Protein 3BID (pdb70)

Organism: Neisseria meningitidis serogroup B (strain ATCC BAA-335 / MC58) (NCBI:txid122586)

Structure (mmCIF, N/CA/C/O backbone):
data_3BID
#
_entry.id   3BID
#
_cell.length_a   34.743
_cell.length_b   60.040
_cell.length_c   64.370
_cell.angle_alpha   89.39
_cell.angle_beta   90.81
_cell.angle_gamma   103.97
#
_symmetry.space_group_name_H-M   'P 1'
#
loop_
_entity.id
_entity.type
_entity.pdbx_description
1 polymer 'UPF0339 protein NMB1088'
2 water water
#
loop_
_atom_site.group_PDB
_atom_site.id
_atom_site.type_symbol
_atom_site.label_atom_id
_atom_site.label_alt_id
_atom_site.label_comp_id
_atom_site.label_asym_id
_atom_site.label_entity_id
_atom_site.label_seq_id
_atom_site.pdbx_PDB_ins_code
_atom_site.Cartn_x
_atom_site.Cartn_y
_atom_site.Cartn_z
_atom_site.occupancy
_atom_site.B_iso_or_equiv
_atom_site.auth_seq_id
_atom_site.auth_comp_id
_atom_site.auth_asym_id
_atom_site.auth_atom_id
_atom_site.pdbx_PDB_model_num
ATOM 9 N N . TYR A 1 2 ? 6.335 6.103 8.834 1.00 44.48 2 TYR A N 1
ATOM 10 C CA . TYR A 1 2 ? 6.960 4.780 8.831 1.00 41.89 2 TYR A CA 1
ATOM 11 C C . TYR A 1 2 ? 5.973 3.644 8.549 1.00 39.11 2 TYR A C 1
ATOM 12 O O . TYR A 1 2 ? 4.778 3.812 8.719 1.00 37.49 2 TYR A O 1
ATOM 21 N N . PHE A 1 3 ? 6.484 2.492 8.127 1.00 36.48 3 PHE A N 1
ATOM 22 C CA . PHE A 1 3 ? 5.632 1.347 7.859 1.00 34.94 3 PHE A CA 1
ATOM 23 C C . PHE A 1 3 ? 5.579 0.482 9.102 1.00 36.41 3 PHE A C 1
ATOM 24 O O . PHE A 1 3 ? 6.524 0.472 9.888 1.00 34.62 3 PHE A O 1
ATOM 32 N N . GLU A 1 4 ? 4.480 -0.251 9.267 1.00 38.49 4 GLU A N 1
ATOM 33 C CA . GLU A 1 4 ? 4.294 -1.116 10.429 1.00 39.36 4 GLU A CA 1
ATOM 34 C C . GLU A 1 4 ? 3.685 -2.470 10.016 1.00 38.39 4 GLU A C 1
ATOM 35 O O . GLU A 1 4 ? 2.596 -2.521 9.439 1.00 37.45 4 GLU A O 1
ATOM 41 N N . ILE A 1 5 ? 4.398 -3.556 10.307 1.00 36.86 5 ILE A N 1
ATOM 42 C CA . ILE A 1 5 ? 3.936 -4.912 9.987 1.00 33.67 5 ILE A CA 1
ATOM 43 C C . ILE A 1 5 ? 3.444 -5.643 11.236 1.00 33.92 5 ILE A C 1
ATOM 44 O O . ILE A 1 5 ? 4.147 -5.706 12.239 1.00 30.98 5 ILE A O 1
ATOM 49 N N . TYR A 1 6 ? 2.229 -6.183 11.172 1.00 36.97 6 TYR A N 1
ATOM 50 C CA . TYR A 1 6 ? 1.645 -6.903 12.309 1.00 39.49 6 TYR A CA 1
ATOM 51 C C . TYR A 1 6 ? 0.746 -8.084 11.892 1.00 40.63 6 TYR A C 1
ATOM 52 O O . TYR A 1 6 ? 0.505 -8.313 10.709 1.00 40.74 6 TYR A O 1
ATOM 61 N N . LYS A 1 7 ? 0.249 -8.819 12.880 1.00 43.53 7 LYS A N 1
ATOM 62 C CA . LYS A 1 7 ? -0.615 -9.961 12.635 1.00 46.83 7 LYS A CA 1
ATOM 63 C C . LYS A 1 7 ? -2.028 -9.768 13.210 1.00 48.25 7 LYS A C 1
ATOM 64 O O . LYS A 1 7 ? -2.172 -9.308 14.342 1.00 47.54 7 LYS A O 1
ATOM 70 N N . ASP A 1 8 ? -3.067 -10.153 12.459 1.00 49.63 8 ASP A N 1
ATOM 71 C CA . ASP A 1 8 ? -4.451 -10.055 12.953 1.00 51.42 8 ASP A CA 1
ATOM 72 C C . ASP A 1 8 ? -4.890 -11.368 13.631 1.00 52.62 8 ASP A C 1
ATOM 73 O O . ASP A 1 8 ? -4.061 -12.230 13.934 1.00 52.11 8 ASP A O 1
ATOM 78 N N . ALA A 1 9 ? -6.196 -11.525 13.849 1.00 54.07 9 ALA A N 1
ATOM 79 C CA . ALA A 1 9 ? -6.759 -12.714 14.514 1.00 55.79 9 ALA A CA 1
ATOM 80 C C . ALA A 1 9 ? -6.863 -13.946 13.615 1.00 57.23 9 ALA A C 1
ATOM 81 O O . ALA A 1 9 ? -6.916 -15.089 14.101 1.00 56.50 9 ALA A O 1
ATOM 83 N N . LYS A 1 10 ? -6.899 -13.691 12.306 1.00 57.65 10 LYS A N 1
ATOM 84 C CA . LYS A 1 10 ? -6.984 -14.733 11.289 1.00 56.83 10 LYS A CA 1
ATOM 85 C C . LYS A 1 10 ? -5.612 -15.349 10.998 1.00 55.87 10 LYS A C 1
ATOM 86 O O . LYS A 1 10 ? -5.508 -16.261 10.184 1.00 57.03 10 LYS A O 1
ATOM 92 N N . GLY A 1 11 ? -4.566 -14.855 11.654 1.00 54.65 11 GLY A N 1
ATOM 93 C CA . GLY A 1 11 ? -3.234 -15.392 11.412 1.00 55.02 11 GLY A CA 1
ATOM 94 C C . GLY A 1 11 ? -2.500 -14.821 10.201 1.00 54.98 11 GLY A C 1
ATOM 95 O O . GLY A 1 11 ? -1.371 -15.213 9.895 1.00 53.45 11 GLY A O 1
ATOM 96 N N . GLU A 1 12 ? -3.145 -13.887 9.512 1.00 55.70 12 GLU A N 1
ATOM 97 C CA . GLU A 1 12 ? -2.573 -13.246 8.338 1.00 56.05 12 GLU A CA 1
ATOM 98 C C . GLU A 1 12 ? -1.689 -12.057 8.719 1.00 53.15 12 GLU A C 1
ATOM 99 O O . GLU A 1 12 ? -1.895 -11.417 9.752 1.00 51.98 12 GLU A O 1
ATOM 105 N N . TYR A 1 13 ? -0.714 -11.755 7.870 1.00 50.05 13 TYR A N 1
ATOM 106 C CA . TYR A 1 13 ? 0.194 -10.635 8.102 1.00 47.01 13 TYR A CA 1
ATOM 107 C C . TYR A 1 13 ? -0.207 -9.430 7.269 1.00 43.73 13 TYR A C 1
ATOM 108 O O . TYR A 1 13 ? -0.564 -9.584 6.104 1.00 43.76 13 TYR A O 1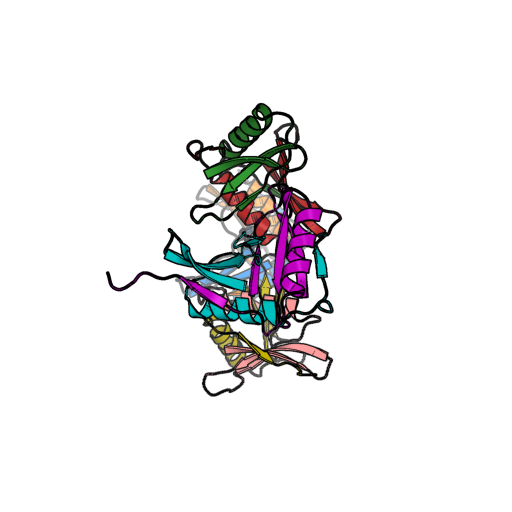
ATOM 117 N N . ARG A 1 14 ? -0.148 -8.232 7.845 1.00 40.60 14 ARG A N 1
ATOM 118 C CA . ARG A 1 14 ? -0.505 -7.024 7.082 1.00 38.09 14 ARG A CA 1
ATOM 119 C C . ARG A 1 14 ? 0.311 -5.785 7.457 1.00 34.61 14 ARG A C 1
ATOM 120 O O . ARG A 1 14 ? 1.027 -5.778 8.450 1.00 33.76 14 ARG A O 1
ATOM 128 N N . TRP A 1 15 ? 0.206 -4.732 6.662 1.00 31.93 15 TRP A N 1
ATOM 129 C CA . TRP A 1 15 ? 0.978 -3.537 6.950 1.00 31.47 15 TRP A CA 1
ATOM 130 C C . TRP A 1 15 ? 0.137 -2.282 7.018 1.00 32.72 15 TRP A C 1
ATOM 131 O O . TRP A 1 15 ? -1.065 -2.306 6.787 1.00 31.75 15 TRP A O 1
ATOM 142 N N . ARG A 1 16 ? 0.777 -1.170 7.330 1.00 37.50 16 ARG A N 1
ATOM 143 C CA . ARG A 1 16 ? 0.066 0.099 7.350 1.00 43.15 16 ARG A CA 1
ATOM 144 C C . ARG A 1 16 ? 1.079 1.216 7.403 1.00 43.49 16 ARG A C 1
ATOM 145 O O . ARG A 1 16 ? 2.193 1.038 7.915 1.00 41.95 16 ARG A O 1
ATOM 153 N N . LEU A 1 17 ? 0.701 2.361 6.845 1.00 45.01 17 LEU A N 1
ATOM 154 C CA . LEU A 1 17 ? 1.580 3.533 6.848 1.00 46.39 17 LEU A CA 1
ATOM 155 C C . LEU A 1 17 ? 1.088 4.505 7.908 1.00 48.91 17 LEU A C 1
ATOM 156 O O . LEU A 1 17 ? 0.006 5.071 7.788 1.00 49.11 17 LEU A O 1
ATOM 161 N N . LYS A 1 18 ? 1.877 4.687 8.955 1.00 53.63 18 LYS A N 1
ATOM 162 C CA . LYS A 1 18 ? 1.497 5.609 10.004 1.00 59.69 18 LYS A CA 1
ATOM 163 C C . LYS A 1 18 ? 2.189 6.950 9.807 1.00 63.15 18 LYS A C 1
ATOM 164 O O . LYS A 1 18 ? 3.264 7.034 9.200 1.00 61.78 18 LYS A O 1
ATOM 170 N N . ALA A 1 19 ? 1.547 7.999 10.312 1.00 68.59 19 ALA A N 1
ATOM 171 C CA . ALA A 1 19 ? 2.071 9.359 10.224 1.00 73.82 19 ALA A CA 1
ATOM 172 C C . ALA A 1 19 ? 2.482 9.820 11.614 1.00 76.93 19 ALA A C 1
ATOM 173 O O . ALA A 1 19 ? 2.527 9.024 12.553 1.00 77.92 19 ALA A O 1
ATOM 175 N N . ALA A 1 20 ? 2.776 11.110 11.737 1.00 80.67 20 ALA A N 1
ATOM 176 C CA . ALA A 1 20 ? 3.184 11.693 13.011 1.00 83.92 20 ALA A CA 1
ATOM 177 C C . ALA A 1 20 ? 2.184 11.391 14.126 1.00 85.47 20 ALA A C 1
ATOM 178 O O . ALA A 1 20 ? 2.451 10.572 15.008 1.00 87.12 20 ALA A O 1
ATOM 180 N N . ASN A 1 21 ? 1.026 12.041 14.079 1.00 86.24 21 ASN A N 1
ATOM 181 C CA . ASN A 1 21 ? -0.006 11.840 15.101 1.00 86.55 21 ASN A CA 1
ATOM 182 C C . ASN A 1 21 ? -0.648 10.456 15.069 1.00 85.55 21 ASN A C 1
ATOM 183 O O . ASN A 1 21 ? -1.867 10.341 15.177 1.00 85.41 21 ASN A O 1
ATOM 188 N N . HIS A 1 22 ? 0.180 9.415 14.951 1.00 84.43 22 HIS A N 1
ATOM 189 C CA . HIS A 1 22 ? -0.301 8.026 14.894 1.00 82.80 22 HIS A CA 1
ATOM 190 C C . HIS A 1 22 ? -1.613 7.969 14.072 1.00 80.12 22 HIS A C 1
ATOM 191 O O . HIS A 1 22 ? -2.636 7.476 14.549 1.00 80.21 22 HIS A O 1
ATOM 198 N N . GLU A 1 23 ? -1.566 8.498 12.846 1.00 76.68 23 GLU A N 1
ATOM 199 C CA . GLU A 1 23 ? -2.716 8.511 11.936 1.00 73.07 23 GLU A CA 1
ATOM 200 C C . GLU A 1 23 ? -2.464 7.578 10.748 1.00 69.07 23 GLU A C 1
ATOM 201 O O . GLU A 1 23 ? -1.466 7.708 10.033 1.00 67.84 23 GLU A O 1
ATOM 207 N N . ILE A 1 24 ? -3.379 6.636 10.540 1.00 64.37 24 ILE A N 1
ATOM 208 C CA . ILE A 1 24 ? -3.235 5.676 9.456 1.00 59.50 24 ILE A CA 1
ATOM 209 C C . ILE A 1 24 ? -3.524 6.326 8.107 1.00 56.86 24 ILE A C 1
ATOM 210 O O . ILE A 1 24 ? -4.609 6.851 7.883 1.00 55.11 24 ILE A O 1
ATOM 215 N N . ILE A 1 25 ? -2.523 6.287 7.225 1.00 54.66 25 ILE A N 1
ATOM 216 C CA . ILE A 1 25 ? -2.584 6.856 5.875 1.00 51.77 25 ILE A CA 1
ATOM 217 C C . ILE A 1 25 ? -3.005 5.803 4.848 1.00 50.87 25 ILE A C 1
ATOM 218 O O . ILE A 1 25 ? -3.911 6.040 4.058 1.00 50.42 25 ILE A O 1
ATOM 223 N N . ALA A 1 26 ? -2.329 4.652 4.857 1.00 50.29 26 ALA A N 1
ATOM 224 C CA . ALA A 1 26 ? -2.613 3.572 3.912 1.00 50.50 26 ALA A CA 1
ATOM 225 C C . ALA A 1 26 ? -2.621 2.206 4.596 1.00 50.79 26 ALA A C 1
ATOM 226 O O . ALA A 1 26 ? -1.869 1.968 5.546 1.00 50.23 26 ALA A O 1
ATOM 228 N N . GLN A 1 27 ? -3.470 1.312 4.095 1.00 51.17 27 GLN A N 1
ATOM 229 C CA . GLN A 1 27 ? -3.618 -0.029 4.656 1.00 52.58 27 GLN A CA 1
ATOM 230 C C . GLN A 1 27 ? -3.241 -1.142 3.690 1.00 51.92 27 GLN A C 1
ATOM 231 O O . GLN A 1 27 ? -3.482 -1.045 2.488 1.00 48.42 27 GLN A O 1
ATOM 237 N N . GLY A 1 28 ? -2.669 -2.210 4.237 1.00 53.01 28 GLY A N 1
ATOM 238 C CA . GLY A 1 28 ? -2.252 -3.336 3.426 1.00 53.42 28 GLY A CA 1
ATOM 239 C C . GLY A 1 28 ? -3.363 -4.279 3.033 1.00 54.11 28 GLY A C 1
ATOM 240 O O . GLY A 1 28 ? -4.504 -3.871 2.836 1.00 55.48 28 GLY A O 1
ATOM 241 N N . GLU A 1 29 ? -3.021 -5.555 2.921 1.00 55.76 29 GLU A N 1
ATOM 242 C CA . GLU A 1 29 ? -3.975 -6.585 2.529 1.00 56.94 29 GLU A CA 1
ATOM 243 C C . GLU A 1 29 ? -3.510 -7.831 3.250 1.00 55.86 29 GLU A C 1
ATOM 244 O O . GLU A 1 29 ? -2.370 -7.888 3.707 1.00 56.67 29 GLU A O 1
ATOM 250 N N . GLY A 1 30 ? -4.370 -8.834 3.345 1.00 54.58 30 GLY A N 1
ATOM 251 C CA . GLY A 1 30 ? -3.964 -10.057 4.014 1.00 52.86 30 GLY A CA 1
ATOM 252 C C . GLY A 1 30 ? -2.819 -10.780 3.318 1.00 51.41 30 GLY A C 1
ATOM 253 O O . GLY A 1 30 ? -2.824 -10.936 2.094 1.00 52.09 30 GLY A O 1
ATOM 254 N N . TYR A 1 31 ? -1.833 -11.213 4.100 1.00 50.46 31 TYR A N 1
ATOM 255 C CA . TYR A 1 31 ? -0.672 -11.946 3.582 1.00 50.25 31 TYR A CA 1
ATOM 256 C C . TYR A 1 31 ? -0.446 -13.253 4.363 1.00 50.02 31 TYR A C 1
ATOM 257 O O . TYR A 1 31 ? -0.533 -13.287 5.595 1.00 48.13 31 TYR A O 1
ATOM 266 N N . THR A 1 32 ? -0.127 -14.313 3.631 1.00 50.58 32 THR A N 1
ATOM 267 C CA . THR A 1 32 ? 0.075 -15.638 4.209 1.00 52.00 32 THR A CA 1
ATOM 268 C C . THR A 1 32 ? 1.502 -15.930 4.665 1.00 52.54 32 THR A C 1
ATOM 269 O O . THR A 1 32 ? 1.872 -17.089 4.842 1.00 52.65 32 THR A O 1
ATOM 273 N N . SER A 1 33 ? 2.295 -14.887 4.890 1.00 53.32 33 SER A N 1
ATOM 274 C CA . SER A 1 33 ? 3.693 -15.080 5.294 1.00 53.94 33 SER A CA 1
ATOM 275 C C . SER A 1 33 ? 4.391 -13.767 5.599 1.00 54.42 33 SER A C 1
ATOM 276 O O . SER A 1 33 ? 4.394 -12.862 4.778 1.00 52.83 33 SER A O 1
ATOM 279 N N . LYS A 1 34 ? 5.038 -13.677 6.748 1.00 56.54 34 LYS A N 1
ATOM 280 C CA . LYS A 1 34 ? 5.675 -12.426 7.052 1.00 59.00 34 LYS A CA 1
ATOM 281 C C . LYS A 1 34 ? 6.633 -12.033 5.948 1.00 60.95 34 LYS A C 1
ATOM 282 O O . LYS A 1 34 ? 6.864 -10.856 5.702 1.00 62.61 34 LYS A O 1
ATOM 288 N N . GLN A 1 35 ? 7.187 -13.025 5.272 1.00 62.69 35 GLN A N 1
ATOM 289 C CA . GLN A 1 35 ? 8.124 -12.780 4.188 1.00 63.34 35 GLN A CA 1
ATOM 290 C C . GLN A 1 35 ? 7.469 -12.067 3.020 1.00 61.70 35 GLN A C 1
ATOM 291 O O . GLN A 1 35 ? 8.009 -11.095 2.495 1.00 61.21 35 GLN A O 1
ATOM 297 N N . ASN A 1 36 ? 6.308 -12.553 2.598 1.00 60.33 36 ASN A N 1
ATOM 298 C CA . ASN A 1 36 ? 5.613 -11.926 1.473 1.00 58.39 36 ASN A CA 1
ATOM 299 C C . ASN A 1 36 ? 5.182 -10.490 1.761 1.00 55.78 36 ASN A C 1
ATOM 300 O O . ASN A 1 36 ? 5.156 -9.667 0.861 1.00 54.12 36 ASN A O 1
ATOM 305 N N . CYS A 1 37 ? 4.852 -10.209 3.018 1.00 53.56 37 CYS A N 1
ATOM 306 C CA . CYS A 1 37 ? 4.404 -8.889 3.419 1.00 51.35 37 CYS A CA 1
ATOM 307 C C . CYS A 1 37 ? 5.548 -7.896 3.343 1.00 51.84 37 CYS A C 1
ATOM 308 O O . CYS A 1 37 ? 5.390 -6.769 2.867 1.00 52.72 37 CYS A O 1
ATOM 311 N N . GLN A 1 38 ? 6.713 -8.321 3.802 1.00 51.20 38 GLN A N 1
ATOM 312 C CA . GLN A 1 38 ? 7.880 -7.461 3.788 1.00 51.49 38 GLN A CA 1
ATOM 313 C C . GLN A 1 38 ? 8.337 -7.140 2.352 1.00 49.06 38 GLN A C 1
ATOM 314 O O . GLN A 1 38 ? 8.835 -6.043 2.073 1.00 48.53 38 GLN A O 1
ATOM 320 N N . HIS A 1 39 ? 8.140 -8.083 1.438 1.00 45.14 39 HIS A N 1
ATOM 321 C CA . HIS A 1 39 ? 8.542 -7.888 0.049 1.00 41.48 39 HIS A CA 1
ATOM 322 C C . HIS A 1 39 ? 7.652 -6.829 -0.614 1.00 39.12 39 HIS A C 1
ATOM 323 O O . HIS A 1 39 ? 8.124 -6.014 -1.400 1.00 35.77 39 HIS A O 1
ATOM 330 N N . ALA A 1 40 ? 6.364 -6.854 -0.283 1.00 35.73 40 ALA A N 1
ATOM 331 C CA . ALA A 1 40 ? 5.415 -5.901 -0.823 1.00 34.98 40 ALA A CA 1
ATOM 332 C C . ALA A 1 40 ? 5.807 -4.479 -0.384 1.00 36.53 40 ALA A C 1
ATOM 333 O O . ALA A 1 40 ? 5.816 -3.543 -1.192 1.00 35.51 40 ALA A O 1
ATOM 335 N N . VAL A 1 41 ? 6.145 -4.323 0.894 1.00 36.83 41 VAL A N 1
ATOM 336 C CA . VAL A 1 41 ? 6.530 -3.030 1.419 1.00 38.20 41 VAL A CA 1
ATOM 337 C C . VAL A 1 41 ? 7.783 -2.495 0.725 1.00 39.98 41 VAL A C 1
ATOM 338 O O . VAL A 1 41 ? 7.857 -1.309 0.415 1.00 41.52 41 VAL A O 1
ATOM 342 N N . ASP A 1 42 ? 8.764 -3.360 0.478 1.00 42.13 42 ASP A N 1
ATOM 343 C CA . ASP A 1 42 ? 9.993 -2.924 -0.178 1.00 45.23 42 ASP A CA 1
ATOM 344 C C . ASP A 1 42 ? 9.711 -2.441 -1.601 1.00 44.70 42 ASP A C 1
ATOM 345 O O . ASP A 1 42 ? 10.332 -1.480 -2.073 1.00 47.91 42 ASP A O 1
ATOM 350 N N . LEU A 1 43 ? 8.775 -3.095 -2.284 1.00 42.75 43 LEU A N 1
ATOM 351 C CA . LEU A 1 43 ? 8.423 -2.699 -3.644 1.00 41.46 43 LEU A CA 1
ATOM 352 C C . LEU A 1 43 ? 7.719 -1.336 -3.648 1.00 42.11 43 LEU A C 1
ATOM 353 O O . LEU A 1 43 ? 7.975 -0.499 -4.529 1.00 39.83 43 LEU A O 1
ATOM 358 N N . LEU A 1 44 ? 6.845 -1.112 -2.661 1.00 40.85 44 LEU A N 1
ATOM 359 C CA . LEU A 1 44 ? 6.125 0.154 -2.557 1.00 39.79 44 LEU A CA 1
ATOM 360 C C . LEU A 1 44 ? 7.097 1.298 -2.343 1.00 40.22 44 LEU A C 1
ATOM 361 O O . LEU A 1 44 ? 6.997 2.335 -2.988 1.00 38.34 44 LEU A O 1
ATOM 366 N N . LYS A 1 45 ? 8.047 1.107 -1.440 1.00 41.95 45 LYS A N 1
ATOM 367 C CA . LYS A 1 45 ? 8.996 2.167 -1.169 1.00 45.26 45 LYS A CA 1
ATOM 368 C C . LYS A 1 45 ? 10.028 2.359 -2.276 1.00 46.35 45 LYS A C 1
ATOM 369 O O . LYS A 1 45 ? 10.719 3.383 -2.313 1.00 46.33 45 LYS A O 1
ATOM 375 N N . SER A 1 46 ? 10.138 1.393 -3.184 1.00 47.29 46 SER A N 1
ATOM 376 C CA . SER A 1 46 ? 11.088 1.530 -4.280 1.00 47.17 46 SER A CA 1
ATOM 377 C C . SER A 1 46 ? 10.463 2.373 -5.392 1.00 47.68 46 SER A C 1
ATOM 378 O O . SER A 1 46 ? 11.069 2.591 -6.434 1.00 45.95 46 SER A O 1
ATOM 381 N N . THR A 1 47 ? 9.250 2.854 -5.179 1.00 50.21 47 THR A N 1
ATOM 382 C CA . THR A 1 47 ? 8.625 3.685 -6.194 1.00 53.12 47 THR A CA 1
ATOM 383 C C . THR A 1 47 ? 8.957 5.143 -5.894 1.00 54.34 47 THR A C 1
ATOM 384 O O . THR A 1 47 ? 9.166 5.518 -4.734 1.00 53.55 47 THR A O 1
ATOM 388 N N . THR A 1 48 ? 8.992 5.955 -6.945 1.00 55.70 48 THR A N 1
ATOM 389 C CA . THR A 1 48 ? 9.285 7.380 -6.830 1.00 58.09 48 THR A CA 1
ATOM 390 C C . THR A 1 48 ? 8.153 8.196 -7.443 1.00 58.16 48 THR A C 1
ATOM 391 O O . THR A 1 48 ? 7.234 7.626 -8.023 1.00 61.34 48 THR A O 1
ATOM 395 N N . ALA A 1 49 ? 8.208 9.522 -7.322 1.00 56.95 49 ALA A N 1
ATOM 396 C CA . ALA A 1 49 ? 7.151 10.369 -7.884 1.00 55.81 49 ALA A CA 1
ATOM 397 C C . ALA A 1 49 ? 7.061 10.201 -9.400 1.00 55.56 49 ALA A C 1
ATOM 398 O O . ALA A 1 49 ? 6.036 10.519 -10.011 1.00 55.79 49 ALA A O 1
ATOM 400 N N . ALA A 1 50 ? 8.134 9.689 -10.000 1.00 53.46 50 ALA A N 1
ATOM 401 C CA . ALA A 1 50 ? 8.162 9.459 -11.439 1.00 51.18 50 ALA A CA 1
ATOM 402 C C . ALA A 1 50 ? 7.291 8.261 -11.818 1.00 49.41 50 ALA A C 1
ATOM 403 O O . ALA A 1 50 ? 6.896 8.123 -12.975 1.00 51.09 50 ALA A O 1
ATOM 405 N N . THR A 1 51 ? 6.986 7.395 -10.854 1.00 46.73 51 THR A N 1
ATOM 406 C CA . THR A 1 51 ? 6.165 6.224 -11.150 1.00 44.51 51 THR A CA 1
ATOM 407 C C . THR A 1 51 ? 4.766 6.640 -11.611 1.00 42.46 51 THR A C 1
ATOM 408 O O . THR A 1 51 ? 4.048 7.355 -10.915 1.00 41.28 51 THR A O 1
ATOM 412 N N . PRO A 1 52 ? 4.371 6.202 -12.812 1.00 40.78 52 PRO A N 1
ATOM 413 C CA . PRO A 1 52 ? 3.050 6.550 -13.346 1.00 40.48 52 PRO A CA 1
ATOM 414 C C . PRO A 1 52 ? 1.828 6.111 -12.531 1.00 39.55 52 PRO A C 1
ATOM 415 O O . PRO A 1 52 ? 1.811 5.039 -11.926 1.00 38.92 52 PRO A O 1
ATOM 419 N N . VAL A 1 53 ? 0.811 6.966 -12.525 1.00 39.49 53 VAL A N 1
ATOM 420 C CA . VAL A 1 53 ? -0.435 6.740 -11.798 1.00 38.94 53 VAL A CA 1
ATOM 421 C C . VAL A 1 53 ? -1.607 6.793 -12.776 1.00 40.26 53 VAL A C 1
ATOM 422 O O . VAL A 1 53 ? -1.986 7.882 -13.201 1.00 38.35 53 VAL A O 1
ATOM 426 N N . LYS A 1 54 ? -2.181 5.644 -13.140 1.00 43.25 54 LYS A N 1
ATOM 427 C CA . LYS A 1 54 ? -3.316 5.610 -14.093 1.00 47.60 54 LYS A CA 1
ATOM 428 C C . LYS A 1 54 ? -4.685 5.375 -13.414 1.00 48.33 54 LYS A C 1
ATOM 429 O O . LYS A 1 54 ? -4.937 4.298 -12.880 1.00 47.70 54 LYS A O 1
ATOM 435 N N . GLU A 1 55 ? -5.576 6.365 -13.455 1.00 50.91 55 GLU A N 1
ATOM 436 C CA . GLU A 1 55 ? -6.887 6.208 -12.814 1.00 55.51 55 GLU A CA 1
ATOM 437 C C . GLU A 1 55 ? -8.109 6.066 -13.726 1.00 55.75 55 GLU A C 1
ATOM 438 O O . GLU A 1 55 ? -8.349 6.920 -14.581 1.00 56.59 55 GLU A O 1
ATOM 444 N N . VAL A 1 56 ? -8.885 4.994 -13.535 1.00 56.22 56 VAL A N 1
ATOM 445 C CA . VAL A 1 56 ? -10.094 4.775 -14.341 1.00 56.37 56 VAL A CA 1
ATOM 446 C C . VAL A 1 56 ? -11.323 5.206 -13.559 1.00 57.39 56 VAL A C 1
ATOM 447 O O . VAL A 1 56 ? -11.308 5.227 -12.335 1.00 58.32 56 VAL A O 1
ATOM 451 N N . LEU A 1 57 ? -12.388 5.565 -14.251 1.00 59.02 57 LEU A N 1
ATOM 452 C CA . LEU A 1 57 ? -13.554 5.987 -13.522 1.00 62.21 57 LEU A CA 1
ATOM 453 C C . LEU A 1 57 ? -14.789 6.168 -14.401 1.00 64.69 57 LEU A C 1
ATOM 454 O O . LEU A 1 57 ? -14.671 6.465 -15.587 1.00 64.51 57 LEU A O 1
ATOM 459 N N . GLU A 1 58 ? -15.965 5.962 -13.801 1.00 67.54 58 GLU A N 1
ATOM 460 C CA . GLU A 1 58 ? -17.248 6.082 -14.482 1.00 69.52 58 GLU A CA 1
ATOM 461 C C . GLU A 1 58 ? -17.412 7.475 -15.067 1.00 69.17 58 GLU A C 1
ATOM 462 O O . GLU A 1 58 ? -16.675 8.389 -14.641 1.00 68.85 58 GLU A O 1
ATOM 476 N N . TYR B 1 2 ? 3.563 0.510 -12.325 1.00 47.17 2 TYR B N 1
ATOM 477 C CA . TYR B 1 2 ? 2.673 1.678 -12.252 1.00 43.52 2 TYR B CA 1
ATOM 478 C C . TYR B 1 2 ? 1.498 1.472 -11.299 1.00 41.99 2 TYR B C 1
ATOM 479 O O . TYR B 1 2 ? 1.092 0.340 -11.026 1.00 39.50 2 TYR B O 1
ATOM 488 N N . PHE B 1 3 ? 0.952 2.577 -10.790 1.00 40.05 3 PHE B N 1
ATOM 489 C CA . PHE B 1 3 ? -0.194 2.505 -9.882 1.00 37.85 3 PHE B CA 1
ATOM 490 C C . PHE B 1 3 ? -1.464 2.612 -10.709 1.00 38.95 3 PHE B C 1
ATOM 491 O O . PHE B 1 3 ? -1.456 3.176 -11.805 1.00 39.30 3 PHE B O 1
ATOM 499 N N . GLU B 1 4 ? -2.559 2.075 -10.181 1.00 39.35 4 GLU B N 1
ATOM 500 C CA . GLU B 1 4 ? -3.842 2.096 -10.882 1.00 39.65 4 GLU B CA 1
ATOM 501 C C . GLU B 1 4 ? -4.999 2.362 -9.908 1.00 38.53 4 GLU B C 1
ATOM 502 O O . GLU B 1 4 ? -5.218 1.581 -8.987 1.00 37.37 4 GLU B O 1
ATOM 508 N N . ILE B 1 5 ? -5.726 3.462 -10.125 1.00 35.85 5 ILE B N 1
ATOM 509 C CA . ILE B 1 5 ? -6.851 3.848 -9.282 1.00 34.01 5 ILE B CA 1
ATOM 510 C C . ILE B 1 5 ? -8.189 3.538 -9.959 1.00 35.74 5 ILE B C 1
ATOM 511 O O . ILE B 1 5 ? -8.404 3.915 -11.108 1.00 34.98 5 ILE B O 1
ATOM 516 N N . TYR B 1 6 ? -9.086 2.860 -9.242 1.00 36.00 6 TYR B N 1
ATOM 517 C CA . TYR B 1 6 ? -10.382 2.488 -9.805 1.00 38.10 6 TYR B CA 1
ATOM 518 C C . TYR B 1 6 ? -11.490 2.438 -8.761 1.00 40.56 6 TYR B C 1
ATOM 519 O O . TYR B 1 6 ? -11.239 2.623 -7.580 1.00 41.11 6 TYR B O 1
ATOM 528 N N . LYS B 1 7 ? -12.715 2.175 -9.205 1.00 43.94 7 LYS B N 1
ATOM 529 C CA . LYS B 1 7 ? -13.860 2.089 -8.307 1.00 48.33 7 LYS B CA 1
ATOM 530 C C . LYS B 1 7 ? -14.376 0.646 -8.324 1.00 50.19 7 LYS B C 1
ATOM 531 O O . LYS B 1 7 ? -14.701 0.125 -9.386 1.00 50.23 7 LYS B O 1
ATOM 537 N N . ASP B 1 8 ? -14.425 -0.033 -7.179 1.00 53.17 8 ASP B N 1
ATOM 538 C CA . ASP B 1 8 ? -14.894 -1.427 -7.185 1.00 55.43 8 ASP B CA 1
ATOM 539 C C . ASP B 1 8 ? -16.408 -1.571 -7.317 1.00 56.20 8 ASP B C 1
ATOM 540 O O . ASP B 1 8 ? -17.112 -0.584 -7.546 1.00 56.81 8 ASP B O 1
ATOM 545 N N . ALA B 1 9 ? -16.903 -2.802 -7.191 1.00 56.85 9 ALA B N 1
ATOM 546 C CA . ALA B 1 9 ? -18.343 -3.090 -7.318 1.00 57.52 9 ALA B CA 1
ATOM 547 C C . ALA B 1 9 ? -19.202 -2.620 -6.140 1.00 57.67 9 ALA B C 1
ATOM 548 O O . ALA B 1 9 ? -20.376 -2.313 -6.324 1.00 59.52 9 ALA B O 1
ATOM 550 N N . LYS B 1 10 ? -18.612 -2.553 -4.947 1.00 57.15 10 LYS B N 1
ATOM 551 C CA . LYS B 1 10 ? -19.327 -2.125 -3.756 1.00 55.59 10 LYS B CA 1
ATOM 552 C C . LYS B 1 10 ? -19.600 -0.636 -3.774 1.00 54.28 10 LYS B C 1
ATOM 553 O O . LYS B 1 10 ? -20.587 -0.174 -3.208 1.00 55.35 10 LYS B O 1
ATOM 559 N N . GLY B 1 11 ? -18.721 0.120 -4.413 1.00 53.39 11 GLY B N 1
ATOM 560 C CA . GLY B 1 11 ? -18.916 1.558 -4.462 1.00 54.06 11 GLY B CA 1
ATOM 561 C C . GLY B 1 11 ? -17.878 2.405 -3.737 1.00 54.33 11 GLY B C 1
ATOM 562 O O . GLY B 1 11 ? -18.205 3.497 -3.264 1.00 55.26 11 GLY B O 1
ATOM 563 N N . GLU B 1 12 ? -16.636 1.923 -3.652 1.00 52.79 12 GLU B N 1
ATOM 564 C CA . GLU B 1 12 ? -15.560 2.666 -2.990 1.00 50.58 12 GLU B CA 1
ATOM 565 C C . GLU B 1 12 ? -14.266 2.712 -3.803 1.00 48.16 12 GLU B C 1
ATOM 566 O O . GLU B 1 12 ? -13.984 1.807 -4.580 1.00 48.93 12 GLU B O 1
ATOM 572 N N . TYR B 1 13 ? -13.475 3.761 -3.609 1.00 45.29 13 TYR B N 1
ATOM 573 C CA . TYR B 1 13 ? -12.229 3.945 -4.350 1.00 44.74 13 TYR B CA 1
ATOM 574 C C . TYR B 1 13 ? -11.024 3.174 -3.829 1.00 43.04 13 TYR B C 1
ATOM 575 O O . TYR B 1 13 ? -10.760 3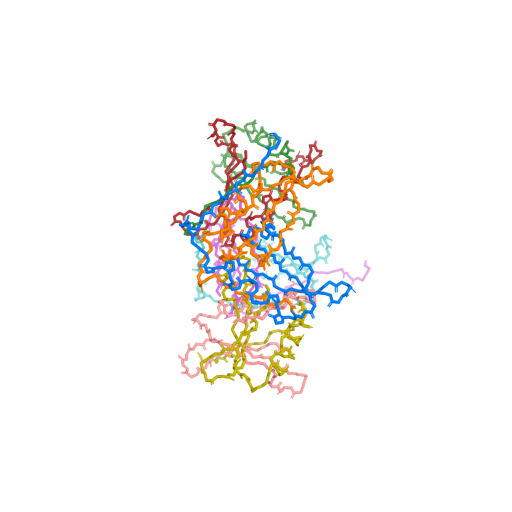.140 -2.626 1.00 42.60 13 TYR B O 1
ATOM 584 N N . ARG B 1 14 ? -10.258 2.581 -4.732 1.00 41.75 14 ARG B N 1
ATOM 585 C CA . ARG B 1 14 ? -9.077 1.861 -4.283 1.00 41.18 14 ARG B CA 1
ATOM 586 C C . ARG B 1 14 ? -7.915 1.854 -5.270 1.00 38.98 14 ARG B C 1
ATOM 587 O O . ARG B 1 14 ? -8.058 2.286 -6.406 1.00 37.53 14 ARG B O 1
ATOM 595 N N . TRP B 1 15 ? -6.758 1.377 -4.825 1.00 37.85 15 TRP B N 1
ATOM 596 C CA . TRP B 1 15 ? -5.574 1.358 -5.678 1.00 38.12 15 TRP B CA 1
ATOM 597 C C . TRP B 1 15 ? -4.883 -0.003 -5.703 1.00 38.11 15 TRP B C 1
ATOM 598 O O . TRP B 1 15 ? -5.160 -0.863 -4.871 1.00 37.39 15 TRP B O 1
ATOM 609 N N . ARG B 1 16 ? -3.979 -0.182 -6.664 1.00 40.55 16 ARG B N 1
ATOM 610 C CA . ARG B 1 16 ? -3.211 -1.421 -6.816 1.00 43.33 16 ARG B CA 1
ATOM 611 C C . ARG B 1 16 ? -1.983 -1.186 -7.716 1.00 43.75 16 ARG B C 1
ATOM 612 O O . ARG B 1 16 ? -2.078 -0.516 -8.751 1.00 42.10 16 ARG B O 1
ATOM 620 N N . LEU B 1 17 ? -0.837 -1.742 -7.326 1.00 45.44 17 LEU B N 1
ATOM 621 C CA . LEU B 1 17 ? 0.403 -1.591 -8.099 1.00 47.33 17 LEU B CA 1
ATOM 622 C C . LEU B 1 17 ? 0.613 -2.743 -9.091 1.00 49.45 17 LEU B C 1
ATOM 623 O O . LEU B 1 17 ? 0.705 -3.900 -8.695 1.00 49.82 17 LEU B O 1
ATOM 628 N N . LYS B 1 18 ? 0.695 -2.423 -10.376 1.00 52.46 18 LYS B N 1
ATOM 629 C CA . LYS B 1 18 ? 0.893 -3.441 -11.391 1.00 57.22 18 LYS B CA 1
ATOM 630 C C . LYS B 1 18 ? 2.333 -3.476 -11.897 1.00 60.51 18 LYS B C 1
ATOM 631 O O . LYS B 1 18 ? 3.011 -2.446 -11.961 1.00 60.84 18 LYS B O 1
ATOM 637 N N . ALA B 1 19 ? 2.789 -4.670 -12.267 1.00 63.86 19 ALA B N 1
ATOM 638 C CA . ALA B 1 19 ? 4.141 -4.864 -12.771 1.00 67.71 19 ALA B CA 1
ATOM 639 C C . ALA B 1 19 ? 4.236 -4.511 -14.251 1.00 70.69 19 ALA B C 1
ATOM 640 O O . ALA B 1 19 ? 3.307 -3.935 -14.823 1.00 72.22 19 ALA B O 1
ATOM 642 N N . ALA B 1 20 ? 5.357 -4.859 -14.876 1.00 72.83 20 ALA B N 1
ATOM 643 C CA . ALA B 1 20 ? 5.559 -4.563 -16.296 1.00 74.74 20 ALA B CA 1
ATOM 644 C C . ALA B 1 20 ? 4.554 -5.291 -17.191 1.00 76.23 20 ALA B C 1
ATOM 645 O O . ALA B 1 20 ? 4.078 -4.727 -18.178 1.00 76.43 20 ALA B O 1
ATOM 647 N N . ASN B 1 21 ? 4.240 -6.536 -16.823 1.00 77.51 21 ASN B N 1
ATOM 648 C CA . ASN B 1 21 ? 3.308 -7.393 -17.559 1.00 78.67 21 ASN B CA 1
ATOM 649 C C . ASN B 1 21 ? 1.857 -7.220 -17.108 1.00 80.02 21 ASN B C 1
ATOM 650 O O . ASN B 1 21 ? 1.034 -8.122 -17.278 1.00 80.40 21 ASN B O 1
ATOM 655 N N . HIS B 1 22 ? 1.547 -6.069 -16.524 1.00 81.25 22 HIS B N 1
ATOM 656 C CA . HIS B 1 22 ? 0.196 -5.793 -16.051 1.00 81.31 22 HIS B CA 1
ATOM 657 C C . HIS B 1 22 ? -0.197 -6.770 -14.931 1.00 80.29 22 HIS B C 1
ATOM 658 O O . HIS B 1 22 ? -1.379 -7.025 -14.702 1.00 81.39 22 HIS B O 1
ATOM 665 N N . GLU B 1 23 ? 0.800 -7.298 -14.222 1.00 78.46 23 GLU B N 1
ATOM 666 C CA . GLU B 1 23 ? 0.562 -8.244 -13.128 1.00 77.06 23 GLU B CA 1
ATOM 667 C C . GLU B 1 23 ? 0.385 -7.517 -11.791 1.00 73.76 23 GLU B C 1
ATOM 668 O O . GLU B 1 23 ? 1.138 -6.598 -11.468 1.00 74.18 23 GLU B O 1
ATOM 674 N N . ILE B 1 24 ? -0.606 -7.934 -11.009 1.00 69.42 24 ILE B N 1
ATOM 675 C CA . ILE B 1 24 ? -0.867 -7.296 -9.723 1.00 64.94 24 ILE B CA 1
ATOM 676 C C . ILE B 1 24 ? 0.202 -7.635 -8.690 1.00 63.71 24 ILE B C 1
ATOM 677 O O . ILE B 1 24 ? 0.412 -8.804 -8.364 1.00 62.99 24 ILE B O 1
ATOM 682 N N . ILE B 1 25 ? 0.862 -6.603 -8.165 1.00 62.04 25 ILE B N 1
ATOM 683 C CA . ILE B 1 25 ? 1.910 -6.782 -7.154 1.00 60.24 25 ILE B CA 1
ATOM 684 C C . ILE B 1 25 ? 1.443 -6.454 -5.747 1.00 59.62 25 ILE B C 1
ATOM 685 O O . ILE B 1 25 ? 2.001 -6.958 -4.776 1.00 60.24 25 ILE B O 1
ATOM 690 N N . ALA B 1 26 ? 0.447 -5.585 -5.630 1.00 58.66 26 ALA B N 1
ATOM 691 C CA . ALA B 1 26 ? -0.061 -5.220 -4.317 1.00 58.84 26 ALA B CA 1
ATOM 692 C C . ALA B 1 26 ? -1.454 -4.608 -4.415 1.00 58.95 26 ALA B C 1
ATOM 693 O O . ALA B 1 26 ? -1.759 -3.892 -5.365 1.00 60.47 26 ALA B O 1
ATOM 695 N N . GLN B 1 27 ? -2.301 -4.914 -3.436 1.00 58.91 27 GLN B N 1
ATOM 696 C CA . GLN B 1 27 ? -3.669 -4.405 -3.392 1.00 58.94 27 GLN B CA 1
ATOM 697 C C . GLN B 1 27 ? -3.811 -3.465 -2.211 1.00 59.71 27 GLN B C 1
ATOM 698 O O . GLN B 1 27 ? -3.234 -3.693 -1.141 1.00 59.44 27 GLN B O 1
ATOM 704 N N . GLY B 1 28 ? -4.590 -2.408 -2.411 1.00 60.72 28 GLY B N 1
ATOM 705 C CA . GLY B 1 28 ? -4.824 -1.444 -1.349 1.00 61.99 28 GLY B CA 1
ATOM 706 C C . GLY B 1 28 ? -6.179 -1.660 -0.685 1.00 62.22 28 GLY B C 1
ATOM 707 O O . GLY B 1 28 ? -6.849 -2.656 -0.942 1.00 60.67 28 GLY B O 1
ATOM 708 N N . GLU B 1 29 ? -6.581 -0.728 0.171 1.00 63.63 29 GLU B N 1
ATOM 709 C CA . GLU B 1 29 ? -7.852 -0.829 0.852 1.00 65.77 29 GLU B CA 1
ATOM 710 C C . GLU B 1 29 ? -8.777 0.278 0.377 1.00 65.80 29 GLU B C 1
ATOM 711 O O . GLU B 1 29 ? -8.367 1.170 -0.373 1.00 65.90 29 GLU B O 1
ATOM 717 N N . GLY B 1 30 ? -10.025 0.226 0.837 1.00 65.23 30 GLY B N 1
ATOM 718 C CA . GLY B 1 30 ? -11.028 1.198 0.424 1.00 64.58 30 GLY B CA 1
ATOM 719 C C . GLY B 1 30 ? -10.940 2.624 0.923 1.00 62.69 30 GLY B C 1
ATOM 720 O O . GLY B 1 30 ? -10.242 2.934 1.881 1.00 64.50 30 GLY B O 1
ATOM 721 N N . TYR B 1 31 ? -11.669 3.501 0.250 1.00 60.92 31 TYR B N 1
ATOM 722 C CA . TYR B 1 31 ? -11.697 4.896 0.627 1.00 59.57 31 TYR B CA 1
ATOM 723 C C . TYR B 1 31 ? -13.066 5.494 0.339 1.00 61.12 31 TYR B C 1
ATOM 724 O O . TYR B 1 31 ? -13.855 4.950 -0.436 1.00 61.57 31 TYR B O 1
ATOM 733 N N . THR B 1 32 ? -13.327 6.626 0.977 1.00 62.27 32 THR B N 1
ATOM 734 C CA . THR B 1 32 ? -14.573 7.344 0.838 1.00 61.76 32 THR B CA 1
ATOM 735 C C . THR B 1 32 ? -14.665 8.113 -0.476 1.00 60.35 32 THR B C 1
ATOM 736 O O . THR B 1 32 ? -15.434 7.739 -1.347 1.00 60.27 32 THR B O 1
ATOM 740 N N . SER B 1 33 ? -13.887 9.185 -0.607 1.00 59.56 33 SER B N 1
ATOM 741 C CA . SER B 1 33 ? -13.895 10.016 -1.811 1.00 59.79 33 SER B CA 1
ATOM 742 C C . SER B 1 33 ? -12.689 9.698 -2.690 1.00 60.34 33 SER B C 1
ATOM 743 O O . SER B 1 33 ? -11.718 9.129 -2.205 1.00 60.61 33 SER B O 1
ATOM 746 N N . LYS B 1 34 ? -12.735 10.082 -3.968 1.00 60.85 34 LYS B N 1
ATOM 747 C CA . LYS B 1 34 ? -11.615 9.830 -4.872 1.00 61.48 34 LYS B CA 1
ATOM 748 C C . LYS B 1 34 ? -10.421 10.691 -4.473 1.00 61.48 34 LYS B C 1
ATOM 749 O O . LYS B 1 34 ? -9.267 10.333 -4.704 1.00 61.18 34 LYS B O 1
ATOM 755 N N . GLN B 1 35 ? -10.714 11.830 -3.861 1.00 62.87 35 GLN B N 1
ATOM 756 C CA . GLN B 1 35 ? -9.680 12.754 -3.442 1.00 63.83 35 GLN B CA 1
ATOM 757 C C . GLN B 1 35 ? -8.788 12.127 -2.384 1.00 62.12 35 GLN B C 1
ATOM 758 O O . GLN B 1 35 ? -7.563 12.159 -2.489 1.00 62.03 35 GLN B O 1
ATOM 764 N N . ASN B 1 36 ? -9.395 11.539 -1.365 1.00 59.79 36 ASN B N 1
ATOM 765 C CA . ASN B 1 36 ? -8.605 10.923 -0.309 1.00 57.63 36 ASN B CA 1
ATOM 766 C C . ASN B 1 36 ? -7.734 9.772 -0.799 1.00 55.62 36 ASN B C 1
ATOM 767 O O . ASN B 1 36 ? -6.643 9.552 -0.285 1.00 55.27 36 ASN B O 1
ATOM 772 N N . CYS B 1 37 ? -8.219 9.043 -1.795 1.00 53.42 37 CYS B N 1
ATOM 773 C CA . CYS B 1 37 ? -7.484 7.913 -2.330 1.00 50.59 37 CYS B CA 1
ATOM 774 C C . CYS B 1 37 ? -6.248 8.373 -3.067 1.00 50.32 37 CYS B C 1
ATOM 775 O O . CYS B 1 37 ? -5.183 7.771 -2.973 1.00 48.36 37 CYS B O 1
ATOM 778 N N . GLN B 1 38 ? -6.396 9.453 -3.815 1.00 50.60 38 GLN B N 1
ATOM 779 C CA . GLN B 1 38 ? -5.285 9.983 -4.575 1.00 50.52 38 GLN B CA 1
ATOM 780 C C . GLN B 1 38 ? -4.190 10.545 -3.659 1.00 47.94 38 GLN B C 1
ATOM 781 O O . GLN B 1 38 ? -2.998 10.448 -3.962 1.00 47.86 38 GLN B O 1
ATOM 787 N N . HIS B 1 39 ? -4.594 11.115 -2.532 1.00 45.55 39 HIS B N 1
ATOM 788 C CA . HIS B 1 39 ? -3.648 11.678 -1.575 1.00 42.63 39 HIS B CA 1
ATOM 789 C C . HIS B 1 39 ? -2.807 10.574 -0.949 1.00 40.53 39 HIS B C 1
ATOM 790 O O . HIS B 1 39 ? -1.609 10.747 -0.747 1.00 40.34 39 HIS B O 1
ATOM 797 N N . ALA B 1 40 ? -3.440 9.441 -0.643 1.00 39.32 40 ALA B N 1
ATOM 798 C CA . ALA B 1 40 ? -2.745 8.297 -0.059 1.00 36.35 40 ALA B CA 1
ATOM 799 C C . ALA B 1 40 ? -1.667 7.796 -1.012 1.00 35.10 40 ALA B C 1
ATOM 800 O O . ALA B 1 40 ? -0.550 7.540 -0.583 1.00 35.66 40 ALA B O 1
ATOM 802 N N . VAL B 1 41 ? -1.997 7.683 -2.298 1.00 34.22 41 VAL B N 1
ATOM 803 C CA . VAL B 1 41 ? -1.038 7.212 -3.288 1.00 35.70 41 VAL B CA 1
ATOM 804 C C . VAL B 1 41 ? 0.166 8.126 -3.419 1.00 37.98 41 VAL B C 1
ATOM 805 O O . VAL B 1 41 ? 1.291 7.651 -3.539 1.00 38.97 41 VAL B O 1
ATOM 809 N N . ASP B 1 42 ? -0.060 9.438 -3.382 1.00 41.44 42 ASP B N 1
ATOM 810 C CA . ASP B 1 42 ? 1.044 10.393 -3.483 1.00 43.33 42 ASP B CA 1
ATOM 811 C C . ASP B 1 42 ? 1.982 10.263 -2.289 1.00 42.29 42 ASP B C 1
ATOM 812 O O . ASP B 1 42 ? 3.205 10.399 -2.428 1.00 41.99 42 ASP B O 1
ATOM 817 N N . LEU B 1 43 ? 1.419 10.012 -1.110 1.00 41.58 43 LEU B N 1
ATOM 818 C CA . LEU B 1 43 ? 2.247 9.849 0.089 1.00 42.30 43 LEU B CA 1
ATOM 819 C C . LEU B 1 43 ? 3.091 8.571 0.002 1.00 41.68 43 LEU B C 1
ATOM 820 O O . LEU B 1 43 ? 4.264 8.575 0.381 1.00 41.28 43 LEU B O 1
ATOM 825 N N . LEU B 1 44 ? 2.499 7.489 -0.507 1.00 40.46 44 LEU B N 1
ATOM 826 C CA . LEU B 1 44 ? 3.219 6.234 -0.652 1.00 39.61 44 LEU B CA 1
ATOM 827 C C . LEU B 1 44 ? 4.394 6.409 -1.589 1.00 41.12 44 LEU B C 1
ATOM 828 O O . LEU B 1 44 ? 5.501 5.972 -1.288 1.00 42.27 44 LEU B O 1
ATOM 833 N N . LYS B 1 45 ? 4.167 7.050 -2.728 1.00 41.92 45 LYS B N 1
ATOM 834 C CA . LYS B 1 45 ? 5.252 7.239 -3.680 1.00 43.52 45 LYS B CA 1
ATOM 835 C C . LYS B 1 45 ? 6.294 8.277 -3.248 1.00 44.67 45 LYS B C 1
ATOM 836 O O . LYS B 1 45 ? 7.381 8.338 -3.821 1.00 44.06 45 LYS B O 1
ATOM 842 N N . SER B 1 46 ? 5.980 9.087 -2.240 1.00 45.45 46 SER B N 1
ATOM 843 C CA . SER B 1 46 ? 6.945 10.075 -1.768 1.00 45.69 46 SER B CA 1
ATOM 844 C C . SER B 1 46 ? 7.852 9.390 -0.750 1.00 44.93 46 SER B C 1
ATOM 845 O O . SER B 1 46 ? 8.789 9.996 -0.236 1.00 43.42 46 SER B O 1
ATOM 848 N N . THR B 1 47 ? 7.530 8.135 -0.442 1.00 44.71 47 THR B N 1
ATOM 849 C CA . THR B 1 47 ? 8.286 7.306 0.499 1.00 46.61 47 THR B CA 1
ATOM 850 C C . THR B 1 47 ? 9.625 6.886 -0.105 1.00 47.15 47 THR B C 1
ATOM 851 O O . THR B 1 47 ? 9.689 6.470 -1.261 1.00 47.20 47 THR B O 1
ATOM 855 N N . THR B 1 48 ? 10.688 6.948 0.686 1.00 47.79 48 THR B N 1
ATOM 856 C CA . THR B 1 48 ? 12.012 6.591 0.187 1.00 49.10 48 THR B CA 1
ATOM 857 C C . THR B 1 48 ? 12.543 5.270 0.771 1.00 48.89 48 THR B C 1
ATOM 858 O O . THR B 1 48 ? 11.854 4.610 1.546 1.00 49.28 48 THR B O 1
ATOM 862 N N . ALA B 1 49 ? 13.753 4.874 0.387 1.00 47.81 49 ALA B N 1
ATOM 863 C CA . ALA B 1 49 ? 14.337 3.636 0.900 1.00 47.79 49 ALA B CA 1
ATOM 864 C C . ALA B 1 49 ? 14.894 3.866 2.303 1.00 47.50 49 ALA B C 1
ATOM 865 O O . ALA B 1 49 ? 15.469 2.968 2.917 1.00 47.46 49 ALA B O 1
ATOM 867 N N . ALA B 1 50 ? 14.714 5.087 2.798 1.00 46.46 50 ALA B N 1
ATOM 868 C CA . ALA B 1 50 ? 15.149 5.471 4.135 1.00 43.79 50 ALA B CA 1
ATOM 869 C C . ALA B 1 50 ? 13.931 5.517 5.088 1.00 42.93 50 ALA B C 1
ATOM 870 O O . ALA B 1 50 ? 14.037 5.980 6.223 1.00 42.19 50 ALA B O 1
ATOM 872 N N . THR B 1 51 ? 12.770 5.059 4.617 1.00 41.33 51 THR B N 1
ATOM 873 C CA . THR B 1 51 ? 11.570 5.010 5.455 1.00 39.42 51 THR B CA 1
ATOM 874 C C . THR B 1 51 ? 11.670 3.719 6.288 1.00 37.73 51 THR B C 1
ATOM 875 O O . THR B 1 51 ? 11.721 2.604 5.737 1.00 35.90 51 THR B O 1
ATOM 879 N N . PRO B 1 52 ? 11.717 3.856 7.624 1.00 35.73 52 PRO B N 1
ATOM 880 C CA . PRO B 1 52 ? 11.820 2.737 8.567 1.00 36.39 52 PRO B CA 1
ATOM 881 C C . PRO B 1 52 ? 10.697 1.680 8.493 1.00 38.01 52 PRO B C 1
ATOM 882 O O . PRO B 1 52 ? 9.537 2.012 8.232 1.00 37.87 52 PRO B O 1
ATOM 886 N N . VAL B 1 53 ? 11.054 0.410 8.709 1.00 39.13 53 VAL B N 1
ATOM 887 C CA . VAL B 1 53 ? 10.096 -0.710 8.680 1.00 38.58 53 VAL B CA 1
ATOM 888 C C . VAL B 1 53 ? 10.132 -1.331 10.071 1.00 38.63 53 VAL B C 1
ATOM 889 O O . VAL B 1 53 ? 11.146 -1.898 10.469 1.00 40.42 53 VAL B O 1
ATOM 893 N N . LYS B 1 54 ? 9.020 -1.219 10.797 1.00 37.91 54 LYS B N 1
ATOM 894 C CA . LYS B 1 54 ? 8.923 -1.705 12.171 1.00 38.35 54 LYS B CA 1
ATOM 895 C C . LYS B 1 54 ? 7.905 -2.824 12.381 1.00 40.43 54 LYS B C 1
ATOM 896 O O . LYS B 1 54 ? 6.816 -2.818 11.797 1.00 40.06 54 LYS B O 1
ATOM 902 N N . GLU B 1 55 ? 8.251 -3.779 13.238 1.00 43.08 55 GLU B N 1
ATOM 903 C CA . GLU B 1 55 ? 7.343 -4.880 13.532 1.00 44.22 55 GLU B CA 1
ATOM 904 C C . GLU B 1 55 ? 6.927 -4.876 15.010 1.00 44.09 55 GLU B C 1
ATOM 905 O O . GLU B 1 55 ? 7.758 -4.767 15.912 1.00 43.89 55 GLU B O 1
ATOM 911 N N . VAL B 1 56 ? 5.613 -4.965 15.215 1.00 44.21 56 VAL B N 1
ATOM 912 C CA . VAL B 1 56 ? 4.960 -4.997 16.528 1.00 44.90 56 VAL B CA 1
ATOM 913 C C . VAL B 1 56 ? 5.140 -6.396 17.138 1.00 47.18 56 VAL B C 1
ATOM 914 O O . VAL B 1 56 ? 4.628 -7.386 16.610 1.00 46.62 56 VAL B O 1
ATOM 918 N N . LEU B 1 57 ? 5.862 -6.479 18.246 1.00 48.47 57 LEU B N 1
ATOM 919 C CA . LEU B 1 57 ? 6.073 -7.750 18.901 1.00 49.16 57 LEU B CA 1
ATOM 920 C C . LEU B 1 57 ? 5.615 -7.619 20.328 1.00 50.21 57 LEU B C 1
ATOM 921 O O . LEU B 1 57 ? 4.938 -8.543 20.838 1.00 52.94 57 LEU B O 1
ATOM 934 N N . TYR C 1 2 ? -12.021 25.520 41.671 1.00 48.38 2 TYR C N 1
ATOM 935 C CA . TYR C 1 2 ? -12.629 26.848 41.689 1.00 45.76 2 TYR C CA 1
ATOM 936 C C . TYR C 1 2 ? -11.640 27.958 41.333 1.00 43.22 2 TYR C C 1
ATOM 937 O O . TYR C 1 2 ? -10.427 27.787 41.445 1.00 41.26 2 TYR C O 1
ATOM 946 N N . PHE C 1 3 ? -12.171 29.098 40.895 1.00 40.70 3 PHE C N 1
ATOM 947 C CA . PHE C 1 3 ? -11.340 30.235 40.554 1.00 37.44 3 PHE C CA 1
ATOM 948 C C . PHE C 1 3 ? -11.211 31.132 41.770 1.00 38.75 3 PHE C C 1
ATOM 949 O O . PHE C 1 3 ? -12.103 31.158 42.615 1.00 38.09 3 PHE C O 1
ATOM 957 N N . GLU C 1 4 ? -10.101 31.866 41.859 1.00 40.36 4 GLU C N 1
ATOM 958 C CA . GLU C 1 4 ? -9.843 32.756 42.994 1.00 40.22 4 GLU C CA 1
ATOM 959 C C . GLU C 1 4 ? -9.257 34.097 42.522 1.00 38.87 4 GLU C C 1
ATOM 960 O O . GLU C 1 4 ? -8.199 34.131 41.893 1.00 39.83 4 GLU C O 1
ATOM 966 N N . ILE C 1 5 ? -9.955 35.193 42.821 1.00 37.88 5 ILE C N 1
ATOM 967 C CA . ILE C 1 5 ? -9.515 36.544 42.432 1.00 35.85 5 ILE C CA 1
ATOM 968 C C . ILE C 1 5 ? -8.954 37.328 43.627 1.00 36.94 5 ILE C C 1
ATOM 969 O O . ILE C 1 5 ? -9.619 37.468 44.647 1.00 33.76 5 ILE C O 1
ATOM 974 N N . TYR C 1 6 ? -7.736 37.848 43.485 1.00 39.12 6 TYR C N 1
ATOM 975 C CA . TYR C 1 6 ? -7.083 38.584 44.563 1.00 40.64 6 TYR C CA 1
ATOM 976 C C . TYR C 1 6 ? -6.226 39.749 44.068 1.00 42.58 6 TYR C C 1
ATOM 977 O O . TYR C 1 6 ? -6.063 39.949 42.863 1.00 41.71 6 TYR C O 1
ATOM 986 N N . LYS C 1 7 ? -5.668 40.504 45.008 1.00 45.30 7 LYS C N 1
ATOM 987 C CA . LYS C 1 7 ? -4.823 41.642 44.669 1.00 50.63 7 LYS C CA 1
ATOM 988 C C . LYS C 1 7 ? -3.374 41.356 45.072 1.00 52.17 7 LYS C C 1
ATOM 989 O O . LYS C 1 7 ? -3.103 41.044 46.233 1.00 52.63 7 LYS C O 1
ATOM 995 N N . ASP C 1 8 ? -2.468 41.435 44.086 1.00 55.32 8 ASP C N 1
ATOM 996 C CA . ASP C 1 8 ? -1.022 41.190 44.258 1.00 57.88 8 ASP C CA 1
ATOM 997 C C . ASP C 1 8 ? -0.250 42.358 44.888 1.00 59.17 8 ASP C C 1
ATOM 998 O O . ASP C 1 8 ? -0.841 43.336 45.347 1.00 58.98 8 ASP C O 1
ATOM 1003 N N . ALA C 1 9 ? 1.078 42.268 44.887 1.00 59.73 9 ALA C N 1
ATOM 1004 C CA . ALA C 1 9 ? 1.895 43.320 45.489 1.00 60.62 9 ALA C CA 1
ATOM 1005 C C . ALA C 1 9 ? 1.883 44.621 44.697 1.00 60.81 9 ALA C C 1
ATOM 1006 O O . ALA C 1 9 ? 1.835 45.708 45.278 1.00 61.76 9 ALA C O 1
ATOM 1008 N N . LYS C 1 10 ? 1.931 44.515 43.375 1.00 59.78 10 LYS C N 1
ATOM 1009 C CA . LYS C 1 10 ? 1.918 45.705 42.543 1.00 59.16 10 LYS C CA 1
ATOM 1010 C C . LYS C 1 10 ? 0.569 46.418 42.642 1.00 59.35 10 LYS C C 1
ATOM 1011 O O . LYS C 1 10 ? 0.410 47.533 42.142 1.00 58.96 10 LYS C O 1
ATOM 1017 N N . GLY C 1 11 ? -0.395 45.777 43.297 1.00 60.06 11 GLY C N 1
ATOM 1018 C CA . GLY C 1 11 ? -1.709 46.376 43.453 1.00 60.85 11 GLY C CA 1
ATOM 1019 C C . GLY C 1 11 ? -2.774 45.949 42.455 1.00 61.56 11 GLY C C 1
ATOM 1020 O O . GLY C 1 11 ? -3.968 46.056 42.741 1.00 62.87 11 GLY C O 1
ATOM 1021 N N . GLU C 1 12 ? -2.362 45.476 41.285 1.00 60.64 12 GLU C N 1
ATOM 1022 C CA . GLU C 1 12 ? -3.318 45.041 40.269 1.00 60.52 12 GLU C CA 1
ATOM 1023 C C . GLU C 1 12 ? -4.064 43.759 40.688 1.00 58.88 12 GLU C C 1
ATOM 1024 O O . GLU C 1 12 ? -3.627 43.055 41.594 1.00 58.56 12 GLU C O 1
ATOM 1030 N N . TYR C 1 13 ? -5.192 43.463 40.047 1.00 57.67 13 TYR C N 1
ATOM 1031 C CA . TYR C 1 13 ? -5.974 42.262 40.386 1.00 57.12 13 TYR C CA 1
ATOM 1032 C C . TYR C 1 13 ? -5.677 41.061 39.469 1.00 53.62 13 TYR C C 1
ATOM 1033 O O . TYR C 1 13 ? -5.320 41.249 38.308 1.00 54.24 13 TYR C O 1
ATOM 1042 N N . ARG C 1 14 ? -5.842 39.834 39.971 1.00 49.27 14 ARG C N 1
ATOM 1043 C CA . ARG C 1 14 ? -5.580 38.636 39.155 1.00 45.03 14 ARG C CA 1
ATOM 1044 C C . ARG C 1 14 ? -6.289 37.352 39.619 1.00 39.97 14 ARG C C 1
ATOM 1045 O O . ARG C 1 14 ? -6.942 37.347 40.652 1.00 40.10 14 ARG C O 1
ATOM 1053 N N . TRP C 1 15 ? -6.178 36.267 38.862 1.00 35.40 15 TRP C N 1
ATOM 1054 C CA . TRP C 1 15 ? -6.858 35.032 39.254 1.00 33.99 15 TRP C CA 1
ATOM 1055 C C . TRP C 1 15 ? -5.925 33.851 39.284 1.00 32.94 15 TRP C C 1
ATOM 1056 O O . TRP C 1 15 ? -4.805 33.926 38.801 1.00 35.02 15 TRP C O 1
ATOM 1067 N N . ARG C 1 16 ? -6.395 32.745 39.831 1.00 32.06 16 ARG C N 1
ATOM 1068 C CA . ARG C 1 16 ? -5.595 31.529 39.855 1.00 33.05 16 ARG C CA 1
ATOM 1069 C C . ARG C 1 16 ? -6.592 30.402 39.991 1.00 32.23 16 ARG C C 1
ATOM 1070 O O . ARG C 1 16 ? -7.534 30.471 40.786 1.00 28.88 16 ARG C O 1
ATOM 1078 N N . LEU C 1 17 ? -6.380 29.365 39.198 1.00 34.79 17 LEU C N 1
ATOM 1079 C CA . LEU C 1 17 ? -7.271 28.211 39.185 1.00 37.34 17 LEU C CA 1
ATOM 1080 C C . LEU C 1 17 ? -6.791 27.185 40.202 1.00 40.89 17 LEU C C 1
ATOM 1081 O O . LEU C 1 17 ? -5.761 26.533 40.018 1.00 40.66 17 LEU C O 1
ATOM 1086 N N . LYS C 1 18 ? -7.549 27.064 41.285 1.00 43.53 18 LYS C N 1
ATOM 1087 C CA . LYS C 1 18 ? -7.217 26.129 42.332 1.00 48.80 18 LYS C CA 1
ATOM 1088 C C . LYS C 1 18 ? -7.932 24.787 42.207 1.00 53.25 18 LYS C C 1
ATOM 1089 O O . LYS C 1 18 ? -9.158 24.716 42.062 1.00 52.49 18 LYS C O 1
ATOM 1095 N N . ALA C 1 19 ? -7.128 23.731 42.277 1.00 59.87 19 ALA C N 1
ATOM 1096 C CA . ALA C 1 19 ? -7.582 22.349 42.187 1.00 67.35 19 ALA C CA 1
ATOM 1097 C C . ALA C 1 19 ? -8.398 21.926 43.394 1.00 72.19 19 ALA C C 1
ATOM 1098 O O . ALA C 1 19 ? -8.518 22.666 44.375 1.00 73.77 19 ALA C O 1
ATOM 1100 N N . ALA C 1 20 ? -8.941 20.716 43.324 1.00 77.11 20 ALA C N 1
ATOM 1101 C CA . ALA C 1 20 ? -9.747 20.175 44.414 1.00 81.47 20 ALA C CA 1
ATOM 1102 C C . ALA C 1 20 ? -8.926 20.019 45.694 1.00 83.95 20 ALA C C 1
ATOM 1103 O O . ALA C 1 20 ? -9.436 20.267 46.786 1.00 85.35 20 ALA C O 1
ATOM 1105 N N . ASN C 1 21 ? -7.658 19.630 45.559 1.00 86.06 21 ASN C N 1
ATOM 1106 C CA . ASN C 1 21 ? -6.787 19.449 46.724 1.00 88.83 21 ASN C CA 1
ATOM 1107 C C . ASN C 1 21 ? -5.978 20.694 47.088 1.00 89.76 21 ASN C C 1
ATOM 1108 O O . ASN C 1 21 ? -4.869 20.597 47.617 1.00 89.55 21 ASN C O 1
ATOM 1113 N N . HIS C 1 22 ? -6.545 21.862 46.803 1.00 90.80 22 HIS C N 1
ATOM 1114 C CA . HIS C 1 22 ? -5.896 23.132 47.109 1.00 91.68 22 HIS C CA 1
ATOM 1115 C C . HIS C 1 22 ? -4.539 23.267 46.420 1.00 89.01 22 HIS C C 1
ATOM 1116 O O . HIS C 1 22 ? -3.567 23.682 47.047 1.00 89.47 22 HIS C O 1
ATOM 1123 N N . GLU C 1 23 ? -4.480 22.919 45.137 1.00 85.29 23 GLU C N 1
ATOM 1124 C CA . GLU C 1 23 ? -3.243 23.009 44.362 1.00 80.50 23 GLU C CA 1
ATOM 1125 C C . GLU C 1 23 ? -3.408 23.828 43.097 1.00 75.62 23 GLU C C 1
ATOM 1126 O O . GLU C 1 23 ? -4.159 23.457 42.198 1.00 75.48 23 GLU C O 1
ATOM 1132 N N . ILE C 1 24 ? -2.687 24.938 43.026 1.00 69.80 24 ILE C N 1
ATOM 1133 C CA . ILE C 1 24 ? -2.756 25.812 41.871 1.00 64.14 24 ILE C CA 1
ATOM 1134 C C . ILE C 1 24 ? -2.356 25.055 40.612 1.00 60.92 24 ILE C C 1
ATOM 1135 O O . ILE C 1 24 ? -1.273 24.473 40.545 1.00 60.96 24 ILE C O 1
ATOM 1140 N N . ILE C 1 25 ? -3.253 25.076 39.627 1.00 56.74 25 ILE C N 1
ATOM 1141 C CA . ILE C 1 25 ? -3.076 24.411 38.335 1.00 51.20 25 ILE C CA 1
ATOM 1142 C C . ILE C 1 25 ? -2.616 25.409 37.285 1.00 48.58 25 ILE C C 1
ATOM 1143 O O . ILE C 1 25 ? -1.894 25.055 36.360 1.00 47.78 25 ILE C O 1
ATOM 1148 N N . ALA C 1 26 ? -3.058 26.653 37.410 1.00 45.70 26 ALA C N 1
ATOM 1149 C CA . ALA C 1 26 ? -2.672 27.653 36.436 1.00 45.93 26 ALA C CA 1
ATOM 1150 C C . ALA C 1 26 ? -2.833 29.056 37.007 1.00 47.13 26 ALA C C 1
ATOM 1151 O O . ALA C 1 26 ? -3.743 29.311 37.786 1.00 48.90 26 ALA C O 1
ATOM 1153 N N . GLN C 1 27 ? -1.934 29.959 36.636 1.00 49.52 27 GLN C N 1
ATOM 1154 C CA . GLN C 1 27 ? -1.986 31.338 37.123 1.00 51.55 27 GLN C CA 1
ATOM 1155 C C . GLN C 1 27 ? -2.361 32.298 36.001 1.00 50.56 27 GLN C C 1
ATOM 1156 O O . GLN C 1 27 ? -2.217 31.991 34.817 1.00 48.01 27 GLN C O 1
ATOM 1162 N N . GLY C 1 28 ? -2.822 33.477 36.388 1.00 51.33 28 GLY C N 1
ATOM 1163 C CA . GLY C 1 28 ? -3.199 34.467 35.404 1.00 54.25 28 GLY C CA 1
ATOM 1164 C C . GLY C 1 28 ? -2.235 35.631 35.372 1.00 56.11 28 GLY C C 1
ATOM 1165 O O . GLY C 1 28 ? -1.118 35.531 35.880 1.00 55.98 28 GLY C O 1
ATOM 1166 N N . GLU C 1 29 ? -2.672 36.742 34.783 1.00 58.49 29 GLU C N 1
ATOM 1167 C CA . GLU C 1 29 ? -1.845 37.949 34.671 1.00 59.62 29 GLU C CA 1
ATOM 1168 C C . GLU C 1 29 ? -2.524 39.163 35.321 1.00 58.20 29 GLU C C 1
ATOM 1169 O O . GLU C 1 29 ? -3.738 39.174 35.532 1.00 57.25 29 GLU C O 1
ATOM 1175 N N . GLY C 1 30 ? -1.729 40.178 35.643 1.00 57.04 30 GLY C N 1
ATOM 1176 C CA . GLY C 1 30 ? -2.268 41.375 36.266 1.00 55.65 30 GLY C CA 1
ATOM 1177 C C . GLY C 1 30 ? -3.220 42.168 35.383 1.00 54.79 30 GLY C C 1
ATOM 1178 O O . GLY C 1 30 ? -2.937 42.422 34.214 1.00 54.77 30 GLY C O 1
ATOM 1179 N N . TYR C 1 31 ? -4.354 42.560 35.954 1.00 54.48 31 TYR C N 1
ATOM 1180 C CA . TYR C 1 31 ? -5.363 43.326 35.245 1.00 53.49 31 TYR C CA 1
ATOM 1181 C C . TYR C 1 31 ? -5.602 44.655 35.949 1.00 54.73 31 TYR C C 1
ATOM 1182 O O . TYR C 1 31 ? -5.410 44.763 37.163 1.00 54.11 31 TYR C O 1
ATOM 1191 N N . THR C 1 32 ? -6.049 45.654 35.188 1.00 56.06 32 THR C N 1
ATOM 1192 C CA . THR C 1 32 ? -6.323 46.988 35.726 1.00 57.25 32 THR C CA 1
ATOM 1193 C C . THR C 1 32 ? -7.413 47.034 36.799 1.00 57.41 32 THR C C 1
ATOM 1194 O O . THR C 1 32 ? -7.140 47.412 37.939 1.00 59.52 32 THR C O 1
ATOM 1198 N N . SER C 1 33 ? -8.644 46.669 36.451 1.00 57.07 33 SER C N 1
ATOM 1199 C CA . SER C 1 33 ? -9.735 46.700 37.433 1.00 58.75 33 SER C CA 1
ATOM 1200 C C . SER C 1 33 ? -10.271 45.312 37.771 1.00 60.26 33 SER C C 1
ATOM 1201 O O . SER C 1 33 ? -10.139 44.375 36.980 1.00 60.51 33 SER C O 1
ATOM 1204 N N . LYS C 1 34 ? -10.898 45.186 38.937 1.00 60.57 34 LYS C N 1
ATOM 1205 C CA . LYS C 1 34 ? -11.440 43.901 39.330 1.00 60.79 34 LYS C CA 1
ATOM 1206 C C . LYS C 1 34 ? -12.413 43.433 38.261 1.00 61.43 34 LYS C C 1
ATOM 1207 O O . LYS C 1 34 ? -12.599 42.237 38.052 1.00 61.16 34 LYS C O 1
ATOM 1213 N N . GLN C 1 35 ? -13.020 44.389 37.572 1.00 62.31 35 GLN C N 1
ATOM 1214 C CA . GLN C 1 35 ? -13.979 44.091 36.523 1.00 63.02 35 GLN C CA 1
ATOM 1215 C C . GLN C 1 35 ? -13.323 43.359 35.365 1.00 60.85 35 GLN C C 1
ATOM 1216 O O . GLN C 1 35 ? -13.832 42.340 34.889 1.00 59.60 35 GLN C O 1
ATOM 1222 N N . ASN C 1 36 ? -12.190 43.872 34.905 1.00 59.34 36 ASN C N 1
ATOM 1223 C CA . ASN C 1 36 ? -11.498 43.231 33.787 1.00 57.91 36 ASN C CA 1
ATOM 1224 C C . ASN C 1 36 ? -11.019 41.822 34.110 1.00 54.81 36 ASN C C 1
ATOM 1225 O O . ASN C 1 36 ? -10.998 40.969 33.240 1.00 52.73 36 ASN C O 1
ATOM 1230 N N . CYS C 1 37 ? -10.651 41.595 35.365 1.00 52.50 37 CYS C N 1
ATOM 1231 C CA . CYS C 1 37 ? -10.165 40.304 35.789 1.00 50.56 37 CYS C CA 1
ATOM 1232 C C . CYS C 1 37 ? -11.269 39.264 35.766 1.00 50.35 37 CYS C C 1
ATOM 1233 O O . CYS C 1 37 ? -11.063 38.129 35.343 1.00 50.16 37 CYS C O 1
ATOM 1236 N N . GLN C 1 38 ? -12.447 39.661 36.221 1.00 50.58 38 GLN C N 1
ATOM 1237 C CA . GLN C 1 38 ? -13.582 38.766 36.265 1.00 49.71 38 GLN C CA 1
ATOM 1238 C C . GLN C 1 38 ? -14.058 38.407 34.850 1.00 48.26 38 GLN C C 1
ATOM 1239 O O . GLN C 1 38 ? -14.530 37.303 34.613 1.00 47.95 38 GLN C O 1
ATOM 1245 N N . HIS C 1 39 ? -13.914 39.331 33.907 1.00 45.48 39 HIS C N 1
ATOM 1246 C CA . HIS C 1 39 ? -14.340 39.087 32.539 1.00 42.21 39 HIS C CA 1
ATOM 1247 C C . HIS C 1 39 ? -13.436 38.026 31.899 1.00 39.83 39 HIS C C 1
ATOM 1248 O O . HIS C 1 39 ? -13.905 37.165 31.167 1.00 39.62 39 HIS C O 1
ATOM 1255 N N . ALA C 1 40 ? -12.141 38.104 32.187 1.00 36.01 40 ALA C N 1
ATOM 1256 C CA . ALA C 1 40 ? -11.174 37.170 31.651 1.00 33.91 40 ALA C CA 1
ATOM 1257 C C . ALA C 1 40 ? -11.510 35.756 32.142 1.00 36.67 40 ALA C C 1
ATOM 1258 O O . ALA C 1 40 ? -11.496 34.795 31.362 1.00 35.38 40 ALA C O 1
ATOM 1260 N N . VAL C 1 41 ? -11.825 35.630 33.429 1.00 36.33 41 VAL C N 1
ATOM 1261 C CA . VAL C 1 41 ? -12.167 34.333 33.992 1.00 37.04 41 VAL C CA 1
ATOM 1262 C C . VAL C 1 41 ? -13.416 33.735 33.344 1.00 39.67 41 VAL C C 1
ATOM 1263 O O . VAL C 1 41 ? -13.457 32.537 33.067 1.00 41.09 41 VAL C O 1
ATOM 1267 N N . ASP C 1 42 ? -14.422 34.560 33.090 1.00 40.22 42 ASP C N 1
ATOM 1268 C CA . ASP C 1 42 ? -15.637 34.064 32.466 1.00 42.33 42 ASP C CA 1
ATOM 1269 C C . ASP C 1 42 ? -15.362 33.549 31.055 1.00 42.12 42 ASP C C 1
ATOM 1270 O O . ASP C 1 42 ? -15.959 32.561 30.621 1.00 42.95 42 ASP C O 1
ATOM 1275 N N . LEU C 1 43 ? -14.459 34.212 30.342 1.00 40.67 43 LEU C N 1
ATOM 1276 C CA . LEU C 1 43 ? -14.113 33.787 28.987 1.00 40.27 43 LEU C CA 1
ATOM 1277 C C . LEU C 1 43 ? -13.362 32.452 28.998 1.00 39.33 43 LEU C C 1
ATOM 1278 O O . LEU C 1 43 ? -13.591 31.588 28.143 1.00 35.10 43 LEU C O 1
ATOM 1283 N N . LEU C 1 44 ? -12.474 32.283 29.974 1.00 39.25 44 LEU C N 1
ATOM 1284 C CA . LEU C 1 44 ? -11.714 31.042 30.093 1.00 39.53 44 LEU C CA 1
ATOM 1285 C C . LEU C 1 44 ? -12.658 29.871 30.349 1.00 41.75 44 LEU C C 1
ATOM 1286 O O . LEU C 1 44 ? -12.562 28.824 29.702 1.00 40.08 44 LEU C O 1
ATOM 1291 N N . LYS C 1 45 ? -13.581 30.049 31.285 1.00 42.55 45 LYS C N 1
ATOM 1292 C CA . LYS C 1 45 ? -14.509 28.980 31.595 1.00 44.75 45 LYS C CA 1
ATOM 1293 C C . LYS C 1 45 ? -15.560 28.729 30.509 1.00 45.29 45 LYS C C 1
ATOM 1294 O O . LYS C 1 45 ? -16.234 27.701 30.524 1.00 44.51 45 LYS C O 1
ATOM 1300 N N . SER C 1 46 ? -15.707 29.653 29.567 1.00 44.95 46 SER C N 1
ATOM 1301 C CA . SER C 1 46 ? -16.669 29.447 28.501 1.00 45.16 46 SER C CA 1
ATOM 1302 C C . SER C 1 46 ? -16.003 28.614 27.409 1.00 45.51 46 SER C C 1
ATOM 1303 O O . SER C 1 46 ? -16.612 28.285 26.394 1.00 44.03 46 SER C O 1
ATOM 1306 N N . THR C 1 47 ? -14.739 28.278 27.608 1.00 47.32 47 THR C N 1
ATOM 1307 C CA . THR C 1 47 ? -14.042 27.479 26.612 1.00 50.64 47 THR C CA 1
ATOM 1308 C C . THR C 1 47 ? -14.450 26.002 26.716 1.00 51.13 47 THR C C 1
ATOM 1309 O O . THR C 1 47 ? -14.737 25.490 27.809 1.00 51.10 47 THR C O 1
ATOM 1313 N N . THR C 1 48 ? -14.456 25.323 25.571 1.00 51.15 48 THR C N 1
ATOM 1314 C CA . THR C 1 48 ? -14.841 23.919 25.499 1.00 52.18 48 THR C CA 1
ATOM 1315 C C . THR C 1 48 ? -13.682 23.003 25.140 1.00 51.96 48 THR C C 1
ATOM 1316 O O . THR C 1 48 ? -12.615 23.471 24.752 1.00 53.84 48 THR C O 1
ATOM 1320 N N . ALA C 1 49 ? -13.902 21.695 25.264 1.00 51.22 49 ALA C N 1
ATOM 1321 C CA . ALA C 1 49 ? -12.877 20.703 24.951 1.00 51.02 49 ALA C CA 1
ATOM 1322 C C . ALA C 1 49 ? -12.559 20.634 23.454 1.00 51.86 49 ALA C C 1
ATOM 1323 O O . ALA C 1 49 ? -11.508 20.123 23.051 1.00 52.19 49 ALA C O 1
ATOM 1325 N N . ALA C 1 50 ? -13.470 21.162 22.638 1.00 52.15 50 ALA C N 1
ATOM 1326 C CA . ALA C 1 50 ? -13.323 21.201 21.179 1.00 50.94 50 ALA C CA 1
ATOM 1327 C C . ALA C 1 50 ? -12.403 22.333 20.709 1.00 49.68 50 ALA C C 1
ATOM 1328 O O . ALA C 1 50 ? -11.953 22.311 19.564 1.00 49.13 50 ALA C O 1
ATOM 1330 N N . THR C 1 51 ? -12.152 23.317 21.583 1.00 47.70 51 THR C N 1
ATOM 1331 C CA . THR C 1 51 ? -11.292 24.468 21.265 1.00 47.71 51 THR C CA 1
ATOM 1332 C C . THR C 1 51 ? -9.899 24.016 20.826 1.00 46.23 51 THR C C 1
ATOM 1333 O O . THR C 1 51 ? -9.179 23.390 21.592 1.00 47.88 51 THR C O 1
ATOM 1337 N N . PRO C 1 52 ? -9.499 24.331 19.581 1.00 44.14 52 PRO C N 1
ATOM 1338 C CA . PRO C 1 52 ? -8.162 23.882 19.161 1.00 43.38 52 PRO C CA 1
ATOM 1339 C C . PRO C 1 52 ? -6.966 24.410 19.969 1.00 42.26 52 PRO C C 1
ATOM 1340 O O . PRO C 1 52 ? -7.080 25.392 20.698 1.00 42.05 52 PRO C O 1
ATOM 1344 N N . VAL C 1 53 ? -5.830 23.723 19.856 1.00 41.77 53 VAL C N 1
ATOM 1345 C CA . VAL C 1 53 ? -4.607 24.105 20.568 1.00 42.78 53 VAL C CA 1
ATOM 1346 C C . VAL C 1 53 ? -3.411 23.990 19.617 1.00 44.36 53 VAL C C 1
ATOM 1347 O O . VAL C 1 53 ? -3.123 22.907 19.113 1.00 44.16 53 VAL C O 1
ATOM 1351 N N . LYS C 1 54 ? -2.711 25.098 19.378 1.00 46.34 54 LYS C N 1
ATOM 1352 C CA . LYS C 1 54 ? -1.561 25.091 18.470 1.00 48.11 54 LYS C CA 1
ATOM 1353 C C . LYS C 1 54 ? -0.218 25.305 19.181 1.00 47.73 54 LYS C C 1
ATOM 1354 O O . LYS C 1 54 ? -0.140 26.039 20.163 1.00 46.83 54 LYS C O 1
ATOM 1360 N N . GLU C 1 55 ? 0.835 24.662 18.679 1.00 49.78 55 GLU C N 1
ATOM 1361 C CA . GLU C 1 55 ? 2.158 24.772 19.299 1.00 52.74 55 GLU C CA 1
ATOM 1362 C C . GLU C 1 55 ? 3.350 24.917 18.360 1.00 52.98 55 GLU C C 1
ATOM 1363 O O . GLU C 1 55 ? 3.346 24.397 17.240 1.00 53.08 55 GLU C O 1
ATOM 1369 N N . VAL C 1 56 ? 4.384 25.612 18.833 1.00 53.94 56 VAL C N 1
ATOM 1370 C CA . VAL C 1 56 ? 5.586 25.810 18.030 1.00 54.21 56 VAL C CA 1
ATOM 1371 C C . VAL C 1 56 ? 6.808 25.160 18.654 1.00 55.82 56 VAL C C 1
ATOM 1372 O O . VAL C 1 56 ? 7.152 25.438 19.796 1.00 53.96 56 VAL C O 1
ATOM 1376 N N . LEU C 1 57 ? 7.453 24.279 17.899 1.00 60.14 57 LEU C N 1
ATOM 1377 C CA . LEU C 1 57 ? 8.631 23.609 18.404 1.00 65.76 57 LEU C CA 1
ATOM 1378 C C . LEU C 1 57 ? 9.928 24.245 17.936 1.00 68.71 57 LEU C C 1
ATOM 1379 O O . LEU C 1 57 ? 10.130 24.501 16.743 1.00 67.05 57 LEU C O 1
ATOM 1384 N N . GLU C 1 58 ? 10.801 24.500 18.906 1.00 73.09 58 GLU C N 1
ATOM 1385 C CA . GLU C 1 58 ? 12.106 25.098 18.670 1.00 76.88 58 GLU C CA 1
ATOM 1386 C C . GLU C 1 58 ? 12.917 24.148 17.793 1.00 77.18 58 GLU C C 1
ATOM 1387 O O . GLU C 1 58 ? 12.398 23.056 17.464 1.00 77.43 58 GLU C O 1
ATOM 1401 N N . TYR D 1 2 ? -8.705 30.159 20.246 1.00 49.08 2 TYR D N 1
ATOM 1402 C CA . TYR D 1 2 ? -7.821 28.998 20.363 1.00 44.95 2 TYR D CA 1
ATOM 1403 C C . TYR D 1 2 ? -6.671 29.213 21.328 1.00 42.18 2 TYR D C 1
ATOM 1404 O O . TYR D 1 2 ? -6.290 30.342 21.609 1.00 41.17 2 TYR D O 1
ATOM 1413 N N . PHE D 1 3 ? -6.119 28.115 21.838 1.00 40.01 3 PHE D N 1
ATOM 1414 C CA . PHE D 1 3 ? -4.984 28.197 22.758 1.00 37.67 3 PHE D CA 1
ATOM 1415 C C . PHE D 1 3 ? -3.705 28.061 21.935 1.00 39.99 3 PHE D C 1
ATOM 1416 O O . PHE D 1 3 ? -3.703 27.450 20.857 1.00 39.97 3 PHE D O 1
ATOM 1424 N N . GLU D 1 4 ? -2.609 28.613 22.450 1.00 40.81 4 GLU D N 1
ATOM 1425 C CA . GLU D 1 4 ? -1.321 28.583 21.754 1.00 39.93 4 GLU D CA 1
ATOM 1426 C C . GLU D 1 4 ? -0.178 28.331 22.743 1.00 38.89 4 GLU D C 1
ATOM 1427 O O . GLU D 1 4 ? 0.030 29.115 23.662 1.00 39.32 4 GLU D O 1
ATOM 1433 N N . ILE D 1 5 ? 0.556 27.240 22.536 1.00 36.40 5 ILE D N 1
ATOM 1434 C CA . ILE D 1 5 ? 1.669 26.860 23.401 1.00 34.34 5 ILE D CA 1
ATOM 1435 C C . ILE D 1 5 ? 3.017 27.155 22.732 1.00 35.47 5 ILE D C 1
ATOM 1436 O O . ILE D 1 5 ? 3.235 26.752 21.594 1.00 34.46 5 ILE D O 1
ATOM 1441 N N . TYR D 1 6 ? 3.915 27.841 23.443 1.00 35.79 6 TYR D N 1
ATOM 1442 C CA . TYR D 1 6 ? 5.215 28.208 22.885 1.00 36.71 6 TYR D CA 1
ATOM 1443 C C . TYR D 1 6 ? 6.314 28.276 23.932 1.00 39.41 6 TYR D C 1
ATOM 1444 O O . TYR D 1 6 ? 6.057 28.127 25.121 1.00 40.69 6 TYR D O 1
ATOM 1453 N N . LYS D 1 7 ? 7.544 28.519 23.488 1.00 43.34 7 LYS D N 1
ATOM 1454 C CA . LYS D 1 7 ? 8.687 28.624 24.404 1.00 46.47 7 LYS D CA 1
ATOM 1455 C C . LYS D 1 7 ? 9.253 30.055 24.368 1.00 48.01 7 LYS D C 1
ATOM 1456 O O . LYS D 1 7 ? 9.518 30.572 23.301 1.00 48.84 7 LYS D O 1
ATOM 1462 N N . ASP D 1 8 ? 9.460 30.704 25.507 1.00 49.10 8 ASP D N 1
ATOM 1463 C CA . ASP D 1 8 ? 9.970 32.069 25.465 1.00 49.19 8 ASP D CA 1
ATOM 1464 C C . ASP D 1 8 ? 11.501 32.204 25.396 1.00 49.03 8 ASP D C 1
ATOM 1465 O O . ASP D 1 8 ? 12.230 31.208 25.291 1.00 48.50 8 ASP D O 1
ATOM 1470 N N . ALA D 1 9 ? 11.993 33.441 25.427 1.00 48.96 9 ALA D N 1
ATOM 1471 C CA . ALA D 1 9 ? 13.435 33.679 25.342 1.00 47.72 9 ALA D CA 1
ATOM 1472 C C . ALA D 1 9 ? 14.174 33.304 26.622 1.00 46.87 9 ALA D C 1
ATOM 1473 O O . ALA D 1 9 ? 15.407 33.329 26.661 1.00 47.22 9 ALA D O 1
ATOM 1475 N N . LYS D 1 10 ? 13.423 32.963 27.663 1.00 46.35 10 LYS D N 1
ATOM 1476 C CA . LYS D 1 10 ? 14.026 32.566 28.925 1.00 47.06 10 LYS D CA 1
ATOM 1477 C C . LYS D 1 10 ? 14.034 31.037 29.049 1.00 46.93 10 LYS D C 1
ATOM 1478 O O . LYS D 1 10 ? 14.398 30.481 30.086 1.00 45.84 10 LYS D O 1
ATOM 1484 N N . GLY D 1 11 ? 13.620 30.364 27.982 1.00 46.71 11 GLY D N 1
ATOM 1485 C CA . GLY D 1 11 ? 13.620 28.916 27.980 1.00 47.75 11 GLY D CA 1
ATOM 1486 C C . GLY D 1 11 ? 12.487 28.196 28.681 1.00 48.01 11 GLY D C 1
ATOM 1487 O O . GLY D 1 11 ? 12.636 27.031 29.068 1.00 47.29 11 GLY D O 1
ATOM 1488 N N . GLU D 1 12 ? 11.349 28.856 28.855 1.00 47.94 12 GLU D N 1
ATOM 1489 C CA . GLU D 1 12 ? 10.233 28.187 29.515 1.00 47.77 12 GLU D CA 1
ATOM 1490 C C . GLU D 1 12 ? 9.006 28.095 28.611 1.00 46.05 12 GLU D C 1
ATOM 1491 O O . GLU D 1 12 ? 8.914 28.787 27.594 1.00 43.32 12 GLU D O 1
ATOM 1497 N N . TYR D 1 13 ? 8.076 27.221 28.989 1.00 43.79 13 TYR D N 1
ATOM 1498 C CA . TYR D 1 13 ? 6.851 26.984 28.227 1.00 42.81 13 TYR D CA 1
ATOM 1499 C C . TYR D 1 13 ? 5.647 27.731 28.786 1.00 40.88 13 TYR D C 1
ATOM 1500 O O . TYR D 1 13 ? 5.286 27.574 29.952 1.00 39.56 13 TYR D O 1
ATOM 1509 N N . ARG D 1 14 ? 5.019 28.540 27.948 1.00 40.33 14 ARG D N 1
ATOM 1510 C CA . ARG D 1 14 ? 3.852 29.262 28.393 1.00 40.42 14 ARG D CA 1
ATOM 1511 C C . ARG D 1 14 ? 2.726 29.222 27.378 1.00 39.47 14 ARG D C 1
ATOM 1512 O O . ARG D 1 14 ? 2.935 28.858 26.222 1.00 39.05 14 ARG D O 1
ATOM 1520 N N . TRP D 1 15 ? 1.520 29.561 27.828 1.00 36.79 15 TRP D N 1
ATOM 1521 C CA . TRP D 1 15 ? 0.347 29.557 26.962 1.00 34.68 15 TRP D CA 1
ATOM 1522 C C . TRP D 1 15 ? -0.338 30.911 26.902 1.00 35.61 15 TRP D C 1
ATOM 1523 O O . TRP D 1 15 ? -0.124 31.781 27.745 1.00 35.46 15 TRP D O 1
ATOM 1534 N N . ARG D 1 16 ? -1.171 31.073 25.881 1.00 37.34 16 ARG D N 1
ATOM 1535 C CA . ARG D 1 16 ? -1.962 32.284 25.699 1.00 39.51 16 ARG D CA 1
ATOM 1536 C C . ARG D 1 16 ? -3.241 31.919 24.932 1.00 39.62 16 ARG D C 1
ATOM 1537 O O . ARG D 1 16 ? -3.199 31.295 23.871 1.00 37.48 16 ARG D O 1
ATOM 1545 N N . LEU D 1 17 ? -4.379 32.296 25.497 1.00 40.25 17 LEU D N 1
ATOM 1546 C CA . LEU D 1 17 ? -5.675 32.034 24.873 1.00 40.84 17 LEU D CA 1
ATOM 1547 C C . LEU D 1 17 ? -6.045 33.274 24.037 1.00 42.38 17 LEU D C 1
ATOM 1548 O O . LEU D 1 17 ? -6.517 34.270 24.592 1.00 43.64 17 LEU D O 1
ATOM 1553 N N . LYS D 1 18 ? -5.807 33.216 22.719 1.00 44.05 18 LYS D N 1
ATOM 1554 C CA . LYS D 1 18 ? -6.105 34.329 21.805 1.00 46.80 18 LYS D CA 1
ATOM 1555 C C . LYS D 1 18 ? -7.532 34.257 21.271 1.00 50.15 18 LYS D C 1
ATOM 1556 O O . LYS D 1 18 ? -8.133 33.183 21.193 1.00 49.94 18 LYS D O 1
ATOM 1562 N N . ALA D 1 19 ? -8.056 35.418 20.885 1.00 53.16 19 ALA D N 1
ATOM 1563 C CA . ALA D 1 19 ? -9.403 35.526 20.342 1.00 55.53 19 ALA D CA 1
ATOM 1564 C C . ALA D 1 19 ? -9.389 35.281 18.831 1.00 57.76 19 ALA D C 1
ATOM 1565 O O . ALA D 1 19 ? -8.321 35.111 18.247 1.00 58.66 19 ALA D O 1
ATOM 1567 N N . ALA D 1 20 ? -10.563 35.262 18.202 1.00 60.03 20 ALA D N 1
ATOM 1568 C CA . ALA D 1 20 ? -10.670 35.025 16.759 1.00 62.66 20 ALA D CA 1
ATOM 1569 C C . ALA D 1 20 ? -9.811 35.979 15.927 1.00 64.73 20 ALA D C 1
ATOM 1570 O O . ALA D 1 20 ? -9.199 35.566 14.938 1.00 65.04 20 ALA D O 1
ATOM 1572 N N . ASN D 1 21 ? -9.764 37.251 16.331 1.00 66.96 21 ASN D N 1
ATOM 1573 C CA . ASN D 1 21 ? -8.951 38.262 15.637 1.00 68.47 21 ASN D CA 1
ATOM 1574 C C . ASN D 1 21 ? -7.535 38.268 16.206 1.00 68.40 21 ASN D C 1
ATOM 1575 O O . ASN D 1 21 ? -6.840 39.277 16.142 1.00 68.18 21 ASN D O 1
ATOM 1580 N N . HIS D 1 22 ? -7.124 37.144 16.786 1.00 68.79 22 HIS D N 1
ATOM 1581 C CA . HIS D 1 22 ? -5.780 37.008 17.339 1.00 67.94 22 HIS D CA 1
ATOM 1582 C C . HIS D 1 22 ? -5.505 37.977 18.481 1.00 65.55 22 HIS D C 1
ATOM 1583 O O . HIS D 1 22 ? -4.366 38.361 18.722 1.00 64.77 22 HIS D O 1
ATOM 1590 N N . GLU D 1 23 ? -6.557 38.366 19.185 1.00 63.50 23 GLU D N 1
ATOM 1591 C CA . GLU D 1 23 ? -6.412 39.273 20.307 1.00 62.09 23 GLU D CA 1
ATOM 1592 C C . GLU D 1 23 ? -6.167 38.485 21.589 1.00 59.66 23 GLU D C 1
ATOM 1593 O O . GLU D 1 23 ? -6.981 37.647 21.979 1.00 59.59 23 GLU D O 1
ATOM 1599 N N . ILE D 1 24 ? -5.040 38.760 22.237 1.00 56.19 24 ILE D N 1
ATOM 1600 C CA . ILE D 1 24 ? -4.679 38.077 23.471 1.00 51.84 24 ILE D CA 1
ATOM 1601 C C . ILE D 1 24 ? -5.709 38.363 24.566 1.00 50.33 24 ILE D C 1
ATOM 1602 O O . ILE D 1 24 ? -5.831 39.499 25.041 1.00 49.69 24 ILE D O 1
ATOM 1607 N N . ILE D 1 25 ? -6.447 37.315 24.946 1.00 46.72 25 ILE D N 1
ATOM 1608 C CA . ILE D 1 25 ? -7.494 37.369 25.981 1.00 44.24 25 ILE D CA 1
ATOM 1609 C C . ILE D 1 25 ? -6.965 37.123 27.392 1.00 44.28 25 ILE D C 1
ATOM 1610 O O . ILE D 1 25 ? -7.467 37.685 28.366 1.00 44.17 25 ILE D O 1
ATOM 1615 N N . ALA D 1 26 ? -5.975 36.246 27.495 1.00 43.76 26 ALA D N 1
ATOM 1616 C CA . ALA D 1 26 ? -5.392 35.904 28.782 1.00 42.60 26 ALA D CA 1
ATOM 1617 C C . ALA D 1 26 ? -3.957 35.406 28.573 1.00 42.09 26 ALA D C 1
ATOM 1618 O O . ALA D 1 26 ? -3.680 34.715 27.601 1.00 40.68 26 ALA D O 1
ATOM 1620 N N . GLN D 1 27 ? -3.058 35.774 29.482 1.00 42.95 27 GLN D N 1
ATOM 1621 C CA . GLN D 1 27 ? -1.644 35.390 29.421 1.00 46.03 27 GLN D CA 1
ATOM 1622 C C . GLN D 1 27 ? -1.333 34.433 30.585 1.00 47.57 27 GLN D C 1
ATOM 1623 O O . GLN D 1 27 ? -1.401 34.841 31.746 1.0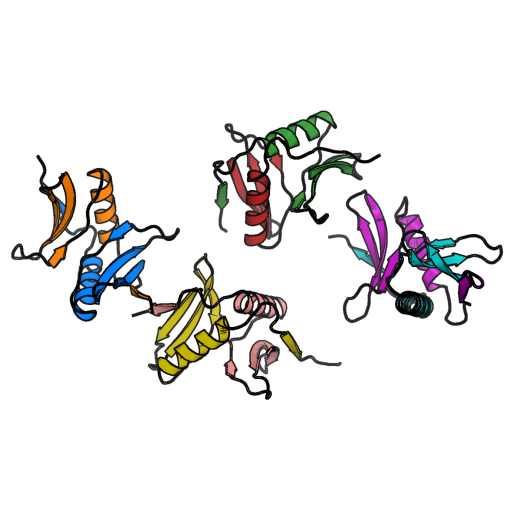0 46.78 27 GLN D O 1
ATOM 1629 N N . GLY D 1 28 ? -0.993 33.178 30.286 1.00 49.49 28 GLY D N 1
ATOM 1630 C CA . GLY D 1 28 ? -0.671 32.229 31.342 1.00 52.17 28 GLY D CA 1
ATOM 1631 C C . GLY D 1 28 ? 0.742 32.403 31.899 1.00 55.37 28 GLY D C 1
ATOM 1632 O O . GLY D 1 28 ? 1.508 33.221 31.397 1.00 55.96 28 GLY D O 1
ATOM 1633 N N . GLU D 1 29 ? 1.081 31.645 32.944 1.00 58.05 29 GLU D N 1
ATOM 1634 C CA . GLU D 1 29 ? 2.399 31.694 33.582 1.00 60.62 29 GLU D CA 1
ATOM 1635 C C . GLU D 1 29 ? 3.345 30.735 32.854 1.00 59.73 29 GLU D C 1
ATOM 1636 O O . GLU D 1 29 ? 2.938 30.073 31.902 1.00 58.91 29 GLU D O 1
ATOM 1642 N N . GLY D 1 30 ? 4.596 30.639 33.310 1.00 58.95 30 GLY D N 1
ATOM 1643 C CA . GLY D 1 30 ? 5.560 29.758 32.654 1.00 57.76 30 GLY D CA 1
ATOM 1644 C C . GLY D 1 30 ? 5.717 28.392 33.299 1.00 57.46 30 GLY D C 1
ATOM 1645 O O . GLY D 1 30 ? 5.365 28.210 34.458 1.00 57.68 30 GLY D O 1
ATOM 1646 N N . TYR D 1 31 ? 6.234 27.426 32.547 1.00 57.01 31 TYR D N 1
ATOM 1647 C CA . TYR D 1 31 ? 6.445 26.078 33.070 1.00 56.80 31 TYR D CA 1
ATOM 1648 C C . TYR D 1 31 ? 7.868 25.600 32.815 1.00 58.65 31 TYR D C 1
ATOM 1649 O O . TYR D 1 31 ? 8.701 26.328 32.280 1.00 60.05 31 TYR D O 1
ATOM 1658 N N . THR D 1 32 ? 8.129 24.354 33.183 1.00 59.26 32 THR D N 1
ATOM 1659 C CA . THR D 1 32 ? 9.432 23.777 32.973 1.00 59.52 32 THR D CA 1
ATOM 1660 C C . THR D 1 32 ? 9.434 22.799 31.813 1.00 59.95 32 THR D C 1
ATOM 1661 O O . THR D 1 32 ? 10.265 22.906 30.914 1.00 61.57 32 THR D O 1
ATOM 1665 N N . SER D 1 33 ? 8.512 21.842 31.822 1.00 59.04 33 SER D N 1
ATOM 1666 C CA . SER D 1 33 ? 8.445 20.868 30.729 1.00 58.73 33 SER D CA 1
ATOM 1667 C C . SER D 1 33 ? 7.256 21.177 29.827 1.00 57.81 33 SER D C 1
ATOM 1668 O O . SER D 1 33 ? 6.316 21.815 30.255 1.00 56.64 33 SER D O 1
ATOM 1671 N N . LYS D 1 34 ? 7.303 20.737 28.579 1.00 58.35 34 LYS D N 1
ATOM 1672 C CA . LYS D 1 34 ? 6.202 20.994 27.672 1.00 59.80 34 LYS D CA 1
ATOM 1673 C C . LYS D 1 34 ? 4.999 20.170 28.091 1.00 60.04 34 LYS D C 1
ATOM 1674 O O . LYS D 1 34 ? 3.852 20.537 27.843 1.00 60.00 34 LYS D O 1
ATOM 1680 N N . GLN D 1 35 ? 5.277 19.044 28.730 1.00 61.22 35 GLN D N 1
ATOM 1681 C CA . GLN D 1 35 ? 4.238 18.143 29.188 1.00 62.72 35 GLN D CA 1
ATOM 1682 C C . GLN D 1 35 ? 3.342 18.817 30.228 1.00 61.17 35 GLN D C 1
ATOM 1683 O O . GLN D 1 35 ? 2.113 18.795 30.119 1.00 60.58 35 GLN D O 1
ATOM 1689 N N . ASN D 1 36 ? 3.950 19.430 31.234 1.00 58.94 36 ASN D N 1
ATOM 1690 C CA . ASN D 1 36 ? 3.160 20.084 32.272 1.00 57.71 36 ASN D CA 1
ATOM 1691 C C . ASN D 1 36 ? 2.308 21.228 31.731 1.00 56.04 36 ASN D C 1
ATOM 1692 O O . ASN D 1 36 ? 1.209 21.481 32.219 1.00 56.62 36 ASN D O 1
ATOM 1697 N N . CYS D 1 37 ? 2.810 21.911 30.713 1.00 52.91 37 CYS D N 1
ATOM 1698 C CA . CYS D 1 37 ? 2.082 23.028 30.141 1.00 50.54 37 CYS D CA 1
ATOM 1699 C C . CYS D 1 37 ? 0.839 22.560 29.424 1.00 49.09 37 CYS D C 1
ATOM 1700 O O . CYS D 1 37 ? -0.217 23.177 29.510 1.00 48.41 37 CYS D O 1
ATOM 1703 N N . GLN D 1 38 ? 0.974 21.460 28.708 1.00 48.07 38 GLN D N 1
ATOM 1704 C CA . GLN D 1 38 ? -0.145 20.918 27.964 1.00 48.66 38 GLN D CA 1
ATOM 1705 C C . GLN D 1 38 ? -1.254 20.386 28.885 1.00 46.29 38 GLN D C 1
ATOM 1706 O O . GLN D 1 38 ? -2.443 20.448 28.554 1.00 44.44 38 GLN D O 1
ATOM 1712 N N . HIS D 1 39 ? -0.861 19.876 30.048 1.00 45.33 39 HIS D N 1
ATOM 1713 C CA . HIS D 1 39 ? -1.819 19.337 31.016 1.00 41.72 39 HIS D CA 1
ATOM 1714 C C . HIS D 1 39 ? -2.660 20.472 31.614 1.00 38.59 39 HIS D C 1
ATOM 1715 O O . HIS D 1 39 ? -3.868 20.327 31.823 1.00 35.74 39 HIS D O 1
ATOM 1722 N N . ALA D 1 40 ? -2.016 21.609 31.872 1.00 37.26 40 ALA D N 1
ATOM 1723 C CA . ALA D 1 40 ? -2.694 22.775 32.419 1.00 33.39 40 ALA D CA 1
ATOM 1724 C C . ALA D 1 40 ? -3.756 23.263 31.443 1.00 31.69 40 ALA D C 1
ATOM 1725 O O . ALA D 1 40 ? -4.873 23.579 31.846 1.00 29.38 40 ALA D O 1
ATOM 1727 N N . VAL D 1 41 ? -3.412 23.311 30.158 1.00 32.26 41 VAL D N 1
ATOM 1728 C CA . VAL D 1 41 ? -4.364 23.755 29.142 1.00 34.90 41 VAL D CA 1
ATOM 1729 C C . VAL D 1 41 ? -5.586 22.838 29.047 1.00 37.53 41 VAL D C 1
ATOM 1730 O O . VAL D 1 41 ? -6.713 23.318 28.927 1.00 37.23 41 VAL D O 1
ATOM 1734 N N . ASP D 1 42 ? -5.370 21.524 29.116 1.00 40.60 42 ASP D N 1
ATOM 1735 C CA . ASP D 1 42 ? -6.474 20.574 29.045 1.00 41.80 42 ASP D CA 1
ATOM 1736 C C . ASP D 1 42 ? -7.411 20.749 30.233 1.00 41.90 42 ASP D C 1
ATOM 1737 O O . ASP D 1 42 ? -8.632 20.608 30.092 1.00 41.74 42 ASP D O 1
ATOM 1742 N N . LEU D 1 43 ? -6.854 21.039 31.409 1.00 39.85 43 LEU D N 1
ATOM 1743 C CA . LEU D 1 43 ? -7.688 21.250 32.590 1.00 38.71 43 LEU D CA 1
ATOM 1744 C C . LEU D 1 43 ? -8.515 22.527 32.456 1.00 38.29 43 LEU D C 1
ATOM 1745 O O . LEU D 1 43 ? -9.695 22.537 32.797 1.00 36.18 43 LEU D O 1
ATOM 1750 N N . LEU D 1 44 ? -7.905 23.601 31.957 1.00 38.71 44 LEU D N 1
ATOM 1751 C CA . LEU D 1 44 ? -8.638 24.853 31.765 1.00 39.18 44 LEU D CA 1
ATOM 1752 C C . LEU D 1 44 ? -9.813 24.635 30.818 1.00 40.10 44 LEU D C 1
ATOM 1753 O O . LEU D 1 44 ? -10.915 25.076 31.106 1.00 40.64 44 LEU D O 1
ATOM 1758 N N . LYS D 1 45 ? -9.579 23.957 29.694 1.00 40.86 45 LYS D N 1
ATOM 1759 C CA . LYS D 1 45 ? -10.650 23.737 28.737 1.00 43.71 45 LYS D CA 1
ATOM 1760 C C . LYS D 1 45 ? -11.702 22.724 29.188 1.00 44.77 45 LYS D C 1
ATOM 1761 O O . LYS D 1 45 ? -12.787 22.646 28.601 1.00 43.90 45 LYS D O 1
ATOM 1767 N N . SER D 1 46 ? -11.408 21.955 30.233 1.00 45.19 46 SER D N 1
ATOM 1768 C CA . SER D 1 46 ? -12.389 20.995 30.724 1.00 45.33 46 SER D CA 1
ATOM 1769 C C . SER D 1 46 ? -13.293 21.741 31.707 1.00 45.73 46 SER D C 1
ATOM 1770 O O . SER D 1 46 ? -14.245 21.175 32.237 1.00 45.56 46 SER D O 1
ATOM 1773 N N . THR D 1 47 ? -12.966 23.011 31.958 1.00 47.21 47 THR D N 1
ATOM 1774 C CA . THR D 1 47 ? -13.735 23.877 32.865 1.00 47.88 47 THR D CA 1
ATOM 1775 C C . THR D 1 47 ? -15.112 24.200 32.292 1.00 48.51 47 THR D C 1
ATOM 1776 O O . THR D 1 47 ? -15.226 24.710 31.174 1.00 48.99 47 THR D O 1
ATOM 1780 N N . THR D 1 48 ? -16.145 23.958 33.087 1.00 48.85 48 THR D N 1
ATOM 1781 C CA . THR D 1 48 ? -17.528 24.230 32.695 1.00 49.99 48 THR D CA 1
ATOM 1782 C C . THR D 1 48 ? -17.935 25.622 33.181 1.00 48.50 48 THR D C 1
ATOM 1783 O O . THR D 1 48 ? -17.176 26.269 33.886 1.00 48.35 48 THR D O 1
ATOM 1787 N N . ALA D 1 49 ? -19.130 26.073 32.805 1.00 48.05 49 ALA D N 1
ATOM 1788 C CA . ALA D 1 49 ? -19.618 27.379 33.229 1.00 47.92 49 ALA D CA 1
ATOM 1789 C C . ALA D 1 49 ? -20.313 27.276 34.580 1.00 47.03 49 ALA D C 1
ATOM 1790 O O . ALA D 1 49 ? -21.194 28.071 34.896 1.00 48.15 49 ALA D O 1
ATOM 1792 N N . ALA D 1 50 ? -19.954 26.283 35.377 1.00 44.55 50 ALA D N 1
ATOM 1793 C CA . ALA D 1 50 ? -20.566 26.190 36.682 1.00 41.09 50 ALA D CA 1
ATOM 1794 C C . ALA D 1 50 ? -19.472 26.315 37.742 1.00 39.70 50 ALA D C 1
ATOM 1795 O O . ALA D 1 50 ? -19.789 26.495 38.918 1.00 39.90 50 ALA D O 1
ATOM 1797 N N . THR D 1 51 ? -18.198 26.250 37.318 1.00 36.95 51 THR D N 1
ATOM 1798 C CA . THR D 1 51 ? -17.021 26.372 38.212 1.00 34.95 51 THR D CA 1
ATOM 1799 C C . THR D 1 51 ? -17.147 27.681 38.991 1.00 34.63 51 THR D C 1
ATOM 1800 O O . THR D 1 51 ? -17.244 28.743 38.390 1.00 35.59 51 THR D O 1
ATOM 1804 N N . PRO D 1 52 ? -17.140 27.631 40.333 1.00 34.46 52 PRO D N 1
ATOM 1805 C CA . PRO D 1 52 ? -17.265 28.848 41.159 1.00 34.27 52 PRO D CA 1
ATOM 1806 C C . PRO D 1 52 ? -16.130 29.891 41.126 1.00 34.29 52 PRO D C 1
ATOM 1807 O O . PRO D 1 52 ? -14.986 29.562 40.815 1.00 32.01 52 PRO D O 1
ATOM 1811 N N . VAL D 1 53 ? -16.467 31.146 41.449 1.00 35.80 53 VAL D N 1
ATOM 1812 C CA . VAL D 1 53 ? -15.506 32.271 41.477 1.00 35.56 53 VAL D CA 1
ATOM 1813 C C . VAL D 1 53 ? -15.608 33.003 42.820 1.00 35.79 53 VAL D C 1
ATOM 1814 O O . VAL D 1 53 ? -16.600 33.675 43.098 1.00 37.80 53 VAL D O 1
ATOM 1818 N N . LYS D 1 54 ? -14.585 32.900 43.652 1.00 36.66 54 LYS D N 1
ATOM 1819 C CA . LYS D 1 54 ? -14.668 33.545 44.949 1.00 39.75 54 LYS D CA 1
ATOM 1820 C C . LYS D 1 54 ? -13.443 34.357 45.292 1.00 42.01 54 LYS D C 1
ATOM 1821 O O . LYS D 1 54 ? -12.355 34.056 44.819 1.00 44.34 54 LYS D O 1
ATOM 1827 N N . GLU D 1 55 ? -13.617 35.405 46.091 1.00 44.91 55 GLU D N 1
ATOM 1828 C CA . GLU D 1 55 ? -12.481 36.242 46.469 1.00 48.49 55 GLU D CA 1
ATOM 1829 C C . GLU D 1 55 ? -12.257 36.283 47.974 1.00 48.33 55 GLU D C 1
ATOM 1830 O O . GLU D 1 55 ? -13.182 36.076 48.749 1.00 48.37 55 GLU D O 1
ATOM 1836 N N . VAL D 1 56 ? -11.023 36.554 48.381 1.00 48.77 56 VAL D N 1
ATOM 1837 C CA . VAL D 1 56 ? -10.675 36.626 49.798 1.00 50.60 56 VAL D CA 1
ATOM 1838 C C . VAL D 1 56 ? -10.953 37.999 50.417 1.00 52.16 56 VAL D C 1
ATOM 1839 O O . VAL D 1 56 ? -11.116 38.992 49.700 1.00 53.07 56 VAL D O 1
ATOM 1843 N N . LEU D 1 57 ? -11.004 38.041 51.753 1.00 52.33 57 LEU D N 1
ATOM 1844 C CA . LEU D 1 57 ? -11.233 39.279 52.514 1.00 51.81 57 LEU D CA 1
ATOM 1845 C C . LEU D 1 57 ? -10.889 39.116 53.996 1.00 51.90 57 LEU D C 1
ATOM 1846 O O . LEU D 1 57 ? -9.945 39.797 54.476 1.00 50.17 57 LEU D O 1
ATOM 1859 N N . TYR E 1 2 ? 21.536 27.230 56.496 1.00 48.41 2 TYR E N 1
ATOM 1860 C CA . TYR E 1 2 ? 21.430 28.649 56.176 1.00 44.73 2 TYR E CA 1
ATOM 1861 C C . TYR E 1 2 ? 19.990 29.160 56.144 1.00 42.52 2 TYR E C 1
ATOM 1862 O O . TYR E 1 2 ? 19.047 28.380 55.975 1.00 42.23 2 TYR E O 1
ATOM 1871 N N . PHE E 1 3 ? 19.824 30.474 56.316 1.00 38.45 3 PHE E N 1
ATOM 1872 C CA . PHE E 1 3 ? 18.496 31.076 56.295 1.00 35.25 3 PHE E CA 1
ATOM 1873 C C . PHE E 1 3 ? 18.233 31.546 54.875 1.00 37.00 3 PHE E C 1
ATOM 1874 O O . PHE E 1 3 ? 19.160 31.831 54.120 1.00 35.94 3 PHE E O 1
ATOM 1882 N N . GLU E 1 4 ? 16.958 31.622 54.512 1.00 39.01 4 GLU E N 1
ATOM 1883 C CA . GLU E 1 4 ? 16.562 32.041 53.176 1.00 39.85 4 GLU E CA 1
ATOM 1884 C C . GLU E 1 4 ? 15.347 32.973 53.239 1.00 39.20 4 GLU E C 1
ATOM 1885 O O . GLU E 1 4 ? 14.298 32.574 53.737 1.00 39.48 4 GLU E O 1
ATOM 1891 N N . ILE E 1 5 ? 15.493 34.203 52.735 1.00 37.78 5 ILE E N 1
ATOM 1892 C CA . ILE E 1 5 ? 14.408 35.206 52.731 1.00 36.13 5 ILE E CA 1
ATOM 1893 C C . ILE E 1 5 ? 13.819 35.355 51.318 1.00 37.59 5 ILE E C 1
ATOM 1894 O O . ILE E 1 5 ? 14.554 35.540 50.346 1.00 37.00 5 ILE E O 1
ATOM 1899 N N . TYR E 1 6 ? 12.496 35.274 51.213 1.00 37.99 6 TYR E N 1
ATOM 1900 C CA . TYR E 1 6 ? 11.828 35.374 49.923 1.00 39.77 6 TYR E CA 1
ATOM 1901 C C . TYR E 1 6 ? 10.440 36.022 50.015 1.00 42.26 6 TYR E C 1
ATOM 1902 O O . TYR E 1 6 ? 9.952 36.314 51.103 1.00 42.10 6 TYR E O 1
ATOM 1911 N N . LYS E 1 7 ? 9.809 36.226 48.862 1.00 45.49 7 LYS E N 1
ATOM 1912 C CA . LYS E 1 7 ? 8.484 36.822 48.798 1.00 49.84 7 LYS E CA 1
ATOM 1913 C C . LYS E 1 7 ? 7.425 35.863 48.260 1.00 52.28 7 LYS E C 1
ATOM 1914 O O . LYS E 1 7 ? 7.660 35.162 47.276 1.00 50.33 7 LYS E O 1
ATOM 1920 N N . ASP E 1 8 ? 6.234 35.888 48.864 1.00 56.49 8 ASP E N 1
ATOM 1921 C CA . ASP E 1 8 ? 5.116 35.022 48.439 1.00 61.73 8 ASP E CA 1
ATOM 1922 C C . ASP E 1 8 ? 4.155 35.712 47.446 1.00 63.67 8 ASP E C 1
ATOM 1923 O O . ASP E 1 8 ? 4.104 36.937 47.384 1.00 63.98 8 ASP E O 1
ATOM 1928 N N . ALA E 1 9 ? 3.397 34.930 46.676 1.00 67.17 9 ALA E N 1
ATOM 1929 C CA . ALA E 1 9 ? 2.475 35.480 45.666 1.00 70.54 9 ALA E CA 1
ATOM 1930 C C . ALA E 1 9 ? 1.671 36.686 46.144 1.00 72.99 9 ALA E C 1
ATOM 1931 O O . ALA E 1 9 ? 1.229 37.519 45.339 1.00 72.99 9 ALA E O 1
ATOM 1933 N N . LYS E 1 10 ? 1.488 36.777 47.457 1.00 74.59 10 LYS E N 1
ATOM 1934 C CA . LYS E 1 10 ? 0.757 37.891 48.062 1.00 75.43 10 LYS E CA 1
ATOM 1935 C C . LYS E 1 10 ? 1.539 39.205 47.894 1.00 74.00 10 LYS E C 1
ATOM 1936 O O . LYS E 1 10 ? 0.973 40.213 47.486 1.00 74.22 10 LYS E O 1
ATOM 1942 N N . GLY E 1 11 ? 2.831 39.183 48.220 1.00 72.50 11 GLY E N 1
ATOM 1943 C CA . GLY E 1 11 ? 3.644 40.375 48.087 1.00 70.62 11 GLY E CA 1
ATOM 1944 C C . GLY E 1 11 ? 4.470 40.716 49.316 1.00 69.92 11 GLY E C 1
ATOM 1945 O O . GLY E 1 11 ? 5.225 41.696 49.319 1.00 69.85 11 GLY E O 1
ATOM 1946 N N . GLU E 1 12 ? 4.325 39.907 50.363 1.00 68.36 12 GLU E N 1
ATOM 1947 C CA . GLU E 1 12 ? 5.046 40.094 51.626 1.00 65.97 12 GLU E CA 1
ATOM 1948 C C . GLU E 1 12 ? 6.288 39.228 51.707 1.00 63.20 12 GLU E C 1
ATOM 1949 O O . GLU E 1 12 ? 6.495 38.342 50.884 1.00 63.87 12 GLU E O 1
ATOM 1955 N N . TYR E 1 13 ? 7.108 39.478 52.716 1.00 59.30 13 TYR E N 1
ATOM 1956 C CA . TYR E 1 13 ? 8.339 38.729 52.868 1.00 56.43 13 TYR E CA 1
ATOM 1957 C C . TYR E 1 13 ? 8.252 37.711 53.972 1.00 53.96 13 TYR E C 1
ATOM 1958 O O . TYR E 1 13 ? 7.535 37.909 54.946 1.00 54.59 13 TYR E O 1
ATOM 1967 N N . ARG E 1 14 ? 8.995 36.621 53.826 1.00 50.03 14 ARG E N 1
ATOM 1968 C CA . ARG E 1 14 ? 8.995 35.576 54.834 1.00 46.53 14 ARG E CA 1
ATOM 1969 C C . ARG E 1 14 ? 10.287 34.817 54.754 1.00 44.40 14 ARG E C 1
ATOM 1970 O O . ARG E 1 14 ? 10.951 34.845 53.730 1.00 44.37 14 ARG E O 1
ATOM 1978 N N . TRP E 1 15 ? 10.637 34.143 55.845 1.00 41.47 15 TRP E N 1
ATOM 1979 C CA . TRP E 1 15 ? 11.864 33.377 55.926 1.00 38.80 15 TRP E CA 1
ATOM 1980 C C . TRP E 1 15 ? 11.678 31.853 56.150 1.00 39.31 15 TRP E C 1
ATOM 1981 O O . TRP E 1 15 ? 10.558 31.370 56.363 1.00 38.08 15 TRP E O 1
ATOM 1992 N N . ARG E 1 16 ? 12.791 31.112 56.079 1.00 39.79 16 ARG E N 1
ATOM 1993 C CA . ARG E 1 16 ? 12.828 29.650 56.284 1.00 41.22 16 ARG E CA 1
ATOM 1994 C C . ARG E 1 16 ? 14.265 29.133 56.491 1.00 40.69 16 ARG E C 1
ATOM 1995 O O . ARG E 1 16 ? 15.211 29.640 55.883 1.00 39.32 16 ARG E O 1
ATOM 2003 N N . LEU E 1 17 ? 14.423 28.128 57.353 1.00 40.89 17 LEU E N 1
ATOM 2004 C CA . LEU E 1 17 ? 15.744 27.544 57.655 1.00 40.11 17 LEU E CA 1
ATOM 2005 C C . LEU E 1 17 ? 15.941 26.242 56.875 1.00 42.01 17 LEU E C 1
ATOM 2006 O O . LEU E 1 17 ? 15.093 25.356 56.939 1.00 40.40 17 LEU E O 1
ATOM 2011 N N . LYS E 1 18 ? 17.055 26.111 56.156 1.00 45.06 18 LYS E N 1
ATOM 2012 C CA . LYS E 1 18 ? 17.306 24.894 55.370 1.00 48.22 18 LYS E CA 1
ATOM 2013 C C . LYS E 1 18 ? 18.525 24.080 55.827 1.00 50.82 18 LYS E C 1
ATOM 2014 O O . LYS E 1 18 ? 19.491 24.635 56.360 1.00 51.69 18 LYS E O 1
ATOM 2020 N N . ALA E 1 19 ? 18.481 22.764 55.617 1.00 53.43 19 ALA E N 1
ATOM 2021 C CA . ALA E 1 19 ? 19.594 21.892 56.014 1.00 56.89 19 ALA E CA 1
ATOM 2022 C C . ALA E 1 19 ? 20.693 21.805 54.945 1.00 59.27 19 ALA E C 1
ATOM 2023 O O . ALA E 1 19 ? 20.574 22.409 53.881 1.00 60.60 19 ALA E O 1
ATOM 2025 N N . ALA E 1 20 ? 21.763 21.062 55.242 1.00 61.55 20 ALA E N 1
ATOM 2026 C CA . ALA E 1 20 ? 22.896 20.908 54.318 1.00 63.34 20 ALA E CA 1
ATOM 2027 C C . ALA E 1 20 ? 22.591 19.911 53.206 1.00 64.54 20 ALA E C 1
ATOM 2028 O O . ALA E 1 20 ? 23.417 19.679 52.318 1.00 63.92 20 ALA E O 1
ATOM 2030 N N . ASN E 1 21 ? 21.402 19.322 53.274 1.00 65.53 21 ASN E N 1
ATOM 2031 C CA . ASN E 1 21 ? 20.960 18.364 52.281 1.00 67.15 21 ASN E CA 1
ATOM 2032 C C . ASN E 1 21 ? 19.706 18.897 51.606 1.00 68.55 21 ASN E C 1
ATOM 2033 O O . ASN E 1 21 ? 19.005 18.164 50.900 1.00 68.76 21 ASN E O 1
ATOM 2038 N N . HIS E 1 22 ? 19.438 20.184 51.825 1.00 69.85 22 HIS E N 1
ATOM 2039 C CA . HIS E 1 22 ? 18.278 20.860 51.251 1.00 70.66 22 HIS E CA 1
ATOM 2040 C C . HIS E 1 22 ? 16.965 20.320 51.827 1.00 70.28 22 HIS E C 1
ATOM 2041 O O . HIS E 1 22 ? 16.352 19.396 51.280 1.00 70.32 22 HIS E O 1
ATOM 2048 N N . GLU E 1 23 ? 16.539 20.904 52.939 1.00 69.01 23 GLU E N 1
ATOM 2049 C CA . GLU E 1 23 ? 15.316 20.482 53.601 1.00 67.71 23 GLU E CA 1
ATOM 2050 C C . GLU E 1 23 ? 14.867 21.566 54.550 1.00 64.18 23 GLU E C 1
ATOM 2051 O O . GLU E 1 23 ? 15.664 22.101 55.318 1.00 64.31 23 GLU E O 1
ATOM 2057 N N . ILE E 1 24 ? 13.580 21.878 54.487 1.00 59.53 24 ILE E N 1
ATOM 2058 C CA . ILE E 1 24 ? 13.002 22.894 55.343 1.00 55.07 24 ILE E CA 1
ATOM 2059 C C . ILE E 1 24 ? 12.951 22.410 56.784 1.00 52.60 24 ILE E C 1
ATOM 2060 O O . ILE E 1 24 ? 12.385 21.357 57.069 1.00 52.70 24 ILE E O 1
ATOM 2065 N N . ILE E 1 25 ? 13.544 23.200 57.676 1.00 48.89 25 ILE E N 1
ATOM 2066 C CA . ILE E 1 25 ? 13.601 22.913 59.099 1.00 44.32 25 ILE E CA 1
ATOM 2067 C C . ILE E 1 25 ? 12.662 23.805 59.902 1.00 44.75 25 ILE E C 1
ATOM 2068 O O . ILE E 1 25 ? 12.174 23.396 60.948 1.00 44.17 25 ILE E O 1
ATOM 2073 N N . ALA E 1 26 ? 12.441 25.035 59.443 1.00 44.08 26 ALA E N 1
ATOM 2074 C CA . ALA E 1 26 ? 11.563 25.950 60.163 1.00 44.19 26 ALA E CA 1
ATOM 2075 C C . ALA E 1 26 ? 11.079 27.072 59.269 1.00 45.18 26 ALA E C 1
ATOM 2076 O O . ALA E 1 26 ? 11.849 27.628 58.485 1.00 44.38 26 ALA E O 1
ATOM 2078 N N . GLN E 1 27 ? 9.784 27.373 59.403 1.00 46.78 27 GLN E N 1
ATOM 2079 C CA . GLN E 1 27 ? 9.075 28.397 58.632 1.00 48.45 27 GLN E CA 1
ATOM 2080 C C . GLN E 1 27 ? 8.655 29.561 59.531 1.00 49.25 27 GLN E C 1
ATOM 2081 O O . GLN E 1 27 ? 8.325 29.355 60.693 1.00 49.13 27 GLN E O 1
ATOM 2087 N N . GLY E 1 28 ? 8.647 30.774 58.987 1.00 52.90 28 GLY E N 1
ATOM 2088 C CA . GLY E 1 28 ? 8.275 31.936 59.779 1.00 56.31 28 GLY E CA 1
ATOM 2089 C C . GLY E 1 28 ? 7.177 32.835 59.230 1.00 59.68 28 GLY E C 1
ATOM 2090 O O . GLY E 1 28 ? 7.010 32.980 58.010 1.00 60.70 28 GLY E O 1
ATOM 2091 N N . GLU E 1 29 ? 6.429 33.449 60.151 1.00 61.79 29 GLU E N 1
ATOM 2092 C CA . GLU E 1 29 ? 5.311 34.351 59.827 1.00 63.07 29 GLU E CA 1
ATOM 2093 C C . GLU E 1 29 ? 5.637 35.401 58.766 1.00 60.95 29 GLU E C 1
ATOM 2094 O O . GLU E 1 29 ? 6.793 35.783 58.582 1.00 59.98 29 GLU E O 1
ATOM 2100 N N . GLY E 1 30 ? 4.599 35.856 58.074 1.00 59.34 30 GLY E N 1
ATOM 2101 C CA . GLY E 1 30 ? 4.764 36.869 57.044 1.00 58.71 30 GLY E CA 1
ATOM 2102 C C . GLY E 1 30 ? 4.788 38.281 57.613 1.00 57.81 30 GLY E C 1
ATOM 2103 O O . GLY E 1 30 ? 3.945 38.650 58.432 1.00 56.84 30 GLY E O 1
ATOM 2104 N N . TYR E 1 31 ? 5.755 39.079 57.180 1.00 57.87 31 TYR E N 1
ATOM 2105 C CA . TYR E 1 31 ? 5.874 40.442 57.667 1.00 58.22 31 TYR E CA 1
ATOM 2106 C C . TYR E 1 31 ? 5.442 41.496 56.625 1.00 58.05 31 TYR E C 1
ATOM 2107 O O . TYR E 1 31 ? 5.230 41.181 55.449 1.00 56.86 31 TYR E O 1
ATOM 2116 N N . THR E 1 32 ? 5.299 42.746 57.067 1.00 59.44 32 THR E N 1
ATOM 2117 C CA . THR E 1 32 ? 4.875 43.838 56.187 1.00 60.44 32 THR E CA 1
ATOM 2118 C C . THR E 1 32 ? 5.962 44.170 55.169 1.00 61.17 32 THR E C 1
ATOM 2119 O O . THR E 1 32 ? 5.733 44.116 53.956 1.00 62.12 32 THR E O 1
ATOM 2123 N N . SER E 1 33 ? 7.147 44.484 55.678 1.00 61.26 33 SER E N 1
ATOM 2124 C CA . SER E 1 33 ? 8.297 44.841 54.856 1.00 62.15 33 SER E CA 1
ATOM 2125 C C . SER E 1 33 ? 9.443 43.836 55.005 1.00 62.82 33 SER E C 1
ATOM 2126 O O . SER E 1 33 ? 9.484 43.050 55.954 1.00 63.95 33 SER E O 1
ATOM 2129 N N . LYS E 1 34 ? 10.381 43.880 54.066 1.00 62.47 34 LYS E N 1
ATOM 2130 C CA . LYS E 1 34 ? 11.543 43.004 54.092 1.00 62.82 34 LYS E CA 1
ATOM 2131 C C . LYS E 1 34 ? 12.387 43.309 55.324 1.00 63.45 34 LYS E C 1
ATOM 2132 O O . LYS E 1 34 ? 13.125 42.461 55.825 1.00 63.35 34 LYS E O 1
ATOM 2138 N N . GLN E 1 35 ? 12.276 44.539 55.802 1.00 64.59 35 GLN E N 1
ATOM 2139 C CA . GLN E 1 35 ? 13.019 44.980 56.968 1.00 64.36 35 GLN E CA 1
ATOM 2140 C C . GLN E 1 35 ? 12.616 44.197 58.215 1.00 62.70 35 GLN E C 1
ATOM 2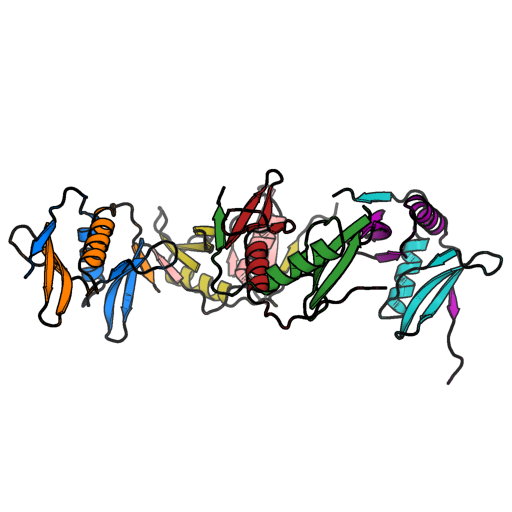141 O O . GLN E 1 35 ? 13.472 43.711 58.947 1.00 61.16 35 GLN E O 1
ATOM 2147 N N . ASN E 1 36 ? 11.314 44.080 58.459 1.00 60.39 36 ASN E N 1
ATOM 2148 C CA . ASN E 1 36 ? 10.850 43.359 59.639 1.00 57.54 36 ASN E CA 1
ATOM 2149 C C . ASN E 1 36 ? 11.236 41.889 59.612 1.00 55.67 36 ASN E C 1
ATOM 2150 O O . ASN E 1 36 ? 11.474 41.289 60.659 1.00 55.18 36 ASN E O 1
ATOM 2155 N N . CYS E 1 37 ? 11.298 41.307 58.418 1.00 53.18 37 CYS E N 1
ATOM 2156 C CA . CYS E 1 37 ? 11.645 39.902 58.283 1.00 51.70 37 CYS E CA 1
ATOM 2157 C C . CYS E 1 37 ? 13.096 39.660 58.641 1.00 51.24 37 CYS E C 1
ATOM 2158 O O . CYS E 1 37 ? 13.429 38.688 59.312 1.00 51.97 37 CYS E O 1
ATOM 2161 N N . GLN E 1 38 ? 13.959 40.557 58.194 1.00 50.63 38 GLN E N 1
ATOM 2162 C CA . GLN E 1 38 ? 15.374 40.429 58.459 1.00 50.24 38 GLN E CA 1
ATOM 2163 C C . GLN E 1 38 ? 15.668 40.602 59.952 1.00 48.83 38 GLN E C 1
ATOM 2164 O O . GLN E 1 38 ? 16.565 39.960 60.483 1.00 49.21 38 GLN E O 1
ATOM 2170 N N . HIS E 1 39 ? 14.897 41.445 60.632 1.00 46.34 39 HIS E N 1
ATOM 2171 C CA . HIS E 1 39 ? 15.093 41.688 62.057 1.00 43.15 39 HIS E CA 1
ATOM 2172 C C . HIS E 1 39 ? 14.750 40.440 62.850 1.00 40.52 39 HIS E C 1
ATOM 2173 O O . HIS E 1 39 ? 15.428 40.095 63.823 1.00 39.69 39 HIS E O 1
ATOM 2180 N N . ALA E 1 40 ? 13.689 39.760 62.438 1.00 38.34 40 ALA E N 1
ATOM 2181 C CA . ALA E 1 40 ? 13.267 38.526 63.112 1.00 37.01 40 ALA E CA 1
ATOM 2182 C C . ALA E 1 40 ? 14.371 37.462 63.013 1.00 36.50 40 ALA E C 1
ATOM 2183 O O . ALA E 1 40 ? 14.693 36.799 64.003 1.00 35.44 40 ALA E O 1
ATOM 2185 N N . VAL E 1 41 ? 14.952 37.315 61.821 1.00 36.28 41 VAL E N 1
ATOM 2186 C CA . VAL E 1 41 ? 16.027 36.353 61.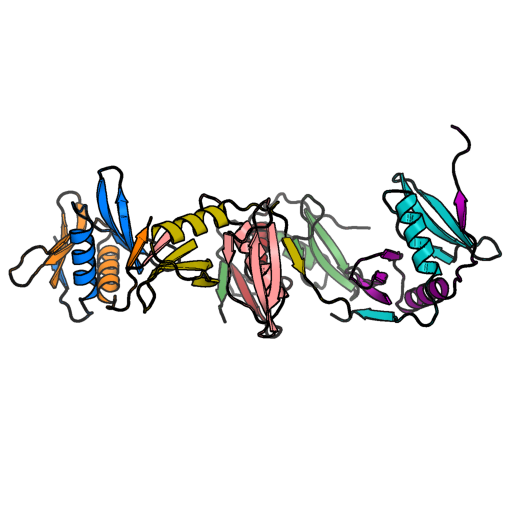617 1.00 36.64 41 VAL E CA 1
ATOM 2187 C C . VAL E 1 41 ? 17.247 36.647 62.490 1.00 39.30 41 VAL E C 1
ATOM 2188 O O . VAL E 1 41 ? 17.854 35.732 63.035 1.00 38.63 41 VAL E O 1
ATOM 2192 N N . ASP E 1 42 ? 17.602 37.923 62.628 1.00 42.02 42 ASP E N 1
ATOM 2193 C CA . ASP E 1 42 ? 18.747 38.306 63.453 1.00 44.40 42 ASP E CA 1
ATOM 2194 C C . ASP E 1 42 ? 18.508 37.960 64.928 1.00 43.81 42 ASP E C 1
ATOM 2195 O O . ASP E 1 42 ? 19.430 37.548 65.639 1.00 43.57 42 ASP E O 1
ATOM 2200 N N . LEU E 1 43 ? 17.274 38.125 65.392 1.00 42.25 43 LEU E N 1
ATOM 2201 C CA . LEU E 1 43 ? 16.949 37.800 66.776 1.00 41.84 43 LEU E CA 1
ATOM 2202 C C . LEU E 1 43 ? 17.015 36.294 67.018 1.00 41.04 43 LEU E C 1
ATOM 2203 O O . LEU E 1 43 ? 17.510 35.849 68.057 1.00 39.09 43 LEU E O 1
ATOM 2208 N N . LEU E 1 44 ? 16.520 35.508 66.063 1.00 41.08 44 LEU E N 1
ATOM 2209 C CA . LEU E 1 44 ? 16.557 34.048 66.192 1.00 40.51 44 LEU E CA 1
ATOM 2210 C C . LEU E 1 44 ? 18.005 33.564 66.286 1.00 42.04 44 LEU E C 1
ATOM 2211 O O . LEU E 1 44 ? 18.341 32.744 67.147 1.00 42.78 44 LEU E O 1
ATOM 2216 N N . LYS E 1 45 ? 18.871 34.081 65.419 1.00 42.66 45 LYS E N 1
ATOM 2217 C CA . LYS E 1 45 ? 20.255 33.645 65.444 1.00 44.04 45 LYS E CA 1
ATOM 2218 C C . LYS E 1 45 ? 21.055 34.191 66.622 1.00 43.75 45 LYS E C 1
ATOM 2219 O O . LYS E 1 45 ? 22.154 33.721 66.886 1.00 44.02 45 LYS E O 1
ATOM 2225 N N . SER E 1 46 ? 20.516 35.171 67.339 1.00 44.07 46 SER E N 1
ATOM 2226 C CA . SER E 1 46 ? 21.226 35.721 68.491 1.00 44.43 46 SER E CA 1
ATOM 2227 C C . SER E 1 46 ? 20.883 34.874 69.707 1.00 44.31 46 SER E C 1
ATOM 2228 O O . SER E 1 46 ? 21.394 35.078 70.803 1.00 42.47 46 SER E O 1
ATOM 2231 N N . THR E 1 47 ? 19.971 33.942 69.516 1.00 46.73 47 THR E N 1
ATOM 2232 C CA . THR E 1 47 ? 19.584 33.069 70.596 1.00 48.47 47 THR E CA 1
ATOM 2233 C C . THR E 1 47 ? 20.722 32.075 70.698 1.00 49.57 47 THR E C 1
ATOM 2234 O O . THR E 1 47 ? 21.216 31.595 69.675 1.00 49.25 47 THR E O 1
ATOM 2238 N N . THR E 1 48 ? 21.146 31.780 71.924 1.00 51.15 48 THR E N 1
ATOM 2239 C CA . THR E 1 48 ? 22.246 30.837 72.168 1.00 53.16 48 THR E CA 1
ATOM 2240 C C . THR E 1 48 ? 21.712 29.468 72.567 1.00 53.44 48 THR E C 1
ATOM 2241 O O . THR E 1 48 ? 20.516 29.295 72.737 1.00 54.25 48 THR E O 1
ATOM 2245 N N . ALA E 1 49 ? 22.600 28.498 72.735 1.00 54.02 49 ALA E N 1
ATOM 2246 C CA . ALA E 1 49 ? 22.167 27.167 73.126 1.00 54.47 49 ALA E CA 1
ATOM 2247 C C . ALA E 1 49 ? 21.629 27.158 74.556 1.00 55.08 49 ALA E C 1
ATOM 2248 O O . ALA E 1 49 ? 20.754 26.351 74.891 1.00 57.30 49 ALA E O 1
ATOM 2250 N N . ALA E 1 50 ? 22.130 28.059 75.398 1.00 53.72 50 ALA E N 1
ATOM 2251 C CA . ALA E 1 50 ? 21.681 28.135 76.795 1.00 51.77 50 ALA E CA 1
ATOM 2252 C C . ALA E 1 50 ? 20.284 28.734 76.966 1.00 50.27 50 ALA E C 1
ATOM 2253 O O . ALA E 1 50 ? 19.688 28.641 78.035 1.00 48.91 50 ALA E O 1
ATOM 2255 N N . THR E 1 51 ? 19.765 29.357 75.916 1.00 49.58 51 THR E N 1
ATOM 2256 C CA . THR E 1 51 ? 18.436 29.952 75.988 1.00 49.78 51 THR E CA 1
ATOM 2257 C C . THR E 1 51 ? 1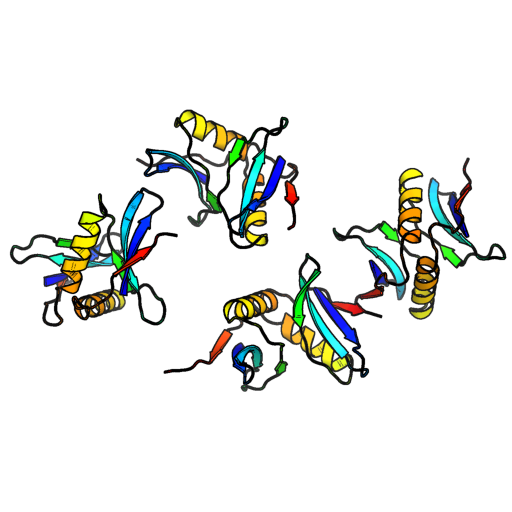7.398 28.894 76.395 1.00 48.76 51 THR E C 1
ATOM 2258 O O . THR E 1 51 ? 17.273 27.849 75.752 1.00 49.47 51 THR E O 1
ATOM 2262 N N . PRO E 1 52 ? 16.632 29.166 77.465 1.00 47.00 52 PRO E N 1
ATOM 2263 C CA . PRO E 1 52 ? 15.603 28.251 77.983 1.00 45.64 52 PRO E CA 1
ATOM 2264 C C . PRO E 1 52 ? 14.407 28.001 77.064 1.00 44.83 52 PRO E C 1
ATOM 2265 O O . PRO E 1 52 ? 14.154 28.776 76.150 1.00 45.61 52 PRO E O 1
ATOM 2269 N N . VAL E 1 53 ? 13.677 26.917 77.303 1.00 42.97 53 VAL E N 1
ATOM 2270 C CA . VAL E 1 53 ? 12.508 26.605 76.486 1.00 42.93 53 VAL E CA 1
ATOM 2271 C C . VAL E 1 53 ? 11.357 26.142 77.393 1.00 44.63 53 VAL E C 1
ATOM 2272 O O . VAL E 1 53 ? 11.411 25.037 77.922 1.00 46.30 53 VAL E O 1
ATOM 2276 N N . LYS E 1 54 ? 10.340 26.983 77.605 1.00 46.23 54 LYS E N 1
ATOM 2277 C CA . LYS E 1 54 ? 9.190 26.613 78.463 1.00 48.40 54 LYS E CA 1
ATOM 2278 C C . LYS E 1 54 ? 8.081 26.019 77.587 1.00 49.85 54 LYS E C 1
ATOM 2279 O O . LYS E 1 54 ? 7.942 26.405 76.433 1.00 50.68 54 LYS E O 1
ATOM 2285 N N . GLU E 1 55 ? 7.276 25.111 78.124 1.00 51.60 55 GLU E N 1
ATOM 2286 C CA . GLU E 1 55 ? 6.197 24.522 77.331 1.00 54.39 55 GLU E CA 1
ATOM 2287 C C . GLU E 1 55 ? 4.871 24.516 78.103 1.00 54.75 55 GLU E C 1
ATOM 2288 O O . GLU E 1 55 ? 4.806 23.968 79.199 1.00 55.29 55 GLU E O 1
ATOM 2294 N N . VAL E 1 56 ? 3.811 25.105 77.550 1.00 55.10 56 VAL E N 1
ATOM 2295 C CA . VAL E 1 56 ? 2.539 25.131 78.277 1.00 57.03 56 VAL E CA 1
ATOM 2296 C C . VAL E 1 56 ? 1.680 23.912 77.959 1.00 58.82 56 VAL E C 1
ATOM 2297 O O . VAL E 1 56 ? 1.780 23.341 76.883 1.00 59.58 56 VAL E O 1
ATOM 2301 N N . LEU E 1 57 ? 0.855 23.490 78.905 1.00 61.69 57 LEU E N 1
ATOM 2302 C CA . LEU E 1 57 ? 0.017 22.328 78.671 1.00 65.57 57 LEU E CA 1
ATOM 2303 C C . LEU E 1 57 ? -1.072 22.245 79.729 1.00 68.93 57 LEU E C 1
ATOM 2304 O O . LEU E 1 57 ? -0.962 22.881 80.775 1.00 70.31 57 LEU E O 1
ATOM 2309 N N . GLU E 1 58 ? -2.128 21.478 79.449 1.00 72.28 58 GLU E N 1
ATOM 2310 C CA . GLU E 1 58 ? -3.233 21.319 80.393 1.00 75.29 58 GLU E CA 1
ATOM 2311 C C . GLU E 1 58 ? -2.782 20.445 81.562 1.00 77.73 58 GLU E C 1
ATOM 2312 O O . GLU E 1 58 ? -1.895 19.600 81.412 1.00 76.97 58 GLU E O 1
ATOM 2318 N N . HIS E 1 59 ? -3.401 20.665 82.720 1.00 81.49 59 HIS E N 1
ATOM 2319 C CA . HIS E 1 59 ? -3.109 19.915 83.943 1.00 85.18 59 HIS E CA 1
ATOM 2320 C C . HIS E 1 59 ? -3.350 18.411 83.773 1.00 85.94 59 HIS E C 1
ATOM 2321 O O . HIS E 1 59 ? -2.410 17.646 83.544 1.00 86.67 59 HIS E O 1
ATOM 2328 N N . HIS E 1 60 ? -4.611 17.997 83.926 1.00 85.57 60 HIS E N 1
ATOM 2329 C CA . HIS E 1 60 ? -5.000 16.594 83.781 1.00 85.70 60 HIS E CA 1
ATOM 2330 C C . HIS E 1 60 ? -6.096 16.451 82.723 1.00 86.28 60 HIS E C 1
ATOM 2331 O O . HIS E 1 60 ? -5.890 15.839 81.668 1.00 85.54 60 HIS E O 1
ATOM 2338 N N . HIS E 1 61 ? -7.258 17.022 83.023 1.00 87.24 61 HIS E N 1
ATOM 2339 C CA . HIS E 1 61 ? -8.411 16.986 82.132 1.00 88.00 61 HIS E CA 1
ATOM 2340 C C . HIS E 1 61 ? -8.196 17.948 80.965 1.00 87.81 61 HIS E C 1
ATOM 2341 O O . HIS E 1 61 ? -9.192 18.557 80.520 1.00 88.12 61 HIS E O 1
ATOM 2356 N N . TYR F 1 2 ? 13.283 33.784 76.195 1.00 50.27 2 TYR F N 1
ATOM 2357 C CA . TYR F 1 2 ? 13.061 32.327 76.260 1.00 45.15 2 TYR F CA 1
ATOM 2358 C C . TYR F 1 2 ? 12.083 31.818 75.205 1.00 41.48 2 TYR F C 1
ATOM 2359 O O . TYR F 1 2 ? 11.256 32.572 74.694 1.00 39.44 2 TYR F O 1
ATOM 2368 N N . PHE F 1 3 ? 12.178 30.528 74.887 1.00 38.85 3 PHE F N 1
ATOM 2369 C CA . PHE F 1 3 ? 11.276 29.927 73.908 1.00 35.91 3 PHE F CA 1
ATOM 2370 C C . PHE F 1 3 ? 10.082 29.356 74.652 1.00 35.37 3 PHE F C 1
ATOM 2371 O O . PHE F 1 3 ? 10.190 29.022 75.826 1.00 33.95 3 PHE F O 1
ATOM 2379 N N . GLU F 1 4 ? 8.951 29.243 73.961 1.00 37.39 4 GLU F N 1
ATOM 2380 C CA . GLU F 1 4 ? 7.723 28.730 74.552 1.00 37.82 4 GLU F CA 1
ATOM 2381 C C . GLU F 1 4 ? 6.973 27.827 73.560 1.00 36.69 4 GLU F C 1
ATOM 2382 O O . GLU F 1 4 ? 6.572 28.277 72.487 1.00 36.52 4 GLU F O 1
ATOM 2388 N N . ILE F 1 5 ? 6.801 26.555 73.918 1.00 35.35 5 ILE F N 1
ATOM 2389 C CA . ILE F 1 5 ? 6.092 25.585 73.068 1.00 35.49 5 ILE F CA 1
ATOM 2390 C C . ILE F 1 5 ? 4.668 25.320 73.587 1.00 33.63 5 ILE F C 1
ATOM 2391 O O . ILE F 1 5 ? 4.483 25.022 74.767 1.00 32.91 5 ILE F O 1
ATOM 2396 N N . TYR F 1 6 ? 3.679 25.412 72.702 1.00 34.27 6 TYR F N 1
ATOM 2397 C CA . TYR F 1 6 ? 2.289 25.204 73.083 1.00 36.82 6 TYR F CA 1
ATOM 2398 C C . TYR F 1 6 ? 1.440 24.584 71.960 1.00 39.30 6 TYR F C 1
ATOM 2399 O O . TYR F 1 6 ? 1.900 24.410 70.832 1.00 38.37 6 TYR F O 1
ATOM 2408 N N . LYS F 1 7 ? 0.183 24.272 72.282 1.00 43.63 7 LYS F N 1
ATOM 2409 C CA . LYS F 1 7 ? -0.728 23.682 71.323 1.00 45.66 7 LYS F CA 1
ATOM 2410 C C . LYS F 1 7 ? -1.830 24.650 70.956 1.00 47.25 7 LYS F C 1
ATOM 2411 O O . LYS F 1 7 ? -2.507 25.200 71.826 1.00 46.65 7 LYS F O 1
ATOM 2417 N N . ASP F 1 8 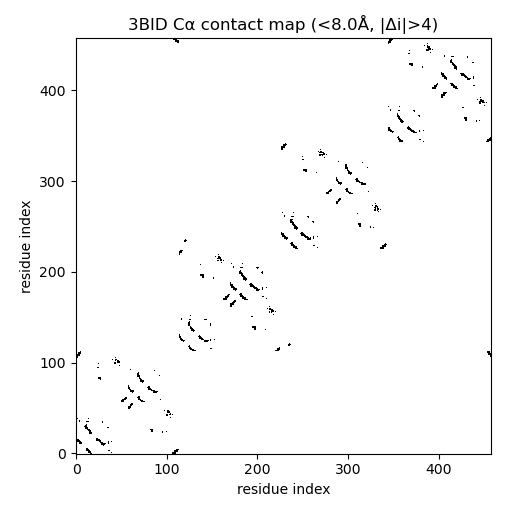? -1.988 24.830 69.645 1.00 49.80 8 ASP F N 1
ATOM 2418 C CA . ASP F 1 8 ? -2.970 25.731 69.058 1.00 52.48 8 ASP F CA 1
ATOM 2419 C C . ASP F 1 8 ? -4.298 25.039 68.784 1.00 54.93 8 ASP F C 1
ATOM 2420 O O . ASP F 1 8 ? -4.463 23.851 69.069 1.00 56.25 8 ASP F O 1
ATOM 2425 N N . ALA F 1 9 ? -5.245 25.787 68.232 1.00 57.03 9 ALA F N 1
ATOM 2426 C CA . ALA F 1 9 ? -6.566 25.246 67.934 1.00 59.10 9 ALA F CA 1
ATOM 2427 C C . ALA F 1 9 ? -6.509 23.963 67.109 1.00 59.79 9 ALA F C 1
ATOM 2428 O O . ALA F 1 9 ? -6.967 22.908 67.550 1.00 59.50 9 ALA F O 1
ATOM 2430 N N . LYS F 1 10 ? -5.953 24.071 65.909 1.00 60.31 10 LYS F N 1
ATOM 2431 C CA . LYS F 1 10 ? -5.829 22.939 65.005 1.00 61.94 10 LYS F CA 1
ATOM 2432 C C . LYS F 1 10 ? -5.433 21.665 65.746 1.00 62.18 10 LYS F C 1
ATOM 2433 O O . LYS F 1 10 ? -5.871 20.570 65.396 1.00 62.04 10 LYS F O 1
ATOM 2439 N N . GLY F 1 11 ? -4.608 21.816 66.777 1.00 62.45 11 GLY F N 1
ATOM 2440 C CA . GLY F 1 11 ? -4.168 20.664 67.537 1.00 61.77 11 GLY F CA 1
ATOM 2441 C C . GLY F 1 11 ? -2.710 20.358 67.262 1.00 61.92 11 GLY F C 1
ATOM 2442 O O . GLY F 1 11 ? -2.225 19.273 67.586 1.00 61.58 11 GLY F O 1
ATOM 2443 N N . GLU F 1 12 ? -2.012 21.312 66.648 1.00 61.24 12 GLU F N 1
ATOM 2444 C CA . GLU F 1 12 ? -0.591 21.152 66.342 1.00 60.85 12 GLU F CA 1
ATOM 2445 C C . GLU F 1 12 ? 0.275 21.769 67.435 1.00 57.89 12 GLU F C 1
ATOM 2446 O O . GLU F 1 12 ? -0.223 22.428 68.336 1.00 57.57 12 GLU F O 1
ATOM 2452 N N . TYR F 1 13 ? 1.577 21.545 67.338 1.00 55.81 13 TYR F N 1
ATOM 2453 C CA . TYR F 1 13 ? 2.527 22.079 68.296 1.00 55.07 13 TYR F CA 1
ATOM 2454 C C . TYR F 1 13 ? 3.389 23.138 67.619 1.00 54.20 13 TYR F C 1
ATOM 2455 O O . TYR F 1 13 ? 4.110 22.813 66.684 1.00 53.75 13 TYR F O 1
ATOM 2464 N N . ARG F 1 14 ? 3.324 24.391 68.079 1.00 53.73 14 ARG F N 1
ATOM 2465 C CA . ARG F 1 14 ? 4.129 25.474 67.493 1.00 50.87 14 ARG F CA 1
ATOM 2466 C C . ARG F 1 14 ? 4.883 26.193 68.591 1.00 47.27 14 ARG F C 1
ATOM 2467 O O . ARG F 1 14 ? 4.509 26.074 69.745 1.00 47.05 14 ARG F O 1
ATOM 2475 N N . TRP F 1 15 ? 5.948 26.918 68.241 1.00 42.92 15 TRP F N 1
ATOM 2476 C CA . TRP F 1 15 ? 6.756 27.654 69.226 1.00 39.74 15 TRP F CA 1
ATOM 2477 C C . TRP F 1 15 ? 6.573 29.189 69.101 1.00 40.75 15 TRP F C 1
ATOM 2478 O O . TRP F 1 15 ? 5.877 29.655 68.210 1.00 40.95 15 TRP F O 1
ATOM 2489 N N . ARG F 1 16 ? 7.162 29.965 70.011 1.00 42.10 16 ARG F N 1
ATOM 2490 C CA . ARG F 1 16 ? 7.091 31.434 69.968 1.00 43.61 16 ARG F CA 1
ATOM 2491 C C . ARG F 1 16 ? 8.189 31.962 70.890 1.00 43.99 16 ARG F C 1
ATOM 2492 O O . ARG F 1 16 ? 8.398 31.403 71.964 1.00 43.60 16 ARG F O 1
ATOM 2500 N N . LEU F 1 17 ? 8.898 33.019 70.488 1.00 44.06 17 LEU F N 1
ATOM 2501 C CA . LEU F 1 17 ? 9.974 33.558 71.334 1.00 42.98 17 LEU F CA 1
ATOM 2502 C C . LEU F 1 17 ? 9.466 34.792 72.107 1.00 44.60 17 LEU F C 1
ATOM 2503 O O . LEU F 1 17 ? 8.886 35.703 71.517 1.00 45.19 17 LEU F O 1
ATOM 2508 N N . LYS F 1 18 ? 9.685 34.788 73.425 1.00 45.30 18 LYS F N 1
ATOM 2509 C CA . LYS F 1 18 ? 9.281 35.866 74.321 1.00 46.47 18 LYS F CA 1
ATOM 2510 C C . LYS F 1 18 ? 10.449 36.595 74.986 1.00 50.18 18 LYS F C 1
ATOM 2511 O O . LYS F 1 18 ? 11.443 35.978 75.402 1.00 48.99 18 LYS F O 1
ATOM 2517 N N . ALA F 1 19 ? 10.283 37.916 75.106 1.00 54.41 19 ALA F N 1
ATOM 2518 C CA . ALA F 1 19 ? 11.250 38.826 75.723 1.00 58.01 19 ALA F CA 1
ATOM 2519 C C . ALA F 1 19 ? 11.332 38.637 77.241 1.00 60.14 19 ALA F C 1
ATOM 2520 O O . ALA F 1 19 ? 10.614 37.816 77.806 1.00 60.44 19 ALA F O 1
ATOM 2522 N N . ALA F 1 20 ? 12.192 39.404 77.907 1.00 62.93 20 ALA F N 1
ATOM 2523 C CA . ALA F 1 20 ? 12.341 39.286 79.367 1.00 65.87 20 ALA F CA 1
ATOM 2524 C C . ALA F 1 20 ? 11.121 39.796 80.160 1.00 67.29 20 ALA F C 1
ATOM 2525 O O . ALA F 1 20 ? 10.949 39.444 81.330 1.00 66.38 20 ALA F O 1
ATOM 2527 N N . ASN F 1 21 ? 10.289 40.614 79.507 1.00 68.67 21 ASN F N 1
ATOM 2528 C CA . ASN F 1 21 ? 9.070 41.175 80.095 1.00 69.69 21 ASN F CA 1
ATOM 2529 C C . ASN F 1 21 ? 7.825 40.447 79.568 1.00 69.81 21 ASN F C 1
ATOM 2530 O O . ASN F 1 21 ? 6.762 41.049 79.406 1.00 69.73 21 ASN F O 1
ATOM 2535 N N . HIS F 1 22 ? 7.976 39.161 79.271 1.00 69.88 22 HIS F N 1
ATOM 2536 C CA . HIS F 1 22 ? 6.876 38.330 78.796 1.00 69.80 22 HIS F CA 1
ATOM 2537 C C . HIS F 1 22 ? 6.193 38.804 77.513 1.00 69.44 22 HIS F C 1
ATOM 2538 O O . HIS F 1 22 ? 5.033 38.479 77.259 1.00 69.44 22 HIS F O 1
ATOM 2545 N N . GLU F 1 23 ? 6.921 39.548 76.693 1.00 69.17 23 GLU F N 1
ATOM 2546 C CA . GLU F 1 23 ? 6.377 40.081 75.454 1.00 67.96 23 GLU F CA 1
ATOM 2547 C C . GLU F 1 23 ? 6.783 39.254 74.247 1.00 63.72 23 GLU F C 1
ATOM 2548 O O . GLU F 1 23 ? 7.966 38.973 74.039 1.00 63.17 23 GLU F O 1
ATOM 2554 N N . ILE F 1 24 ? 5.801 38.894 73.432 1.00 58.87 24 ILE F N 1
ATOM 2555 C CA . ILE F 1 24 ? 6.064 38.103 72.235 1.00 53.97 24 ILE F CA 1
ATOM 2556 C C . ILE F 1 24 ? 6.960 38.857 71.235 1.00 52.06 24 ILE F C 1
ATOM 2557 O O . ILE F 1 24 ? 6.700 40.022 70.936 1.00 51.25 24 ILE F O 1
ATOM 2562 N N . ILE F 1 25 ? 8.010 38.176 70.747 1.00 48.97 25 ILE F N 1
ATOM 2563 C CA . ILE F 1 25 ? 8.994 38.689 69.770 1.00 45.26 25 ILE F CA 1
ATOM 2564 C C . ILE F 1 25 ? 8.895 38.075 68.350 1.00 43.51 25 ILE F C 1
ATOM 2565 O O . ILE F 1 25 ? 8.852 38.805 67.364 1.00 38.88 25 ILE F O 1
ATOM 2570 N N . ALA F 1 26 ? 8.928 36.742 68.250 1.00 43.38 26 ALA F N 1
ATOM 2571 C CA . ALA F 1 26 ? 8.816 36.050 66.951 1.00 44.20 26 ALA F CA 1
ATOM 2572 C C . ALA F 1 26 ? 7.962 34.770 67.040 1.00 44.23 26 ALA F C 1
ATOM 2573 O O . ALA F 1 26 ? 7.957 34.100 68.070 1.00 44.86 26 ALA F O 1
ATOM 2575 N N . GLN F 1 27 ? 7.238 34.452 65.961 1.00 44.71 27 GLN F N 1
ATOM 2576 C CA . GLN F 1 27 ? 6.374 33.264 65.896 1.00 44.99 27 GLN F CA 1
ATOM 2577 C C . GLN F 1 27 ? 6.656 32.373 64.699 1.00 45.37 27 GLN F C 1
ATOM 2578 O O . GLN F 1 27 ? 6.757 32.858 63.574 1.00 45.27 27 GLN F O 1
ATOM 2584 N N . GLY F 1 28 ? 6.735 31.062 64.942 1.00 46.90 28 GLY F N 1
ATOM 2585 C CA . GLY F 1 28 ? 6.978 30.102 63.872 1.00 46.62 28 GLY F CA 1
ATOM 2586 C C . GLY F 1 28 ? 5.729 29.310 63.502 1.00 47.26 28 GLY F C 1
ATOM 2587 O O . GLY F 1 28 ? 4.647 29.553 64.037 1.00 45.68 28 GLY F O 1
ATOM 2588 N N . GLU F 1 29 ? 5.892 28.370 62.573 1.00 49.25 29 GLU F N 1
ATOM 2589 C CA . GLU F 1 29 ? 4.824 27.490 62.095 1.00 51.23 29 GLU F CA 1
ATOM 2590 C C . GLU F 1 29 ? 4.682 26.256 62.993 1.00 50.41 29 GLU F C 1
ATOM 2591 O O . GLU F 1 29 ? 5.640 25.857 63.659 1.00 49.08 29 GLU F O 1
ATOM 2597 N N . GLY F 1 30 ? 3.505 25.632 62.976 1.00 48.49 30 GLY F N 1
ATOM 2598 C CA . GLY F 1 30 ? 3.278 24.448 63.795 1.00 48.54 30 GLY F CA 1
ATOM 2599 C C . GLY F 1 30 ? 3.706 23.149 63.131 1.00 47.05 30 GLY F C 1
ATOM 2600 O O . GLY F 1 30 ? 3.905 23.121 61.917 1.00 47.38 30 GLY F O 1
ATOM 2601 N N . TYR F 1 31 ? 3.853 22.081 63.918 1.00 47.28 31 TYR F N 1
ATOM 2602 C CA . TYR F 1 31 ? 4.257 20.765 63.397 1.00 47.78 31 TYR F CA 1
ATOM 2603 C C . TYR F 1 31 ? 3.276 19.659 63.770 1.00 50.62 31 TYR F C 1
ATOM 2604 O O . TYR F 1 31 ? 2.306 19.886 64.496 1.00 51.50 31 TYR F O 1
ATOM 2613 N N . THR F 1 32 ? 3.561 18.452 63.286 1.00 53.80 32 THR F N 1
ATOM 2614 C CA . THR F 1 32 ? 2.732 17.276 63.534 1.00 54.86 32 THR F CA 1
ATOM 2615 C C . THR F 1 32 ? 2.874 16.771 64.977 1.00 55.73 32 THR F C 1
ATOM 2616 O O . THR F 1 32 ? 1.885 16.669 65.707 1.00 55.35 32 THR F O 1
ATOM 2620 N N . SER F 1 33 ? 4.102 16.495 65.400 1.00 56.60 33 SER F N 1
ATOM 2621 C CA . SER F 1 33 ? 4.341 15.995 66.754 1.00 57.76 33 SER F CA 1
ATOM 2622 C C . SER F 1 33 ? 5.130 16.970 67.622 1.00 58.12 33 SER F C 1
ATOM 2623 O O . SER F 1 33 ? 5.882 17.801 67.118 1.00 55.50 33 SER F O 1
ATOM 2626 N N . LYS F 1 34 ? 4.965 16.851 68.934 1.00 59.33 34 LYS F N 1
ATOM 2627 C CA . LYS F 1 34 ? 5.689 17.725 69.826 1.00 60.35 34 LYS F CA 1
ATOM 2628 C C . LYS F 1 34 ? 7.177 17.502 69.636 1.00 60.34 34 LYS F C 1
ATOM 2629 O O . LYS F 1 34 ? 7.980 18.408 69.820 1.00 61.61 34 LYS F O 1
ATOM 2635 N N . GLN F 1 35 ? 7.539 16.283 69.268 1.00 61.47 35 GLN F N 1
ATOM 2636 C CA . GLN F 1 35 ? 8.933 15.936 69.055 1.00 62.43 35 GLN F CA 1
ATOM 2637 C C . GLN F 1 35 ? 9.540 16.749 67.913 1.00 60.70 35 GLN F C 1
ATOM 2638 O O . GLN F 1 35 ? 10.615 17.319 68.059 1.00 61.18 35 GLN F O 1
ATOM 2644 N N . ASN F 1 36 ? 8.848 16.818 66.781 1.00 58.98 36 ASN F N 1
ATOM 2645 C CA . ASN F 1 36 ? 9.382 17.560 65.647 1.00 56.82 36 ASN F CA 1
ATOM 2646 C C . ASN F 1 36 ? 9.524 19.048 65.935 1.00 54.91 36 ASN F C 1
ATOM 2647 O O . ASN F 1 36 ? 10.424 19.702 65.423 1.00 54.17 36 ASN F O 1
ATOM 2652 N N . CYS F 1 37 ? 8.635 19.574 66.767 1.00 52.48 37 CYS F N 1
ATOM 2653 C CA . CYS F 1 37 ? 8.668 20.986 67.098 1.00 50.48 37 CYS F CA 1
ATOM 2654 C C . CYS F 1 37 ? 9.873 21.328 67.959 1.00 50.85 37 CYS F C 1
ATOM 2655 O O . CYS F 1 37 ? 10.510 22.372 67.800 1.00 50.68 37 CYS F O 1
ATOM 2658 N N . GLN F 1 38 ? 10.184 20.439 68.885 1.00 50.42 38 GLN F N 1
ATOM 2659 C CA . GLN F 1 38 ? 11.299 20.656 69.775 1.00 49.88 38 GLN F CA 1
ATOM 2660 C C . GLN F 1 38 ? 12.625 20.567 69.020 1.00 47.90 38 GLN F C 1
ATOM 2661 O O . GLN F 1 38 ? 13.587 21.260 69.337 1.00 47.07 38 GLN F O 1
ATOM 2667 N N . HIS F 1 39 ? 12.674 19.720 68.004 1.00 45.96 39 HIS F N 1
ATOM 2668 C CA . HIS F 1 39 ? 13.888 19.555 67.210 1.00 42.82 39 HIS F CA 1
ATOM 2669 C C . HIS F 1 39 ? 14.173 20.835 66.414 1.00 38.97 39 HIS F C 1
ATOM 2670 O O . HIS F 1 39 ? 15.315 21.263 66.303 1.00 38.32 39 HIS F O 1
ATOM 2677 N N . ALA F 1 40 ? 13.125 21.427 65.854 1.00 35.56 40 ALA F N 1
ATOM 2678 C CA . ALA F 1 40 ? 13.268 22.655 65.088 1.00 34.84 40 ALA F CA 1
ATOM 2679 C C . ALA F 1 40 ? 13.837 23.773 65.978 1.00 34.79 40 ALA F C 1
ATOM 2680 O O . ALA F 1 40 ? 14.722 24.509 65.554 1.00 33.07 40 ALA F O 1
ATOM 2682 N N . VAL F 1 41 ? 13.331 23.886 67.208 1.00 34.90 41 VAL F N 1
ATOM 2683 C CA . VAL F 1 41 ? 13.797 24.902 68.142 1.00 35.37 41 VAL F CA 1
ATOM 2684 C C . VAL F 1 41 ? 15.278 24.740 68.487 1.00 39.23 41 VAL F C 1
ATOM 2685 O O . VAL F 1 41 ? 16.032 25.727 68.571 1.00 37.72 41 VAL F O 1
ATOM 2689 N N . ASP F 1 42 ? 15.710 23.498 68.673 1.00 41.60 42 ASP F N 1
ATOM 2690 C CA . ASP F 1 42 ? 17.114 23.239 68.991 1.00 43.22 42 ASP F CA 1
ATOM 2691 C C . ASP F 1 42 ? 18.028 23.644 67.834 1.00 43.59 42 ASP F C 1
ATOM 2692 O O . ASP F 1 42 ? 19.125 24.157 68.058 1.00 44.15 42 ASP F O 1
ATOM 2697 N N . LEU F 1 43 ? 17.581 23.415 66.601 1.00 42.68 43 LEU F N 1
ATOM 2698 C CA . LEU F 1 43 ? 18.372 23.781 65.443 1.00 40.84 43 LEU F CA 1
ATOM 2699 C C . LEU F 1 43 ? 18.459 25.297 65.322 1.00 41.60 43 LEU F C 1
ATOM 2700 O O . LEU F 1 43 ? 19.523 25.830 65.006 1.00 42.85 43 LEU F O 1
ATOM 2705 N N . LEU F 1 44 ? 17.359 26.001 65.587 1.00 41.39 44 LEU F N 1
ATOM 2706 C CA . LEU F 1 44 ? 17.370 27.464 65.507 1.00 40.67 44 LEU F CA 1
ATOM 2707 C C . LEU F 1 44 ? 18.357 28.029 66.503 1.00 41.30 44 LEU F C 1
ATOM 2708 O O . LEU F 1 44 ? 19.149 28.899 66.161 1.00 42.27 44 LEU F O 1
ATOM 2713 N N . LYS F 1 45 ? 18.318 27.529 67.736 1.00 42.42 45 LYS F N 1
ATOM 2714 C CA . LYS F 1 45 ? 19.224 28.042 68.756 1.00 44.30 45 LYS F CA 1
ATOM 2715 C C . LYS F 1 45 ? 20.678 27.609 68.582 1.00 45.49 45 LYS F C 1
ATOM 2716 O O . LYS F 1 45 ? 21.572 28.168 69.220 1.00 44.60 45 LYS F O 1
ATOM 2722 N N . SER F 1 46 ? 20.928 26.626 67.719 1.00 47.03 46 SER F N 1
ATOM 2723 C CA . SER F 1 46 ? 22.302 26.182 67.480 1.00 46.93 46 SER F CA 1
ATOM 2724 C C . SER F 1 46 ? 22.868 27.098 66.393 1.00 47.05 46 SER F C 1
ATOM 2725 O O . SER F 1 46 ? 24.033 26.982 65.999 1.00 46.38 46 SER F O 1
ATOM 2728 N N . THR F 1 47 ? 22.001 28.001 65.926 1.00 47.81 47 THR F N 1
ATOM 2729 C CA . THR F 1 47 ? 22.302 28.992 64.891 1.00 49.84 47 THR F CA 1
ATOM 2730 C C . THR F 1 47 ? 23.006 30.229 65.461 1.00 50.56 47 THR F C 1
ATOM 2731 O O . THR F 1 47 ? 22.515 30.836 66.409 1.00 51.11 47 THR F O 1
ATOM 2735 N N . THR F 1 48 ? 24.146 30.595 64.878 1.00 51.51 48 THR F N 1
ATOM 2736 C CA . THR F 1 48 ? 24.908 31.760 65.323 1.00 54.78 48 THR F CA 1
ATOM 2737 C C . THR F 1 48 ? 24.888 32.874 64.287 1.00 55.75 48 THR F C 1
ATOM 2738 O O . THR F 1 48 ? 24.436 32.666 63.163 1.00 57.38 48 THR F O 1
ATOM 2742 N N . ALA F 1 49 ? 25.397 34.051 64.644 1.00 56.05 49 ALA F N 1
ATOM 2743 C CA . ALA F 1 49 ? 25.403 35.164 63.695 1.00 56.90 49 ALA F CA 1
ATOM 2744 C C . ALA F 1 49 ? 26.186 34.836 62.425 1.00 57.00 49 ALA F C 1
ATOM 2745 O O . ALA F 1 49 ? 26.016 35.494 61.392 1.00 58.21 49 ALA F O 1
ATOM 2747 N N . ALA F 1 50 ? 27.038 33.817 62.494 1.00 55.28 50 ALA F N 1
ATOM 2748 C CA . ALA F 1 50 ? 27.838 33.418 61.335 1.00 52.16 50 ALA F CA 1
ATOM 2749 C C . ALA F 1 50 ? 27.004 32.771 60.240 1.00 50.28 50 ALA F C 1
ATOM 2750 O O . ALA F 1 50 ? 27.366 32.834 59.073 1.00 50.76 50 ALA F O 1
ATOM 2752 N N . THR F 1 51 ? 25.883 32.158 60.610 1.00 47.90 51 THR F N 1
ATOM 2753 C CA . THR F 1 51 ? 25.061 31.490 59.614 1.00 44.37 51 THR F CA 1
ATOM 2754 C C . THR F 1 51 ? 24.633 32.406 58.480 1.00 43.06 51 THR F C 1
ATOM 2755 O O . THR F 1 51 ? 24.047 33.464 58.710 1.00 42.17 51 THR F O 1
ATOM 2759 N N . PRO F 1 52 ? 24.912 31.989 57.225 1.00 43.23 52 PRO F N 1
ATOM 2760 C CA . PRO F 1 52 ? 24.576 32.757 56.022 1.00 41.66 52 PRO F CA 1
ATOM 2761 C C . PRO F 1 52 ? 23.089 32.959 55.799 1.00 42.35 52 PRO F C 1
ATOM 2762 O O . PRO F 1 52 ? 22.270 32.101 56.129 1.00 41.80 52 PRO F O 1
ATOM 2766 N N . VAL F 1 53 ? 22.771 34.112 55.218 1.00 42.57 53 VAL F N 1
ATOM 2767 C CA . VAL F 1 53 ? 21.409 34.517 54.888 1.00 41.65 53 VAL F CA 1
ATOM 2768 C C . VAL F 1 53 ? 21.381 34.901 53.396 1.00 43.83 53 VAL F C 1
ATOM 2769 O O . VAL F 1 53 ? 22.187 35.710 52.947 1.00 45.30 53 VAL F O 1
ATOM 2773 N N . LYS F 1 54 ? 20.455 34.317 52.637 1.00 44.64 54 LYS F N 1
ATOM 2774 C CA . LYS F 1 54 ? 20.329 34.586 51.205 1.00 44.89 54 LYS F CA 1
ATOM 2775 C C . LYS F 1 54 ? 18.925 35.056 50.821 1.00 46.29 54 LYS F C 1
ATOM 2776 O O . LYS F 1 54 ? 17.958 34.778 51.517 1.00 47.27 54 LYS F O 1
ATOM 2782 N N . GLU F 1 55 ? 18.820 35.763 49.704 1.00 47.73 55 GLU F N 1
ATOM 2783 C CA . GLU F 1 55 ? 17.533 36.240 49.219 1.00 49.19 55 GLU F CA 1
ATOM 2784 C C . GLU F 1 55 ? 17.277 35.549 47.873 1.00 49.90 55 GLU F C 1
ATOM 2785 O O . GLU F 1 55 ? 18.177 35.418 47.041 1.00 51.06 55 GLU F O 1
ATOM 2791 N N . VAL F 1 56 ? 16.058 35.065 47.680 1.00 49.33 56 VAL F N 1
ATOM 2792 C CA . VAL F 1 56 ? 15.724 34.400 46.442 1.00 48.71 56 VAL F CA 1
ATOM 2793 C C . VAL F 1 56 ? 15.194 35.452 45.494 1.00 50.55 56 VAL F C 1
ATOM 2794 O O . VAL F 1 56 ? 14.226 36.137 45.811 1.00 50.03 56 VAL F O 1
ATOM 2798 N N . LEU F 1 57 ? 15.844 35.612 44.342 1.00 53.01 57 LEU F N 1
ATOM 2799 C CA . LEU F 1 57 ? 15.403 36.611 43.357 1.00 54.70 57 LEU F CA 1
ATOM 2800 C C . LEU F 1 57 ? 14.547 35.976 42.275 1.00 57.09 57 LEU F C 1
ATOM 2801 O O . LEU F 1 57 ? 13.640 36.612 41.744 1.00 56.70 57 LEU F O 1
ATOM 2806 N N . GLU F 1 58 ? 14.850 34.723 41.944 1.00 60.77 58 GLU F N 1
ATOM 2807 C CA . GLU F 1 58 ? 14.118 34.014 40.900 1.00 65.12 58 GLU F CA 1
ATOM 2808 C C . GLU F 1 58 ? 12.595 33.929 41.119 1.00 67.21 58 GLU F C 1
ATOM 2809 O O . GLU F 1 58 ? 11.842 34.401 40.225 1.00 68.11 58 GLU F O 1
ATOM 2823 N N . TYR G 1 2 ? 7.343 4.484 23.786 1.00 49.05 2 TYR G N 1
ATOM 2824 C CA . TYR G 1 2 ? 7.445 3.061 23.409 1.00 45.23 2 TYR G CA 1
ATOM 2825 C C . TYR G 1 2 ? 8.889 2.534 23.375 1.00 41.76 2 TYR G C 1
ATOM 2826 O O . TYR G 1 2 ? 9.850 3.300 23.279 1.00 39.67 2 TYR G O 1
ATOM 2835 N N . PHE G 1 3 ? 9.032 1.216 23.468 1.00 38.56 3 PHE G N 1
ATOM 2836 C CA . PHE G 1 3 ? 10.344 0.603 23.427 1.00 36.96 3 PHE G CA 1
ATOM 2837 C C . PHE G 1 3 ? 10.629 0.183 21.988 1.00 39.13 3 PHE G C 1
ATOM 2838 O O . PHE G 1 3 ? 9.707 -0.101 21.219 1.00 39.03 3 PHE G O 1
ATOM 2846 N N . GLU G 1 4 ? 11.911 0.128 21.632 1.00 39.68 4 GLU G N 1
ATOM 2847 C CA . GLU G 1 4 ? 12.317 -0.233 20.282 1.00 40.32 4 GLU G CA 1
ATOM 2848 C C . GLU G 1 4 ? 13.536 -1.165 20.296 1.00 39.89 4 GLU G C 1
ATOM 2849 O O . GLU G 1 4 ? 14.596 -0.784 20.786 1.00 39.67 4 GLU G O 1
ATOM 2855 N N . ILE G 1 5 ? 13.375 -2.379 19.759 1.00 38.45 5 ILE G N 1
ATOM 2856 C CA . ILE G 1 5 ? 14.456 -3.372 19.695 1.00 37.20 5 ILE G CA 1
ATOM 2857 C C . ILE G 1 5 ? 15.047 -3.460 18.281 1.00 38.27 5 ILE G C 1
ATOM 2858 O O . ILE G 1 5 ? 14.316 -3.605 17.300 1.00 36.95 5 ILE G O 1
ATOM 2863 N N . TYR G 1 6 ? 16.374 -3.361 18.184 1.00 40.06 6 TYR G N 1
ATOM 2864 C CA . TYR G 1 6 ? 17.061 -3.415 16.889 1.00 40.88 6 TYR G CA 1
ATOM 2865 C C . TYR G 1 6 ? 18.442 -4.071 16.968 1.00 42.91 6 TYR G C 1
ATOM 2866 O O . TYR G 1 6 ? 18.917 -4.419 18.052 1.00 42.41 6 TYR G O 1
ATOM 2875 N N . LYS G 1 7 ? 19.080 -4.227 15.809 1.00 44.90 7 LYS G N 1
ATOM 2876 C CA . LYS G 1 7 ? 20.406 -4.835 15.723 1.00 47.36 7 LYS G CA 1
ATOM 2877 C C . LYS G 1 7 ? 21.485 -3.842 15.274 1.00 47.00 7 LYS G C 1
ATOM 2878 O O . LYS G 1 7 ? 21.322 -3.151 14.270 1.00 45.71 7 LYS G O 1
ATOM 2884 N N . ASP G 1 8 ? 22.603 -3.821 16.011 1.00 47.76 8 ASP G N 1
ATOM 2885 C CA . ASP G 1 8 ? 23.758 -2.926 15.775 1.00 48.26 8 ASP G CA 1
ATOM 2886 C C . ASP G 1 8 ? 24.649 -3.321 14.600 1.00 49.52 8 ASP G C 1
ATOM 2887 O O . ASP G 1 8 ? 24.155 -3.861 13.626 1.00 50.48 8 ASP G O 1
ATOM 2892 N N . ALA G 1 9 ? 25.954 -3.054 14.667 1.00 51.56 9 ALA G N 1
ATOM 2893 C CA . ALA G 1 9 ? 26.819 -3.413 13.538 1.00 54.15 9 ALA G CA 1
ATOM 2894 C C . ALA G 1 9 ? 27.544 -4.744 13.721 1.00 56.27 9 ALA G C 1
ATOM 2895 O O . ALA G 1 9 ? 27.837 -5.433 12.746 1.00 56.96 9 ALA G O 1
ATOM 2897 N N . LYS G 1 10 ? 27.842 -5.121 14.955 1.00 58.16 10 LYS G N 1
ATOM 2898 C CA . LYS G 1 10 ? 28.507 -6.395 15.146 1.00 60.63 10 LYS G CA 1
ATOM 2899 C C . LYS G 1 10 ? 27.500 -7.482 14.778 1.00 60.92 10 LYS G C 1
ATOM 2900 O O . LYS G 1 10 ? 27.822 -8.415 14.049 1.00 60.77 10 LYS G O 1
ATOM 2906 N N . GLY G 1 11 ? 26.271 -7.328 15.261 1.00 61.87 11 GLY G N 1
ATOM 2907 C CA . GLY G 1 11 ? 25.231 -8.297 14.987 1.00 62.46 11 GLY G CA 1
ATOM 2908 C C . GLY G 1 11 ? 24.596 -8.765 16.281 1.00 63.69 11 GLY G C 1
ATOM 2909 O O . GLY G 1 11 ? 24.201 -9.921 16.413 1.00 66.01 11 GLY G O 1
ATOM 2910 N N . GLU G 1 12 ? 24.515 -7.866 17.252 1.00 63.01 12 GLU G N 1
ATOM 2911 C CA . GLU G 1 12 ? 23.915 -8.179 18.541 1.00 62.03 12 GLU G CA 1
ATOM 2912 C C . GLU G 1 12 ? 22.623 -7.390 18.665 1.00 61.02 12 GLU G C 1
ATOM 2913 O O . GLU G 1 12 ? 22.324 -6.561 17.810 1.00 62.03 12 GLU G O 1
ATOM 2919 N N . TYR G 1 13 ? 21.861 -7.623 19.726 1.00 59.58 13 TYR G N 1
ATOM 2920 C CA . TYR G 1 13 ? 20.597 -6.905 19.892 1.00 58.57 13 TYR G CA 1
ATOM 2921 C C . TYR G 1 13 ? 20.619 -5.869 21.009 1.00 56.91 13 TYR G C 1
ATOM 2922 O O . TYR G 1 13 ? 21.318 -6.046 21.997 1.00 58.40 13 TYR G O 1
ATOM 2931 N N . ARG G 1 14 ? 19.852 -4.790 20.855 1.00 54.14 14 ARG G N 1
ATOM 2932 C CA . ARG G 1 14 ? 19.798 -3.741 21.877 1.00 51.21 14 ARG G CA 1
ATOM 2933 C C . ARG G 1 14 ? 18.453 -3.020 21.886 1.00 48.61 14 ARG G C 1
ATOM 2934 O O . ARG G 1 14 ? 17.738 -3.046 20.891 1.00 47.67 14 ARG G O 1
ATOM 2942 N N . TRP G 1 15 ? 18.105 -2.386 23.009 1.00 45.98 15 TRP G N 1
ATOM 2943 C CA . TRP G 1 15 ? 16.837 -1.655 23.121 1.00 44.55 15 TRP G CA 1
ATOM 2944 C C . TRP G 1 15 ? 16.979 -0.151 23.475 1.00 43.70 15 TRP G C 1
ATOM 2945 O O . TRP G 1 15 ? 18.075 0.325 23.767 1.00 41.96 15 TRP G O 1
ATOM 2956 N N . ARG G 1 16 ? 15.864 0.580 23.438 1.00 44.01 16 ARG G N 1
ATOM 2957 C CA . ARG G 1 16 ? 15.824 2.018 23.760 1.00 45.46 16 ARG G CA 1
ATOM 2958 C C . ARG G 1 16 ? 14.372 2.485 23.961 1.00 44.43 16 ARG G C 1
ATOM 2959 O O . ARG G 1 16 ? 13.431 1.910 23.387 1.00 42.97 16 ARG G O 1
ATOM 2967 N N . LEU G 1 17 ? 14.202 3.546 24.750 1.00 43.29 17 LEU G N 1
ATOM 2968 C CA . LEU G 1 17 ? 12.872 4.095 25.034 1.00 42.26 17 LEU G CA 1
ATOM 2969 C C . LEU G 1 17 ? 12.656 5.438 24.348 1.00 43.09 17 LEU G C 1
ATOM 2970 O O . LEU G 1 17 ? 13.289 6.415 24.706 1.00 44.08 17 LEU G O 1
ATOM 2975 N N . LYS G 1 18 ? 11.757 5.509 23.380 1.00 45.64 18 LYS G N 1
ATOM 2976 C CA . LYS G 1 18 ? 11.531 6.787 22.730 1.00 48.29 18 LYS G CA 1
ATOM 2977 C C . LYS G 1 18 ? 10.301 7.517 23.251 1.00 50.86 18 LYS G C 1
ATOM 2978 O O . LYS G 1 18 ? 9.282 6.902 23.601 1.00 49.03 18 LYS G O 1
ATOM 2984 N N . ALA G 1 19 ? 10.404 8.841 23.307 1.00 54.88 19 ALA G N 1
ATOM 2985 C CA . ALA G 1 19 ? 9.293 9.662 23.771 1.00 58.77 19 ALA G CA 1
ATOM 2986 C C . ALA G 1 19 ? 8.380 9.994 22.607 1.00 61.19 19 ALA G C 1
ATOM 2987 O O . ALA G 1 19 ? 8.733 9.798 21.444 1.00 61.11 19 ALA G O 1
ATOM 2989 N N . ALA G 1 20 ? 7.198 10.501 22.931 1.00 63.70 20 ALA G N 1
ATOM 2990 C CA . ALA G 1 20 ? 6.213 10.850 21.918 1.00 65.98 20 ALA G CA 1
ATOM 2991 C C . ALA G 1 20 ? 6.812 11.694 20.800 1.00 67.06 20 ALA G C 1
ATOM 2992 O O . ALA G 1 20 ? 6.390 11.593 19.654 1.00 65.59 20 ALA G O 1
ATOM 2994 N N . ASN G 1 21 ? 7.799 12.518 21.131 1.00 69.49 21 ASN G N 1
ATOM 2995 C CA . ASN G 1 21 ? 8.423 13.361 20.126 1.00 72.82 21 ASN G CA 1
ATOM 2996 C C . ASN G 1 21 ? 9.623 12.663 19.497 1.00 74.57 21 ASN G C 1
ATOM 2997 O O . ASN G 1 21 ? 10.552 13.315 19.028 1.00 75.51 21 ASN G O 1
ATOM 3002 N N . HIS G 1 22 ? 9.598 11.332 19.496 1.00 76.27 22 HIS G N 1
ATOM 3003 C CA . HIS G 1 22 ? 10.673 10.526 18.913 1.00 76.99 22 HIS G CA 1
ATOM 3004 C C . HIS G 1 22 ? 12.069 10.879 19.455 1.00 74.78 22 HIS G C 1
ATOM 3005 O O . HIS G 1 22 ? 12.968 11.219 18.690 1.00 74.55 22 HIS G O 1
ATOM 3012 N N . GLU G 1 23 ? 12.245 10.798 20.770 1.00 72.01 23 GLU G N 1
ATOM 3013 C CA . GLU G 1 23 ? 13.534 11.088 21.385 1.00 68.55 23 GLU G CA 1
ATOM 3014 C C . GLU G 1 23 ? 13.976 9.942 22.277 1.00 64.55 23 GLU G C 1
ATOM 3015 O O . GLU G 1 23 ? 13.149 9.267 22.896 1.00 63.67 23 GLU G O 1
ATOM 3021 N N . ILE G 1 24 ? 15.287 9.733 22.336 1.00 59.92 24 ILE G N 1
ATOM 3022 C CA . ILE G 1 24 ? 15.864 8.664 23.138 1.00 55.75 24 ILE G CA 1
ATOM 3023 C C . ILE G 1 24 ? 15.928 9.027 24.617 1.00 52.74 24 ILE G C 1
ATOM 3024 O O . ILE G 1 24 ? 16.757 9.837 25.031 1.00 53.20 24 ILE G O 1
ATOM 3029 N N . ILE G 1 25 ? 15.050 8.428 25.410 1.00 48.74 25 ILE G N 1
ATOM 3030 C CA . ILE G 1 25 ? 15.023 8.698 26.837 1.00 44.91 25 ILE G CA 1
ATOM 3031 C C . ILE G 1 25 ? 15.984 7.770 27.561 1.00 45.31 25 ILE G C 1
ATOM 3032 O O . ILE G 1 25 ? 16.706 8.192 28.461 1.00 44.86 25 ILE G O 1
ATOM 3037 N N . ALA G 1 26 ? 15.974 6.500 27.172 1.00 46.28 26 ALA G N 1
ATOM 3038 C CA . ALA G 1 26 ? 16.841 5.504 27.779 1.00 47.23 26 ALA G CA 1
ATOM 3039 C C . ALA G 1 26 ? 17.373 4.610 26.691 1.00 48.41 26 ALA G C 1
ATOM 3040 O O . ALA G 1 26 ? 16.647 4.267 25.762 1.00 48.88 26 ALA G O 1
ATOM 3042 N N . GLN G 1 27 ? 18.645 4.244 26.823 1.00 51.29 27 GLN G N 1
ATOM 3043 C CA . GLN G 1 27 ? 19.362 3.396 25.864 1.00 53.83 27 GLN G CA 1
ATOM 3044 C C . GLN G 1 27 ? 19.783 2.076 26.529 1.00 54.32 27 GLN G C 1
ATOM 3045 O O . GLN G 1 27 ? 20.157 2.071 27.692 1.00 54.45 27 GLN G O 1
ATOM 3051 N N . GLY G 1 28 ? 19.738 0.965 25.803 1.00 56.73 28 GLY G N 1
ATOM 3052 C CA . GLY G 1 28 ? 20.123 -0.308 26.400 1.00 59.15 28 GLY G CA 1
ATOM 3053 C C . GLY G 1 28 ? 21.412 -0.892 25.849 1.00 61.57 28 GLY G C 1
ATOM 3054 O O . GLY G 1 28 ? 21.896 -0.460 24.805 1.00 61.55 28 GLY G O 1
ATOM 3055 N N . GLU G 1 29 ? 21.979 -1.881 26.531 1.00 62.76 29 GLU G N 1
ATOM 3056 C CA . GLU G 1 29 ? 23.222 -2.465 26.039 1.00 63.94 29 GLU G CA 1
ATOM 3057 C C . GLU G 1 29 ? 22.974 -3.557 25.002 1.00 62.67 29 GLU G C 1
ATOM 3058 O O . GLU G 1 29 ? 21.831 -3.803 24.633 1.00 63.24 29 GLU G O 1
ATOM 3064 N N . GLY G 1 30 ? 24.037 -4.201 24.527 1.00 61.11 30 GLY G N 1
ATOM 3065 C CA . GLY G 1 30 ? 23.887 -5.242 23.516 1.00 60.44 30 GLY G CA 1
ATOM 3066 C C . GLY G 1 30 ? 23.761 -6.656 24.059 1.00 60.02 30 GLY G C 1
ATOM 3067 O O . GLY G 1 30 ? 24.266 -6.967 25.138 1.00 60.84 30 GLY G O 1
ATOM 3068 N N . TYR G 1 31 ? 23.082 -7.522 23.316 1.00 58.73 31 TYR G N 1
ATOM 3069 C CA . TYR G 1 31 ? 22.899 -8.898 23.759 1.00 57.40 31 TYR G CA 1
ATOM 3070 C C . TYR G 1 31 ? 23.113 -9.892 22.609 1.00 58.83 31 TYR G C 1
ATOM 3071 O O . TYR G 1 31 ? 23.021 -9.539 21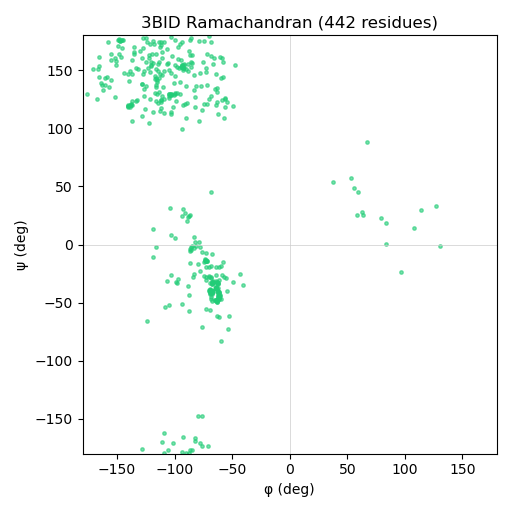.433 1.00 57.43 31 TYR G O 1
ATOM 3080 N N . THR G 1 32 ? 23.408 -11.139 22.972 1.00 61.00 32 THR G N 1
ATOM 3081 C CA . THR G 1 32 ? 23.641 -12.228 22.025 1.00 61.60 32 THR G CA 1
ATOM 3082 C C . THR G 1 32 ? 22.397 -12.639 21.268 1.00 61.17 32 THR G C 1
ATOM 3083 O O . THR G 1 32 ? 22.441 -12.854 20.063 1.00 60.89 32 THR G O 1
ATOM 3087 N N . SER G 1 33 ? 21.302 -12.821 21.994 1.00 61.42 33 SER G N 1
ATOM 3088 C CA . SER G 1 33 ? 20.056 -13.218 21.368 1.00 62.13 33 SER G CA 1
ATOM 3089 C C . SER G 1 33 ? 18.932 -12.239 21.671 1.00 62.14 33 SER G C 1
ATOM 3090 O O . SER G 1 33 ? 18.903 -11.569 22.712 1.00 62.40 33 SER G O 1
ATOM 3093 N N . LYS G 1 34 ? 18.008 -12.179 20.729 1.00 61.73 34 LYS G N 1
ATOM 3094 C CA . LYS G 1 34 ? 16.845 -11.326 20.805 1.00 62.51 34 LYS G CA 1
ATOM 3095 C C . LYS G 1 34 ? 16.028 -11.656 22.035 1.00 62.50 34 LYS G C 1
ATOM 3096 O O . LYS G 1 34 ? 15.298 -10.820 22.556 1.00 62.95 34 LYS G O 1
ATOM 3102 N N . GLN G 1 35 ? 16.149 -12.893 22.488 1.00 63.51 35 GLN G N 1
ATOM 3103 C CA . GLN G 1 35 ? 15.424 -13.360 23.655 1.00 63.60 35 GLN G CA 1
ATOM 3104 C C . GLN G 1 35 ? 15.840 -12.588 24.903 1.00 61.35 35 GLN G C 1
ATOM 3105 O O . GLN G 1 35 ? 14.995 -12.106 25.649 1.00 60.85 35 GLN G O 1
ATOM 3111 N N . ASN G 1 36 ? 17.143 -12.469 25.127 1.00 59.88 36 ASN G N 1
ATOM 3112 C CA . ASN G 1 36 ? 17.623 -11.760 26.302 1.00 58.81 36 ASN G CA 1
ATOM 3113 C C . ASN G 1 36 ? 17.222 -10.297 26.323 1.00 57.05 36 ASN G C 1
ATOM 3114 O O . ASN G 1 36 ? 16.987 -9.728 27.386 1.00 56.64 36 ASN G O 1
ATOM 3119 N N . CYS G 1 37 ? 17.155 -9.690 25.145 1.00 54.81 37 CYS G N 1
ATOM 3120 C CA . CYS G 1 37 ? 16.792 -8.283 25.028 1.00 52.86 37 CYS G CA 1
ATOM 3121 C C . CYS G 1 37 ? 15.328 -8.059 25.405 1.00 52.71 37 CYS G C 1
ATOM 3122 O O . CYS G 1 37 ? 14.993 -7.093 26.093 1.00 53.33 37 CYS G O 1
ATOM 3125 N N . GLN G 1 38 ? 14.466 -8.966 24.968 1.00 50.75 38 GLN G N 1
ATOM 3126 C CA . GLN G 1 38 ? 13.058 -8.859 25.251 1.00 49.60 38 GLN G CA 1
ATOM 3127 C C . GLN G 1 38 ? 12.781 -9.054 26.739 1.00 47.01 38 GLN G C 1
ATOM 3128 O O . GLN G 1 38 ? 11.878 -8.438 27.294 1.00 45.77 38 GLN G O 1
ATOM 3134 N N . HIS G 1 39 ? 13.573 -9.895 27.390 1.00 44.59 39 HIS G N 1
ATOM 3135 C CA . HIS G 1 39 ? 13.393 -10.162 28.816 1.00 42.55 39 HIS G CA 1
ATOM 3136 C C . HIS G 1 39 ? 13.733 -8.918 29.638 1.00 39.85 39 HIS G C 1
ATOM 3137 O O . HIS G 1 39 ? 13.062 -8.594 30.620 1.00 39.59 39 HIS G O 1
ATOM 3144 N N . ALA G 1 40 ? 14.783 -8.222 29.227 1.00 37.51 40 ALA G N 1
ATOM 3145 C CA . ALA G 1 40 ? 15.213 -7.003 29.902 1.00 36.15 40 ALA G CA 1
ATOM 3146 C C . ALA G 1 40 ? 14.095 -5.948 29.827 1.00 36.15 40 ALA G C 1
ATOM 3147 O O . ALA G 1 40 ? 13.785 -5.282 30.820 1.00 33.85 40 ALA G O 1
ATOM 3149 N N . VAL G 1 41 ? 13.493 -5.799 28.648 1.00 35.21 41 VAL G N 1
ATOM 3150 C CA . VAL G 1 41 ? 12.415 -4.835 28.477 1.00 36.92 41 VAL G CA 1
ATOM 3151 C C . VAL G 1 41 ? 11.206 -5.141 29.373 1.00 40.50 41 VAL G C 1
ATOM 3152 O O . VAL G 1 41 ? 10.609 -4.233 29.961 1.00 39.88 41 VAL G O 1
ATOM 3156 N N . ASP G 1 42 ? 10.855 -6.419 29.491 1.00 42.66 42 ASP G N 1
ATOM 3157 C CA . ASP G 1 42 ? 9.726 -6.813 30.326 1.00 44.15 42 ASP G CA 1
ATOM 3158 C C . ASP G 1 42 ? 9.977 -6.485 31.796 1.00 43.50 42 ASP G C 1
ATOM 3159 O O . ASP G 1 42 ? 9.055 -6.095 32.524 1.00 43.24 42 ASP G O 1
ATOM 3164 N N . LEU G 1 43 ? 11.219 -6.651 32.241 1.00 42.45 43 LEU G N 1
ATOM 3165 C CA . LEU G 1 43 ? 11.569 -6.342 33.632 1.00 41.22 43 LEU G CA 1
ATOM 3166 C C . LEU G 1 43 ? 11.507 -4.832 33.891 1.00 41.25 43 LEU G C 1
ATOM 3167 O O . LEU G 1 43 ? 11.049 -4.403 34.948 1.00 39.41 43 LEU G O 1
ATOM 3172 N N . LEU G 1 44 ? 11.960 -4.031 32.925 1.00 41.67 44 LEU G N 1
ATOM 3173 C CA . LEU G 1 44 ? 11.919 -2.577 33.068 1.00 40.82 44 LEU G CA 1
ATOM 3174 C C . LEU G 1 44 ? 10.480 -2.105 33.197 1.00 41.72 44 LEU G C 1
ATOM 3175 O O . LEU G 1 44 ? 10.160 -1.297 34.073 1.00 40.81 44 LEU G O 1
ATOM 3180 N N . LYS G 1 45 ? 9.606 -2.610 32.333 1.00 43.06 45 LYS G N 1
ATOM 3181 C CA . LYS G 1 45 ? 8.212 -2.192 32.384 1.00 44.24 45 LYS G CA 1
ATOM 3182 C C . LYS G 1 45 ? 7.435 -2.755 33.569 1.00 43.78 45 LYS G C 1
ATOM 3183 O O . LYS G 1 45 ? 6.351 -2.276 33.877 1.00 43.63 45 LYS G O 1
ATOM 3189 N N . SER G 1 46 ? 7.977 -3.760 34.245 1.00 44.79 46 SER G N 1
ATOM 3190 C CA . SER G 1 46 ? 7.281 -4.314 35.403 1.00 44.55 46 SER G CA 1
ATOM 3191 C C . SER G 1 46 ? 7.594 -3.438 36.632 1.00 45.93 46 SER G C 1
ATOM 3192 O O . SER G 1 46 ? 7.204 -3.745 37.756 1.00 45.26 46 SER G O 1
ATOM 3195 N N . THR G 1 47 ? 8.279 -2.324 36.408 1.00 47.13 47 THR G N 1
ATOM 3196 C CA . THR G 1 47 ? 8.616 -1.410 37.491 1.00 48.41 47 THR G CA 1
ATOM 3197 C C . THR G 1 47 ? 7.449 -0.476 37.770 1.00 48.94 47 THR G C 1
ATOM 3198 O O . THR G 1 47 ? 6.733 -0.085 36.853 1.00 48.98 47 THR G O 1
ATOM 3202 N N . THR G 1 48 ? 7.258 -0.107 39.034 1.00 49.97 48 THR G N 1
ATOM 3203 C CA . THR G 1 48 ? 6.143 0.782 39.410 1.00 51.43 48 THR G CA 1
ATOM 3204 C C . THR G 1 48 ? 6.555 2.116 40.034 1.00 51.22 48 THR G C 1
ATOM 3205 O O . THR G 1 48 ? 7.726 2.340 40.303 1.00 51.60 48 THR G O 1
ATOM 3209 N N . ALA G 1 49 ? 5.577 2.985 40.288 1.00 52.07 49 ALA G N 1
ATOM 3210 C CA . ALA G 1 49 ? 5.826 4.294 40.900 1.00 52.91 49 ALA G CA 1
ATOM 3211 C C . ALA G 1 49 ? 6.375 4.146 42.317 1.00 52.89 49 ALA G C 1
ATOM 3212 O O . ALA G 1 49 ? 6.971 5.077 42.869 1.00 51.52 49 ALA G O 1
ATOM 3214 N N . ALA G 1 50 ? 6.165 2.963 42.892 1.00 52.62 50 ALA G N 1
ATOM 3215 C CA . ALA G 1 50 ? 6.632 2.638 44.231 1.00 50.08 50 ALA G CA 1
ATOM 3216 C C . ALA G 1 50 ? 8.062 2.118 44.219 1.00 48.07 50 ALA G C 1
ATOM 3217 O O . ALA G 1 50 ? 8.718 2.082 45.256 1.00 47.59 50 ALA G O 1
ATOM 3219 N N . THR G 1 51 ? 8.556 1.720 43.050 1.00 46.92 51 THR G N 1
ATOM 3220 C CA . THR G 1 51 ? 9.921 1.188 42.952 1.00 46.99 51 THR G CA 1
ATOM 3221 C C . THR G 1 51 ? 10.929 2.219 43.492 1.00 47.03 51 THR G C 1
ATOM 3222 O O . THR G 1 51 ? 11.183 3.244 42.865 1.00 47.20 51 THR G O 1
ATOM 3226 N N . PRO G 1 52 ? 11.524 1.953 44.664 1.00 46.59 52 PRO G N 1
ATOM 3227 C CA . PRO G 1 52 ? 12.485 2.905 45.232 1.00 47.25 52 PRO G CA 1
ATOM 3228 C C . PRO G 1 52 ? 13.715 3.248 44.365 1.00 47.29 52 PRO G C 1
ATOM 3229 O O . PRO G 1 52 ? 14.090 2.501 43.461 1.00 47.89 52 PRO G O 1
ATOM 3233 N N . VAL G 1 53 ? 14.328 4.397 44.622 1.00 46.62 53 VAL G N 1
ATOM 3234 C CA . VAL G 1 53 ? 15.507 4.784 43.859 1.00 47.39 53 VAL G CA 1
ATOM 3235 C C . VAL G 1 53 ? 16.549 5.257 44.848 1.00 47.91 53 VAL G C 1
ATOM 3236 O O . VAL G 1 53 ? 16.292 6.162 45.638 1.00 47.39 53 VAL G O 1
ATOM 3240 N N . LYS G 1 54 ? 17.723 4.637 44.825 1.00 49.75 54 LYS G N 1
ATOM 3241 C CA . LYS G 1 54 ? 18.792 5.011 45.757 1.00 50.67 54 LYS G CA 1
ATOM 3242 C C . LYS G 1 54 ? 19.982 5.600 45.006 1.00 50.02 54 LYS G C 1
ATOM 3243 O O . LYS G 1 54 ? 20.252 5.212 43.880 1.00 50.37 54 LYS G O 1
ATOM 3249 N N . GLU G 1 55 ? 20.713 6.512 45.629 1.00 50.32 55 GLU G N 1
ATOM 3250 C CA . GLU G 1 55 ? 21.856 7.113 44.952 1.00 50.80 55 GLU G CA 1
ATOM 3251 C C . GLU G 1 55 ? 23.163 7.074 45.757 1.00 50.26 55 GLU G C 1
ATOM 3252 O O . GLU G 1 55 ? 23.149 7.314 46.962 1.00 50.28 55 GLU G O 1
ATOM 3258 N N . VAL G 1 56 ? 24.291 6.774 45.109 1.00 50.54 56 VAL G N 1
ATOM 3259 C CA . VAL G 1 56 ? 25.550 6.739 45.848 1.00 52.41 56 VAL G CA 1
ATOM 3260 C C . VAL G 1 56 ? 26.302 8.064 45.728 1.00 55.17 56 VAL G C 1
ATOM 3261 O O . VAL G 1 56 ? 26.326 8.700 44.676 1.00 54.14 56 VAL G O 1
ATOM 3265 N N . LEU G 1 57 ? 26.896 8.516 46.816 1.00 60.11 57 LEU G N 1
ATOM 3266 C CA . LEU G 1 57 ? 27.602 9.758 46.704 1.00 65.80 57 LEU G CA 1
ATOM 3267 C C . LEU G 1 57 ? 28.760 9.923 47.664 1.00 69.76 57 LEU G C 1
ATOM 3268 O O . LEU G 1 57 ? 28.867 9.217 48.668 1.00 69.20 57 LEU G O 1
ATOM 3273 N N . GLU G 1 58 ? 29.637 10.856 47.299 1.00 75.38 58 GLU G N 1
ATOM 3274 C CA . GLU G 1 58 ? 30.844 11.197 48.034 1.00 79.96 58 GLU G CA 1
ATOM 3275 C C . GLU G 1 58 ? 30.497 11.965 49.308 1.00 82.04 58 GLU G C 1
ATOM 3276 O O . GLU G 1 58 ? 29.514 12.709 49.364 1.00 81.17 58 GLU G O 1
ATOM 3282 N N . HIS G 1 59 ? 31.326 11.771 50.324 1.00 84.86 59 HIS G N 1
ATOM 3283 C CA . HIS G 1 59 ? 31.158 12.416 51.611 1.00 87.84 59 HIS G CA 1
ATOM 3284 C C . HIS G 1 59 ? 31.854 13.781 51.622 1.00 88.12 59 HIS G C 1
ATOM 3285 O O . HIS G 1 59 ? 31.214 14.802 51.869 1.00 88.42 59 HIS G O 1
ATOM 3292 N N . HIS G 1 60 ? 33.158 13.794 51.349 1.00 87.58 60 HIS G N 1
ATOM 3293 C CA . HIS G 1 60 ? 33.932 15.034 51.340 1.00 87.16 60 HIS G CA 1
ATOM 3294 C C . HIS G 1 60 ? 33.329 16.110 50.448 1.00 87.31 60 HIS G C 1
ATOM 3295 O O . HIS G 1 60 ? 33.492 17.305 50.788 1.00 87.40 60 HIS G O 1
ATOM 3310 N N . TYR H 1 2 ? 15.129 -2.347 43.018 1.00 54.78 2 TYR H N 1
ATOM 3311 C CA . TYR H 1 2 ? 15.279 -0.892 43.112 1.00 49.12 2 TYR H CA 1
ATOM 3312 C C . TYR H 1 2 ? 16.267 -0.317 42.095 1.00 45.03 2 TYR H C 1
ATOM 3313 O O . TYR H 1 2 ? 17.120 -1.030 41.570 1.00 42.90 2 TYR H O 1
ATOM 3322 N N . PHE H 1 3 ? 16.153 0.985 41.824 1.00 41.87 3 PHE H N 1
ATOM 3323 C CA . PHE H 1 3 ? 17.068 1.644 40.890 1.00 38.56 3 PHE H CA 1
ATOM 3324 C C . PHE H 1 3 ? 18.221 2.240 41.697 1.00 39.03 3 PHE H C 1
ATOM 3325 O O . PHE H 1 3 ? 18.078 2.556 42.887 1.00 39.77 3 PHE H O 1
ATOM 3333 N N . GLU H 1 4 ? 19.364 2.410 41.047 1.00 38.35 4 GLU H N 1
ATOM 3334 C CA . GLU H 1 4 ? 20.539 2.949 41.713 1.00 38.64 4 GLU H CA 1
ATOM 3335 C C . GLU H 1 4 ? 21.292 3.917 40.797 1.00 36.56 4 GLU H C 1
ATOM 3336 O O . GLU H 1 4 ? 21.757 3.522 39.733 1.00 38.18 4 GLU H O 1
ATOM 3342 N N . ILE H 1 5 ? 21.412 5.175 41.219 1.00 34.99 5 ILE H N 1
ATOM 3343 C CA . ILE H 1 5 ? 22.114 6.209 40.449 1.00 34.63 5 ILE H CA 1
ATOM 3344 C C . ILE H 1 5 ? 23.509 6.504 41.023 1.00 33.80 5 ILE H C 1
ATOM 3345 O O . ILE H 1 5 ? 23.648 6.758 42.213 1.00 32.64 5 ILE H O 1
ATOM 3350 N N . TYR H 1 6 ? 24.530 6.477 40.169 1.00 34.71 6 TYR H N 1
ATOM 3351 C CA . TYR H 1 6 ? 25.896 6.711 40.616 1.00 37.69 6 TYR H CA 1
ATOM 3352 C C . TYR H 1 6 ? 26.754 7.401 39.552 1.00 40.47 6 TYR H C 1
ATOM 3353 O O . TYR H 1 6 ? 26.310 7.604 38.424 1.00 41.20 6 TYR H O 1
ATOM 3362 N N . LYS H 1 7 ? 27.990 7.743 39.916 1.00 44.64 7 LYS H N 1
ATOM 3363 C CA . LYS H 1 7 ? 28.914 8.398 38.998 1.00 48.57 7 LYS H CA 1
ATOM 3364 C C . LYS H 1 7 ? 30.063 7.457 38.650 1.00 51.50 7 LYS H C 1
ATOM 3365 O O . LYS H 1 7 ? 30.742 6.949 39.543 1.00 51.62 7 LYS H O 1
ATOM 3371 N N . ASP H 1 8 ? 30.272 7.214 37.354 1.00 55.34 8 ASP H N 1
ATOM 3372 C CA . ASP H 1 8 ? 31.334 6.301 36.919 1.00 59.14 8 ASP H CA 1
ATOM 3373 C C . ASP H 1 8 ? 32.738 6.904 36.851 1.00 61.06 8 ASP H C 1
ATOM 3374 O O . ASP H 1 8 ? 32.997 7.977 37.392 1.00 61.93 8 ASP H O 1
ATOM 3379 N N . ALA H 1 9 ? 33.644 6.187 36.194 1.00 63.19 9 ALA H N 1
ATOM 3380 C CA . ALA H 1 9 ? 35.030 6.627 36.074 1.00 65.09 9 ALA H CA 1
ATOM 3381 C C . ALA H 1 9 ? 35.149 7.773 35.082 1.00 65.66 9 ALA H C 1
ATOM 3382 O O . ALA H 1 9 ? 36.064 8.595 35.163 1.00 66.07 9 ALA H O 1
ATOM 3384 N N . LYS H 1 10 ? 34.231 7.823 34.130 1.00 66.72 10 LYS H N 1
ATOM 3385 C CA . LYS H 1 10 ? 34.269 8.901 33.171 1.00 67.76 10 LYS H CA 1
ATOM 3386 C C . LYS H 1 10 ? 33.741 10.207 33.784 1.00 67.62 10 LYS H C 1
ATOM 3387 O O . LYS H 1 10 ? 33.810 11.259 33.153 1.00 68.60 10 LYS H O 1
ATOM 3393 N N . GLY H 1 11 ? 33.223 10.142 35.010 1.00 66.28 11 GLY H N 1
ATOM 3394 C CA . GLY H 1 11 ? 32.721 11.338 35.665 1.00 65.18 11 GLY H CA 1
ATOM 3395 C C . GLY H 1 11 ? 31.298 11.710 35.293 1.00 63.99 11 GLY H C 1
ATOM 3396 O O . GLY H 1 11 ? 30.864 12.848 35.490 1.00 63.68 11 GLY H O 1
ATOM 3397 N N . GLU H 1 12 ? 30.564 10.747 34.755 1.00 63.14 12 GLU H N 1
ATOM 3398 C CA . GLU H 1 12 ? 29.186 10.981 34.357 1.00 62.17 12 GLU H CA 1
ATOM 3399 C C . GLU H 1 12 ? 28.239 10.051 35.107 1.00 58.46 12 GLU H C 1
ATOM 3400 O O . GLU H 1 12 ? 28.641 8.997 35.579 1.00 58.59 12 GLU H O 1
ATOM 3406 N N . TYR H 1 13 ? 26.977 10.438 35.209 1.00 54.69 13 TYR H N 1
ATOM 3407 C CA . TYR H 1 13 ? 26.009 9.638 35.938 1.00 52.96 13 TYR H CA 1
ATOM 3408 C C . TYR H 1 13 ? 25.293 8.576 35.115 1.00 52.20 13 TYR H C 1
ATOM 3409 O O . TYR H 1 13 ? 25.072 8.744 33.914 1.00 51.89 13 TYR H O 1
ATOM 3418 N N . ARG H 1 14 ? 24.919 7.482 35.771 1.00 51.41 14 ARG H N 1
ATOM 3419 C CA . ARG H 1 14 ? 24.203 6.410 35.095 1.00 50.39 14 ARG H CA 1
ATOM 3420 C C . ARG H 1 14 ? 23.363 5.579 36.051 1.00 47.35 14 ARG H C 1
ATOM 3421 O O . ARG H 1 14 ? 23.537 5.665 37.253 1.00 47.57 14 ARG H O 1
ATOM 3429 N N . TRP H 1 15 ? 22.432 4.795 35.521 1.00 43.58 15 TRP H N 1
ATOM 3430 C CA . TRP H 1 15 ? 21.578 3.986 36.372 1.00 41.77 15 TRP H CA 1
ATOM 3431 C C . TRP H 1 15 ? 21.715 2.479 36.107 1.00 42.47 15 TRP H C 1
ATOM 3432 O O . TRP H 1 15 ? 22.113 2.065 35.018 1.00 40.61 15 TRP H O 1
ATOM 3443 N N . ARG H 1 16 ? 21.386 1.658 37.106 1.00 43.62 16 ARG H N 1
ATOM 3444 C CA . ARG H 1 16 ? 21.437 0.188 36.987 1.00 43.94 16 ARG H CA 1
ATOM 3445 C C . ARG H 1 16 ? 20.271 -0.357 37.787 1.00 44.42 16 ARG H C 1
ATOM 3446 O O . ARG H 1 16 ? 19.883 0.230 38.790 1.00 43.87 16 ARG H O 1
ATOM 3454 N N . LEU H 1 17 ? 19.714 -1.478 37.351 1.00 47.36 17 LEU H N 1
ATOM 3455 C CA . LEU H 1 17 ? 18.591 -2.090 38.062 1.00 49.66 17 LEU H CA 1
ATOM 3456 C C . LEU H 1 17 ? 19.096 -3.279 38.894 1.00 52.12 17 LEU H C 1
ATOM 3457 O O . LEU H 1 17 ? 19.613 -4.247 38.345 1.00 52.66 17 LEU H O 1
ATOM 3462 N N . LYS H 1 18 ? 18.930 -3.188 40.209 1.00 54.59 18 LYS H N 1
ATOM 3463 C CA . LYS H 1 18 ? 19.365 -4.222 41.127 1.00 56.36 18 LYS H CA 1
ATOM 3464 C C . LYS H 1 18 ? 18.194 -4.968 41.748 1.00 59.02 18 LYS H C 1
ATOM 3465 O O . LYS H 1 18 ? 17.219 -4.355 42.196 1.00 59.19 18 LYS H O 1
ATOM 3471 N N . ALA H 1 19 ? 18.315 -6.297 41.793 1.00 62.49 19 ALA H N 1
ATOM 3472 C CA . ALA H 1 19 ? 17.289 -7.180 42.352 1.00 64.23 19 ALA H CA 1
ATOM 3473 C C . ALA H 1 19 ? 17.185 -7.094 43.873 1.00 65.70 19 ALA H C 1
ATOM 3474 O O . ALA H 1 19 ? 17.825 -6.254 44.507 1.00 66.17 19 ALA H O 1
ATOM 3476 N N . ALA H 1 20 ? 16.374 -7.967 44.458 1.00 66.41 20 ALA H N 1
ATOM 3477 C CA . ALA H 1 20 ? 16.206 -7.983 45.908 1.00 66.48 20 ALA H CA 1
ATOM 3478 C C . ALA H 1 20 ? 17.504 -8.417 46.596 1.00 66.63 20 ALA H C 1
ATOM 3479 O O . ALA H 1 20 ? 17.808 -7.968 47.699 1.00 66.25 20 ALA H O 1
ATOM 3481 N N . ASN H 1 21 ? 18.270 -9.276 45.920 1.00 66.82 21 ASN H N 1
ATOM 3482 C CA . ASN H 1 21 ? 19.554 -9.791 46.429 1.00 67.62 21 ASN H CA 1
ATOM 3483 C C . ASN H 1 21 ? 20.766 -8.974 45.962 1.00 67.46 21 ASN H C 1
ATOM 3484 O O . ASN H 1 21 ? 21.883 -9.486 45.899 1.00 67.09 21 ASN H O 1
ATOM 3489 N N . HIS H 1 22 ? 20.528 -7.710 45.623 1.00 66.41 22 HIS H N 1
ATOM 3490 C CA . HIS H 1 22 ? 21.580 -6.803 45.172 1.00 64.13 22 HIS H CA 1
ATOM 3491 C C . HIS H 1 22 ? 22.390 -7.303 43.978 1.00 62.98 22 HIS H C 1
ATOM 3492 O O . HIS H 1 22 ? 23.615 -7.248 43.984 1.00 61.73 22 HIS H O 1
ATOM 3499 N N . GLU H 1 23 ? 21.686 -7.765 42.947 1.00 63.50 23 GLU H N 1
ATOM 3500 C CA . GLU H 1 23 ? 22.313 -8.263 41.727 1.00 64.27 23 GLU H CA 1
ATOM 3501 C C . GLU H 1 23 ? 21.838 -7.462 40.505 1.00 62.46 23 GLU H C 1
ATOM 3502 O O . GLU H 1 23 ? 20.633 -7.351 40.237 1.00 61.29 23 GLU H O 1
ATOM 3508 N N . ILE H 1 24 ? 22.806 -6.920 39.770 1.00 59.61 24 ILE H N 1
ATOM 3509 C CA . ILE H 1 24 ? 22.538 -6.132 38.574 1.00 56.90 24 ILE H CA 1
ATOM 3510 C C . ILE H 1 24 ? 21.876 -6.984 37.485 1.00 55.02 24 ILE H C 1
ATOM 3511 O O . ILE H 1 24 ? 22.453 -7.972 37.016 1.00 53.60 24 ILE H O 1
ATOM 3516 N N . ILE H 1 25 ? 20.665 -6.570 37.099 1.00 52.16 25 ILE H N 1
ATOM 3517 C CA . ILE H 1 25 ? 19.845 -7.221 36.078 1.00 48.75 25 ILE H CA 1
ATOM 3518 C C . ILE H 1 25 ? 19.580 -6.344 34.838 1.00 47.67 25 ILE H C 1
ATOM 3519 O O . ILE H 1 25 ? 18.929 -6.783 33.889 1.00 45.64 25 ILE H O 1
ATOM 3524 N N . ALA H 1 26 ? 20.073 -5.105 34.854 1.00 47.67 26 ALA H N 1
ATOM 3525 C CA . ALA H 1 26 ? 19.929 -4.182 33.718 1.00 47.00 26 ALA H CA 1
ATOM 3526 C C . ALA H 1 26 ? 20.847 -2.972 33.889 1.00 46.84 26 ALA H C 1
ATOM 3527 O O . ALA H 1 26 ? 20.797 -2.297 34.916 1.00 48.20 26 ALA H O 1
ATOM 3529 N N . GLN H 1 27 ? 21.689 -2.720 32.885 1.00 46.25 27 GLN H N 1
ATOM 3530 C CA . GLN H 1 27 ? 22.636 -1.590 32.877 1.00 46.02 27 GLN H CA 1
ATOM 3531 C C . GLN H 1 27 ? 22.134 -0.541 31.899 1.00 46.50 27 GLN H C 1
ATOM 3532 O O . GLN H 1 27 ? 21.421 -0.872 30.957 1.00 46.55 27 GLN H O 1
ATOM 3538 N N . GLY H 1 28 ? 22.535 0.715 32.100 1.00 47.85 28 GLY H N 1
ATOM 3539 C CA . GLY H 1 28 ? 22.117 1.792 31.209 1.00 46.07 28 GLY H CA 1
ATOM 3540 C C . GLY H 1 28 ? 23.268 2.717 30.833 1.00 45.45 28 GLY H C 1
ATOM 3541 O O . GLY H 1 28 ? 24.350 2.621 31.407 1.00 44.28 28 GLY H O 1
ATOM 3542 N N . GLU H 1 29 ? 23.038 3.598 29.861 1.00 46.54 29 GLU H N 1
ATOM 3543 C CA . GLU H 1 29 ? 24.038 4.571 29.410 1.00 48.58 29 GLU H CA 1
ATOM 3544 C C . GLU H 1 29 ? 24.220 5.718 30.407 1.00 47.78 29 GLU H C 1
ATOM 3545 O O . GLU H 1 29 ? 23.488 5.820 31.387 1.00 47.17 29 GLU H O 1
ATOM 3551 N N . GLY H 1 30 ? 25.177 6.600 30.139 1.00 47.30 30 GLY H N 1
ATOM 3552 C CA . GLY H 1 30 ? 25.409 7.710 31.049 1.00 48.68 30 GLY H CA 1
ATOM 3553 C C . GLY H 1 30 ? 24.675 8.988 30.699 1.00 48.49 30 GLY H C 1
ATOM 3554 O O . GLY H 1 30 ? 23.906 9.026 29.736 1.00 48.87 30 GLY H O 1
ATOM 3555 N N . TYR H 1 31 ? 24.900 10.024 31.507 1.00 48.55 31 TYR H N 1
ATOM 3556 C CA . TYR H 1 31 ? 24.300 11.349 31.308 1.00 48.01 31 TYR H CA 1
ATOM 3557 C C . TYR H 1 31 ? 25.226 12.416 31.857 1.00 49.38 31 TYR H C 1
ATOM 3558 O O . TYR H 1 31 ? 26.016 12.165 32.769 1.00 49.03 31 TYR H O 1
ATOM 3567 N N . THR H 1 32 ? 25.099 13.621 31.315 1.00 51.27 32 THR H N 1
ATOM 3568 C CA . THR H 1 32 ? 25.924 14.742 31.738 1.00 52.29 32 THR H CA 1
ATOM 3569 C C . THR H 1 32 ? 25.677 15.106 33.213 1.00 53.78 32 THR H C 1
ATOM 3570 O O . THR H 1 32 ? 26.594 15.001 34.028 1.00 54.37 32 THR H O 1
ATOM 3574 N N . SER H 1 33 ? 24.458 15.502 33.583 1.00 55.36 33 SER H N 1
ATOM 3575 C CA . SER H 1 33 ? 24.191 15.844 34.995 1.00 56.39 33 SER H CA 1
ATOM 3576 C C . SER H 1 33 ? 23.431 14.746 35.735 1.00 57.55 33 SER H C 1
ATOM 3577 O O . SER H 1 33 ? 23.060 13.728 35.154 1.00 57.12 33 SER H O 1
ATOM 3580 N N . LYS H 1 34 ? 23.189 14.986 37.020 1.00 59.00 34 LYS H N 1
ATOM 3581 C CA . LYS H 1 34 ? 22.465 14.041 37.849 1.00 60.20 34 LYS H CA 1
ATOM 3582 C C . LYS H 1 34 ? 20.971 14.241 37.681 1.00 60.70 34 LYS H C 1
ATOM 3583 O O . LYS H 1 34 ? 20.183 13.315 37.849 1.00 60.76 34 LYS H O 1
ATOM 3589 N N . GLN H 1 35 ? 20.586 15.463 37.349 1.00 62.03 35 GLN H N 1
ATOM 3590 C CA . GLN H 1 35 ? 19.184 15.796 37.159 1.00 63.38 35 GLN H CA 1
ATOM 3591 C C . GLN H 1 35 ? 18.601 15.031 35.968 1.00 61.29 35 GLN H C 1
ATOM 3592 O O . GLN H 1 35 ? 17.535 14.431 36.071 1.00 61.39 35 GLN H O 1
ATOM 3598 N N . ASN H 1 36 ? 19.302 15.043 34.840 1.00 58.26 36 ASN H N 1
ATOM 3599 C CA . ASN H 1 36 ? 18.801 14.355 33.665 1.00 56.47 36 ASN H CA 1
ATOM 3600 C C . ASN H 1 36 ? 18.684 12.849 33.873 1.00 54.72 36 ASN H C 1
ATOM 3601 O O . ASN H 1 36 ? 17.792 12.196 33.323 1.00 54.84 36 ASN H O 1
ATOM 3606 N N . CYS H 1 37 ? 19.582 12.292 34.672 1.00 51.35 37 CYS H N 1
ATOM 3607 C CA . CYS H 1 37 ? 19.564 10.861 34.927 1.00 48.72 37 CYS H CA 1
ATOM 3608 C C . CYS H 1 37 ? 18.351 10.456 35.758 1.00 49.04 37 CYS H C 1
ATOM 3609 O O . CYS H 1 37 ? 17.729 9.425 35.520 1.00 47.56 37 CYS H O 1
ATOM 3612 N N . GLN H 1 38 ? 18.027 11.283 36.740 1.00 48.81 38 GLN H N 1
ATOM 3613 C CA . GLN H 1 38 ? 16.912 11.005 37.607 1.00 48.68 38 GLN H CA 1
ATOM 3614 C C . GLN H 1 38 ? 15.584 11.101 36.855 1.00 46.77 38 GLN H C 1
ATOM 3615 O O . GLN H 1 38 ? 14.637 10.365 37.124 1.00 45.58 38 GLN H O 1
ATOM 3621 N N . HIS H 1 39 ? 15.519 12.003 35.891 1.00 45.46 39 HIS H N 1
ATOM 3622 C CA . HIS H 1 39 ? 14.305 12.185 35.097 1.00 43.36 39 HIS H CA 1
ATOM 3623 C C . HIS H 1 39 ? 14.054 10.944 34.240 1.00 39.97 39 HIS H C 1
ATOM 3624 O O . HIS H 1 39 ? 12.917 10.501 34.093 1.00 39.62 39 HIS H O 1
ATOM 3631 N N . ALA H 1 40 ? 15.124 10.402 33.667 1.00 37.77 40 ALA H N 1
ATOM 3632 C CA . ALA H 1 40 ? 15.032 9.213 32.833 1.00 36.51 40 ALA H CA 1
ATOM 3633 C C . ALA H 1 40 ? 14.474 8.041 33.644 1.00 35.67 40 ALA H C 1
ATOM 3634 O O . ALA H 1 40 ? 13.606 7.315 33.172 1.00 34.51 40 ALA H O 1
ATOM 3636 N N . VAL H 1 41 ? 14.968 7.870 34.871 1.00 35.61 41 VAL H N 1
ATOM 3637 C CA . VAL H 1 41 ? 14.507 6.787 35.732 1.00 36.54 41 VAL H CA 1
ATOM 3638 C C . VAL H 1 41 ? 13.018 6.911 36.074 1.00 39.53 41 VAL H C 1
ATOM 3639 O O . VAL H 1 41 ? 12.284 5.907 36.087 1.00 38.12 41 VAL H O 1
ATOM 3643 N N . ASP H 1 42 ? 12.561 8.134 36.339 1.00 41.87 42 ASP H N 1
ATOM 3644 C CA . ASP H 1 42 ? 11.150 8.358 36.662 1.00 43.18 42 ASP H CA 1
ATOM 3645 C C . ASP H 1 42 ? 10.253 7.996 35.485 1.00 42.86 42 ASP H C 1
ATOM 3646 O O . ASP H 1 42 ? 9.164 7.452 35.682 1.00 43.47 42 ASP H O 1
ATOM 3651 N N . LEU H 1 43 ? 10.705 8.303 34.267 1.00 41.78 43 LEU H N 1
ATOM 3652 C CA . LEU H 1 43 ? 9.929 7.989 33.072 1.00 39.65 43 LEU H CA 1
ATOM 3653 C C . LEU H 1 43 ? 9.855 6.478 32.863 1.00 39.27 43 LEU H C 1
ATOM 3654 O O . LEU H 1 43 ? 8.795 5.953 32.515 1.00 37.04 43 LEU H O 1
ATOM 3659 N N . LEU H 1 44 ? 10.967 5.779 33.093 1.00 39.54 44 LEU H N 1
ATOM 3660 C CA . LEU H 1 44 ? 10.996 4.325 32.947 1.00 39.28 44 LEU H CA 1
ATOM 3661 C C . LEU H 1 44 ? 10.025 3.673 33.910 1.00 40.14 44 LEU H C 1
ATOM 3662 O O . LEU H 1 44 ? 9.284 2.770 33.532 1.00 40.72 44 LEU H O 1
ATOM 3667 N N . LYS H 1 45 ? 10.022 4.130 35.158 1.00 41.13 45 LYS H N 1
ATOM 3668 C CA . LYS H 1 45 ? 9.126 3.539 36.137 1.00 43.65 45 LYS H CA 1
ATOM 3669 C C . LYS H 1 45 ? 7.663 3.944 35.958 1.00 44.75 45 LYS H C 1
ATOM 3670 O O . LYS H 1 45 ? 6.770 3.305 36.509 1.00 46.90 45 LYS H O 1
ATOM 3676 N N . SER H 1 46 ? 7.406 4.989 35.180 1.00 46.39 46 SER H N 1
ATOM 3677 C CA . SER H 1 46 ? 6.030 5.419 34.951 1.00 46.63 46 SER H CA 1
ATOM 3678 C C . SER H 1 46 ? 5.444 4.562 33.834 1.00 47.48 46 SER H C 1
ATOM 3679 O O . SER H 1 46 ? 4.284 4.707 33.457 1.00 46.05 46 SER H O 1
ATOM 3682 N N . THR H 1 47 ? 6.284 3.689 33.293 1.00 49.58 47 THR H N 1
ATOM 3683 C CA . THR H 1 47 ? 5.897 2.764 32.237 1.00 51.56 47 THR H CA 1
ATOM 3684 C C . THR H 1 47 ? 5.058 1.626 32.855 1.00 51.87 47 THR H C 1
ATOM 3685 O O . THR H 1 47 ? 5.148 1.362 34.057 1.00 52.17 47 THR H O 1
ATOM 3689 N N . THR H 1 48 ? 4.243 0.976 32.027 1.00 50.61 48 THR H N 1
ATOM 3690 C CA . THR H 1 48 ? 3.375 -0.114 32.448 1.00 50.90 48 THR H CA 1
ATOM 3691 C C . THR H 1 48 ? 3.476 -1.248 31.429 1.00 51.18 48 THR H C 1
ATOM 3692 O O . THR H 1 48 ? 3.968 -1.053 30.308 1.00 51.32 48 THR H O 1
ATOM 3696 N N . ALA H 1 49 ? 2.985 -2.424 31.823 1.00 52.27 49 ALA H N 1
ATOM 3697 C CA . ALA H 1 49 ? 2.978 -3.634 30.980 1.00 51.83 49 ALA H CA 1
ATOM 3698 C C . ALA H 1 49 ? 2.232 -3.437 29.660 1.00 51.13 49 ALA H C 1
ATOM 3699 O O . ALA H 1 49 ? 2.351 -4.241 28.729 1.00 49.45 49 ALA H O 1
ATOM 3701 N N . ALA H 1 50 ? 1.450 -2.370 29.584 1.00 49.80 50 ALA H N 1
ATOM 3702 C CA . ALA H 1 50 ? 0.707 -2.104 28.373 1.00 47.98 50 ALA H CA 1
ATOM 3703 C C . ALA H 1 50 ? 1.562 -1.377 27.322 1.00 47.28 50 ALA H C 1
ATOM 3704 O O . ALA H 1 50 ? 1.282 -1.510 26.129 1.00 46.87 50 ALA H O 1
ATOM 3706 N N . THR H 1 51 ? 2.595 -0.634 27.759 1.00 44.95 51 THR H N 1
ATOM 3707 C CA . THR H 1 51 ? 3.503 0.112 26.857 1.00 43.09 51 THR H CA 1
ATOM 3708 C C . THR H 1 51 ? 3.993 -0.789 25.726 1.00 42.51 51 THR H C 1
ATOM 3709 O O . THR H 1 51 ? 4.677 -1.770 25.980 1.00 43.25 51 THR H O 1
ATOM 3713 N N . PRO H 1 52 ? 3.690 -0.440 24.462 1.00 41.91 52 PRO H N 1
ATOM 3714 C CA . PRO H 1 52 ? 4.089 -1.222 23.280 1.00 40.13 52 PRO H CA 1
ATOM 3715 C C . PRO H 1 52 ? 5.578 -1.469 23.044 1.00 39.76 52 PRO H C 1
ATOM 3716 O O . PRO H 1 52 ? 6.440 -0.750 23.558 1.00 39.27 52 PRO H O 1
ATOM 3720 N N . VAL H 1 53 ? 5.862 -2.488 22.231 1.00 38.58 53 VAL H N 1
ATOM 3721 C CA . VAL H 1 53 ? 7.232 -2.873 21.893 1.00 36.21 53 VAL H CA 1
ATOM 3722 C C . VAL H 1 53 ? 7.370 -3.191 20.394 1.00 37.93 53 VAL H C 1
ATOM 3723 O O . VAL H 1 53 ? 6.676 -4.050 19.852 1.00 37.37 53 VAL H O 1
ATOM 3727 N N . LYS H 1 54 ? 8.294 -2.487 19.748 1.00 38.28 54 LYS H N 1
ATOM 3728 C CA . LYS H 1 54 ? 8.525 -2.599 18.323 1.00 38.86 54 LYS H CA 1
ATOM 3729 C C . LYS H 1 54 ? 9.957 -3.026 17.979 1.00 39.97 54 LYS H C 1
ATOM 3730 O O . LYS H 1 54 ? 10.899 -2.698 18.700 1.00 39.46 54 LYS H O 1
ATOM 3736 N N . GLU H 1 55 ? 10.132 -3.756 16.881 1.00 41.64 55 GLU H N 1
ATOM 3737 C CA . GLU H 1 55 ? 11.474 -4.150 16.493 1.00 43.57 55 GLU H CA 1
ATOM 3738 C C . GLU H 1 55 ? 11.719 -3.688 15.073 1.00 44.24 55 GLU H C 1
ATOM 3739 O O . GLU H 1 55 ? 10.852 -3.843 14.218 1.00 45.01 55 GLU H O 1
ATOM 3745 N N . VAL H 1 56 ? 12.896 -3.128 14.811 1.00 45.06 56 VAL H N 1
ATOM 3746 C CA . VAL H 1 56 ? 13.191 -2.621 13.470 1.00 45.87 56 VAL H CA 1
ATOM 3747 C C . VAL H 1 56 ? 13.700 -3.754 12.582 1.00 47.65 56 VAL H C 1
ATOM 3748 O O . VAL H 1 56 ? 14.195 -4.764 13.073 1.00 48.45 56 VAL H O 1
ATOM 3752 N N . LEU H 1 57 ? 13.549 -3.598 11.276 1.00 48.59 57 LEU H N 1
ATOM 3753 C CA . LEU H 1 57 ? 14.022 -4.606 10.350 1.00 50.12 57 LEU H CA 1
ATOM 3754 C C . LEU H 1 57 ? 14.365 -3.924 9.050 1.00 50.75 57 LEU H C 1
ATOM 3755 O O . LEU H 1 57 ? 15.430 -4.255 8.487 1.00 50.77 57 LEU H O 1
#

Solvent-accessible surface area: 27111 Å² total

B-factor: mean 52.36, std 13.25, range [18.56, 104.78]

Nearest PDB structures (foldseek):
  3bid-assembly4_G  TM=9.814E-01  e=3.799E-09  Neisseria meningitidis MC58
  3bid-assembly3_E  TM=9.812E-01  e=1.073E-08  Neisseria meningitidis MC58
  6q2z-assembly1_B  TM=8.256E-01  e=4.198E-04  Haloferax volcanii DS2
  2k7i-assembly1_B  TM=8.237E-01  e=7.779E-03  Agrobacterium fabrum str. C58
  2k49-assembly1_A  TM=8.838E-01  e=3.938E-02  Shewanella oneidensis MR-1

Sequence (458 aa):
YFEIYKDAKGEYRWRLKAANHEIIAQGEGYTSKQNCQHAVDLLKSTTAATPVKEVLEYFEIYKDAKGEYRWRLKAANHEIIAQGEGYTSKQNCQHAVDLLKSTTAATPVKEVLYFEIYKDAKGEYRWRLKAANHEIIAQGEGYTSKQNCQHAVDLLKSTTAATPVKEVLEYFEIYKDAKGEYRWRLKAANHEIIAQGEGYTSKQNCQHAVDLLKSTTAATPVKEVLYFEIYKDAKGEYRWRLKAANHEIIAQGEGYTSKQNCQHAVDLLKSTTAATPVKEVLEHHHYFEIYKDAKGEYRWRLKAANHEIIAQGEGYTSKQNCQHAVDLLKSTTAATPVKEVLEYFEIYKDAKGEYRWRLKAANHEIIAQGEGYTSKQNCQHAVDLLKSTTAATPVKEVLEHHYFEIYKDAKGEYRWRLKAANHEIIAQGEGYTSKQNCQHAVDLLKSTTAATPVKEVL

Foldseek 3Di:
DKDWDADPVRFIWMFDADDVRDTDDTGDTHPDPVVRVVVVVVVVVDDPPDDDDDDDD/DKDWDADPVGWIWIFDADPVRHTDDTTDTDDDPVVRVVVVVVVVVDDPPDDDDDDD/DKDWDADDVGFIWIFDADPVRDTPGTTDGDHDPVVRVVVVVVVVVDDPPDDDDDDDD/DKDWDADPVGWIWIFDADPVRHTPDTGDTDHDSVVRVVVVVVVVVDDPVDDDDDDD/DKDWDADPVGFIWIFDADPVGDTDDTDDTDDHPVVRVVVVVVVVVQDPPDDDDDDDDDDD/DKAWDADDVGFIWIFDADPVRHTDGTDDTDDDPVVRVVVVVVVVVDDPPDDDDDDPD/DKDWDADDVGWIWMFDADPVGDTPGTGDTHHDPVVRVVVVVVVVVDDPPRDDDDDDDDD/DKDWDADPVRWIFIFDADPVGDTPGGDDTDHDPVVRVVVVVVVVVDDPVDDDDDDD

CATH classification: 3.30.160.160

Secondary structure (DSSP, 8-state):
-EEEEE-TTS-EEEEEE-TTS-EEEE---BS-HHHHHHHHHHHHT--TTS-EEE---/-EEEEE-SSS-EEEEEE-TTS-EEEE----SSHHHHHHHHHHHHT--TTS-EEEE-/-EEEEE-TTS-EEEEEE-TTS-EEEE---BSSHHHHHHHHHHHHT--TTS-EEE---/-EEEEE-TTS-EEEEEE-TTS-EEEEEEEESSHHHHHHHHHHHHT--TT--EEE--/-EEEEE-TTS-EEEEEE-TTS-EEEEB--BSSHHHHHHHHHHHHT--TT--EEE---S--/-EEEEE-TTS-EEEEEE-TTS-EEEEB--BSSHHHHHHHHHHHHT--TTS-EEE---/-EEEEE-SSS-EEEEEE-TTS-EEEE---BSSHHHHHHHHHHHHT--TT--EEE-----/-EEEEE-TTS-EEEEEE-TTS-EEEEEEEESSHHHHHHHHHHHHT--TTS-EEEE-

InterPro domains:
  IPR010879 Domain of unknown function DUF1508 [PF07411] (8-55)
  IPR036913 YegP-like superfamily [SSF160113] (1-55)

Radius of gyration: 31.82 Å; Cα contacts (8 Å, |Δi|>4): 877; chains: 8; bounding box: 56×63×102 Å